Protein 2B7K (pdb70)

CATH classification: 3.40.30.10

GO terms:
  GO:0005507 copper ion binding (F, IDA)
  GO:0005743 mitochondrial inner membrane (C, IDA)
  GO:0034599 cellular response to oxidative stress (P, IGI)
  GO:0045454 cell redox homeostasis (P, IGI)
  GO:0005739 mitochondrion (C, HDA)
  GO:0033617 mitochondrial respiratory chain complex IV assembly (P, IMP)

Radius of gyration: 26.39 Å; Cα contacts (8 Å, |Δi|>4): 1232; chains: 4; bounding box: 51×68×74 Å

Solvent-accessible surface area: 27851 Å² total; per-residue (Å²): 105,63,12,94,14,16,27,86,6,91,4,54,10,15,142,46,88,113,9,15,47,126,62,4,82,65,94,18,0,1,0,1,3,0,21,20,82,6,84,94,39,0,39,89,7,1,66,27,0,11,76,0,13,20,27,0,48,18,112,99,64,16,118,12,27,5,0,0,0,0,26,24,30,71,129,0,48,37,59,57,0,77,135,35,6,84,118,30,20,94,63,3,37,0,0,3,15,83,123,104,51,4,133,46,0,21,138,53,2,54,52,139,36,108,50,4,6,21,0,8,0,1,14,25,68,18,101,25,30,7,15,0,3,79,25,17,48,30,67,28,0,5,65,13,0,12,85,36,35,148,79,65,115,92,133,62,32,19,10,8,82,7,91,3,54,9,16,130,46,83,109,9,22,40,138,60,3,83,66,94,24,0,1,0,0,0,0,13,15,56,8,70,47,14,0,20,82,20,1,74,20,1,9,97,0,11,80,46,0,64,79,138,109,66,21,111,10,27,5,1,0,0,0,1,2,17,58,58,0,45,41,70,59,0,97,124,31,8,78,114,31,37,128,54,3,33,0,0,4,14,84,75,109,55,0,88,47,0,0,132,40,2,124,7,92,32,11,51,39,20,159,38,150,136,90,58,44,14,29,11,4,23,3,12,55,0,14,0,1,11,28,118,14,75,24,26,3,28,1,3,89,134,39,59,81,162,62,0,4,84,52,0,29,98,26,33,167,95,126,106,60,12,94,13,17,28,87,6,89,3,54,10,15,146,45,89,111,10,13,47,128,62,3,82,66,95,16,0,0,0,0,3,0,20,20,83,6,84,93,38,0,37,89,7,1,64,28,1,10,76,0,11,21,26,0,46,16,110,100,65,16,118,12,28,5,0,0,0,0,25,24,29,71,130,0,47,39,60,57,0,77,134,35,7,85,119,30,19,94,62,3,37,0,0,2,15,83,122,106,50,3,132,45,0,21,138,53,2,56,51,141,36,108,49,4,7,21,0,8,0,0,12,25,70,17,102,25,30,8,16,0,2,79,24,17,50,30,68,29,0,4,67,12,0,11,84,36,35,149,79,64,117,91,136,62,32,18,10,8,82,7,91,3,54,8,16,130,45,83,109,8,23,40,138,60,4,84,66,94,24,0,0,0,1,0,0,13,15,57,8,70,50,14,0,20,81,20,1,75,20,2,8,96,0,10,79,47,0,65,80,140,109,67,22,111,9,26,4,0,0,0,0,1,2,17,58,59,0,47,42,73,59,0,96,124,30,7,77,116,29,37,126,65,3,32,0,0,3,16,84,73,107,54,0,88,48,0,0,133,40,3,122,7,91,31,12,52,36,20,158,39,149,136,91,57,42,15,30,11,5,25,3,13,54,0,13,0,1,11,27,118,13,76,24,26,3,28,0,4,89,132,40,61,81,163,62,0,5,83,51,0,30,97,25,33,167,94,128

Nearest PDB structures (foldseek):
  2b7k-assembly3_C  TM=1.006E+00  e=7.282E-37  Saccharomyces cerevisiae
  2b7j-assembly3_C  TM=9.986E-01  e=3.009E-33  Saccharomyces cerevisiae
  2b7j-assembly4_D  TM=9.785E-01  e=1.397E-31  Saccharomyces cerevisiae
  2b7k-assembly4_D  TM=9.781E-01  e=3.957E-31  Saccharomyces cerevisiae
  6n5u-assembly3_C  TM=9.569E-01  e=1.095E-19  Arabidopsis thaliana

Sequence (638 aa):
GKPSLGGPFHLEDMYGNEFTEKNLLGKFSIIYFGFSNCPDICCPDELDKLGLWLNTLSSKYGITLQPLFITCCDPARDSPAVLKEYLSDFHPSILGLTGTFDEVKNACKKYRVLVDHSIFFYLMDPEGQFVDALGRNYDEKTGVDKIVEHVKSYVPAPSLGGPFHLEDMYGNEFTEKNLLGKFSIIYFGFSNCPDICPDELDKLGLWLNTLSSKYGITLQPLFITCDPARDSPAVLKEYLSDFHPSSILGLTGTFDEVKNACKKYRVYFSTPPNVKPGQDYLVDHSIFFYLMDPEGQFVDALGRNYDEKTGVDKIVEHVKSYGKPSLGGPFHLEDMYGNEFTEKNLLGKFSIIYFGFSNCPDICCPDELDKLGLWLNTLSSKYGITLQPLFITCCDPARDSPAVLKEYLSDFHPSILGLTGTFDEVKNACKKYRVLVDHSIFFYLMDPEGQFVDALGRNYDEKTGVDKIVEHVKSYVPAPSLGGPFHLEDMYGNEFTEKNLLGKFSIIYFGFSNCPDICPDELDKLGLWLNTLSSKYGITLQPLFITCDPARDSPAVLKEYLSDFHPSSILGLTGTFDEVKNACKKYRVYFSTPPNVKPGQDYLVDHSIFFYLMDPEGQFVDALGRNYDEKTGVDKIVEHVKSY

B-factor: mean 27.86, std 12.93, range [10.48, 88.97]

Foldseek 3Di:
DPPQFFDWFWWAWLVGHIDILVNLAPFKAKEFEAALPAPDQVVVVLQLVQLLQVCCCPVPVHHYQYEYEYLCQPPDHSVNVVVSCVPGRPSYIYIHHDNVRSVVNCVRRVAYRVTRFWMFIAGNVSGTDDIDGPVQGSPNVNVVVCVPVVVDDDD/DVFFDWFWWAWLVRHIDILLNLAPAKEKEFEEALVDPPLVVVLQQLVQLLQCCCCVPVVHHYQAEYEYLALVPDHSVSVCVSCVVGRPRYIYIHHDNVRSCVRCVRRVFDHDYFDPDDPPDDDDTGTDQWMWIAGNVSHTDDTHHPVAGSPRVNVVVVVSVVVD/DPPQFFDWFWWAWLVGHIDILVNLAPFKAKEFEAALPAPDQVVVVLQLVQLLQVCCCPVPVHHYQYEYEYLCQPPDHSVNVVVSCVPGRPSYIYIHHDNVRSVVNCVRRVAYRVTRFWMFIAGNVSGTDDIDGPVQGSPNVNVVVCVPVVVDDDD/DVFFDWFWWAWLVRHIDILLNLAPAKEKEFEEALVDPPLVVVLQQLVQLLQCCCCVPVVHHYQAEYEYLALVPDHSVSVCVSCVVGRPRYIYIHHDNVRSCVRCVRRVFDHDYFDPDDPPDDDDTGTDQWMWIAGNVSHTDDTHHPVAGSPRVNVVVVVSVVVD

Organism: Saccharomyces cerevisiae (strain ATCC 204508 / S288c) (NCBI:txid559292)

InterPro domains:
  IPR003782 Copper chaperone SCO1/SenC [PF02630] (116-252)
  IPR003782 Copper chaperone SCO1/SenC [PTHR12151] (68-276)
  IPR003782 Copper chaperone SCO1/SenC [cd02968] (115-257)
  IPR017276 Synthesis of cytochrome c oxidase, Sco1/Sco2 [PIRSF037736] (38-285)
  IPR036249 Thioredoxin-like superfamily [SSF52833] (112-275)

Structure (mmCIF, N/CA/C/O backbone):
data_2B7K
#
_entry.id   2B7K
#
_cell.length_a   54.7
_cell.length_b   81.3
_cell.length_c   79.5
_cell.angle_alpha   90
_cell.angle_beta   90
_cell.angle_gamma   90
#
_symmetry.space_group_name_H-M   'P 1 21 1'
#
loop_
_entity.id
_entity.type
_entity.pdbx_description
1 polymer 'SCO1 protein'
2 non-polymer 'PLATINUM (II) ION'
3 water water
#
loop_
_atom_site.group_PDB
_atom_site.id
_atom_site.type_symbol
_atom_site.label_atom_id
_atom_site.label_alt_id
_atom_site.label_comp_id
_atom_site.label_asym_id
_atom_site.label_entity_id
_atom_site.label_seq_id
_atom_site.pdbx_PDB_ins_code
_atom_site.Cartn_x
_atom_site.Cartn_y
_atom_site.Cartn_z
_atom_site.occupancy
_atom_site.B_iso_or_equiv
_atom_site.auth_seq_id
_atom_site.auth_comp_id
_atom_site.auth_asym_id
_atom_site.auth_atom_id
_atom_site.pdbx_PDB_model_num
ATOM 1 N N . GLY A 1 16 ? 19.576 -5.648 31.855 1.00 48.71 111 GLY A N 1
ATOM 2 C CA . GLY A 1 16 ? 19.627 -4.427 32.705 1.00 47.49 111 GLY A CA 1
ATOM 3 C C . GLY A 1 16 ? 18.413 -3.547 32.495 1.00 47.13 111 GLY A C 1
ATOM 4 O O . GLY A 1 16 ? 17.608 -3.359 33.405 1.00 46.29 111 GLY A O 1
ATOM 5 N N . LYS A 1 17 ? 18.286 -2.999 31.291 1.00 38.06 112 LYS A N 1
ATOM 6 C CA . LYS A 1 17 ? 17.158 -2.141 30.957 1.00 38.13 112 LYS A CA 1
ATOM 7 C C . LYS A 1 17 ? 15.916 -3.016 30.829 1.00 38.41 112 LYS A C 1
ATOM 8 O O . LYS A 1 17 ? 16.025 -4.230 30.662 1.00 38.03 112 LYS A O 1
ATOM 14 N N . PRO A 1 18 ? 14.718 -2.416 30.913 1.00 34.75 113 PRO A N 1
ATOM 15 C CA . PRO A 1 18 ? 13.511 -3.237 30.793 1.00 34.62 113 PRO A CA 1
ATOM 16 C C . PRO A 1 18 ? 13.520 -4.050 29.500 1.00 34.74 113 PRO A C 1
ATOM 17 O O . PRO A 1 18 ? 13.923 -3.554 28.449 1.00 33.62 113 PRO A O 1
ATOM 21 N N . SER A 1 19 ? 13.088 -5.305 29.596 1.00 43.16 114 SER A N 1
ATOM 22 C CA . SER A 1 19 ? 13.057 -6.212 28.455 1.00 42.04 114 SER A CA 1
ATOM 23 C C . SER A 1 19 ? 11.965 -5.851 27.450 1.00 41.29 114 SER A C 1
ATOM 24 O O . SER A 1 19 ? 10.997 -6.591 27.275 1.00 40.44 114 SER A O 1
ATOM 27 N N . LEU A 1 20 ? 12.136 -4.713 26.787 1.00 36.16 115 LEU A N 1
ATOM 28 C CA . LEU A 1 20 ? 11.174 -4.242 25.796 1.00 35.29 115 LEU A CA 1
ATOM 29 C C . LEU A 1 20 ? 11.407 -4.879 24.438 1.00 34.25 115 LEU A C 1
ATOM 30 O O . LEU A 1 20 ? 12.510 -5.326 24.132 1.00 34.76 115 LEU A O 1
ATOM 35 N N . GLY A 1 21 ? 10.359 -4.909 23.621 1.00 27.73 116 GLY A N 1
ATOM 36 C CA . GLY A 1 21 ? 10.475 -5.498 22.305 1.00 27.68 116 GLY A CA 1
ATOM 37 C C . GLY A 1 21 ? 10.109 -6.968 22.310 1.00 27.41 116 GLY A C 1
ATOM 38 O O . GLY A 1 21 ? 9.866 -7.566 23.361 1.00 28.41 116 GLY A O 1
ATOM 39 N N . GLY A 1 22 ? 10.087 -7.557 21.124 1.00 27.13 117 GLY A N 1
ATOM 40 C CA . GLY A 1 22 ? 9.740 -8.957 21.002 1.00 25.96 117 GLY A CA 1
ATOM 41 C C . GLY A 1 22 ? 9.011 -9.164 19.695 1.00 24.84 117 GLY A C 1
ATOM 42 O O . GLY A 1 22 ? 8.807 -8.208 18.946 1.00 24.79 117 GLY A O 1
ATOM 43 N N . PRO A 1 23 ? 8.593 -10.397 19.391 1.00 27.50 118 PRO A N 1
ATOM 44 C CA . PRO A 1 23 ? 7.885 -10.654 18.138 1.00 27.25 118 PRO A CA 1
ATOM 45 C C . PRO A 1 23 ? 6.579 -9.889 17.964 1.00 25.60 118 PRO A C 1
ATOM 46 O O . PRO A 1 23 ? 5.793 -9.749 18.900 1.00 26.25 118 PRO A O 1
ATOM 50 N N . PHE A 1 24 ? 6.378 -9.371 16.758 1.00 19.50 119 PHE A N 1
ATOM 51 C CA . PHE A 1 24 ? 5.157 -8.657 16.413 1.00 16.84 119 PHE A CA 1
ATOM 52 C C . PHE A 1 24 ? 4.957 -8.823 14.918 1.00 16.35 119 PHE A C 1
ATOM 53 O O . PHE A 1 24 ? 5.908 -9.109 14.188 1.00 16.54 119 PHE A O 1
ATOM 61 N N . HIS A 1 25 ? 3.719 -8.651 14.472 1.00 14.02 120 HIS A N 1
ATOM 62 C CA . HIS A 1 25 ? 3.367 -8.833 13.065 1.00 15.52 120 HIS A CA 1
ATOM 63 C C . HIS A 1 25 ? 2.409 -7.719 12.662 1.00 14.66 120 HIS A C 1
ATOM 64 O O . HIS A 1 25 ? 1.269 -7.690 13.114 1.00 14.17 120 HIS A O 1
ATOM 71 N N . LEU A 1 26 ? 2.871 -6.802 11.814 1.00 16.14 121 LEU A N 1
ATOM 72 C CA . LEU A 1 26 ? 2.037 -5.682 11.374 1.00 15.91 121 LEU A CA 1
ATOM 73 C C . LEU A 1 26 ? 2.148 -5.531 9.865 1.00 16.69 121 LEU A C 1
ATOM 74 O O . LEU A 1 26 ? 2.637 -6.425 9.181 1.00 17.44 121 LEU A O 1
ATOM 79 N N . GLU A 1 27 ? 1.671 -4.402 9.349 1.00 14.03 122 GLU A N 1
ATOM 80 C CA . GLU A 1 27 ? 1.773 -4.104 7.924 1.00 14.23 122 GLU A CA 1
ATOM 81 C C . GLU A 1 27 ? 2.224 -2.650 7.835 1.00 13.99 122 GLU A C 1
ATOM 82 O O . GLU A 1 27 ? 1.894 -1.853 8.711 1.00 13.08 122 GLU A O 1
ATOM 88 N N . ASP A 1 28 ? 2.991 -2.286 6.812 1.00 16.21 123 ASP A N 1
ATOM 89 C CA . ASP A 1 28 ? 3.379 -0.886 6.716 1.00 16.68 123 ASP A CA 1
ATOM 90 C C . ASP A 1 28 ? 2.267 -0.169 5.968 1.00 17.71 123 ASP A C 1
ATOM 91 O O . ASP A 1 28 ? 1.308 -0.809 5.525 1.00 19.05 123 ASP A O 1
ATOM 96 N N . MET A 1 29 ? 2.376 1.147 5.835 1.00 12.41 124 MET A N 1
ATOM 97 C CA . MET A 1 29 ? 1.329 1.926 5.189 1.00 14.21 124 MET A CA 1
ATOM 98 C C . MET A 1 29 ? 1.136 1.654 3.705 1.00 15.96 124 MET A C 1
ATOM 99 O O . MET A 1 29 ? 0.231 2.213 3.086 1.00 15.49 124 MET A O 1
ATOM 104 N N . TYR A 1 30 ? 1.977 0.795 3.139 1.00 18.98 125 TYR A N 1
ATOM 105 C CA . TYR A 1 30 ? 1.849 0.448 1.733 1.00 21.07 125 TYR A CA 1
ATOM 106 C C . TYR A 1 30 ? 1.274 -0.956 1.602 1.00 21.34 125 TYR A C 1
ATOM 107 O O . TYR A 1 30 ? 1.019 -1.434 0.499 1.00 22.44 125 TYR A O 1
ATOM 116 N N . GLY A 1 31 ? 1.063 -1.609 2.739 1.00 20.62 126 GLY A N 1
ATOM 117 C CA . GLY A 1 31 ? 0.493 -2.942 2.730 1.00 21.88 126 GLY A CA 1
ATOM 118 C C . GLY A 1 31 ? 1.480 -4.081 2.887 1.00 21.34 126 GLY A C 1
ATOM 119 O O . GLY A 1 31 ? 1.071 -5.238 2.961 1.00 21.73 126 GLY A O 1
ATOM 120 N N . ASN A 1 32 ? 2.774 -3.773 2.945 1.00 19.34 127 ASN A N 1
ATOM 121 C CA . ASN A 1 32 ? 3.781 -4.819 3.087 1.00 19.68 127 ASN A CA 1
ATOM 122 C C . ASN A 1 32 ? 3.870 -5.341 4.513 1.00 19.29 127 ASN A C 1
ATOM 123 O O . ASN A 1 32 ? 3.721 -4.588 5.475 1.00 17.44 127 ASN A O 1
ATOM 128 N N . GLU A 1 33 ? 4.125 -6.635 4.647 1.00 20.15 128 GLU A N 1
ATOM 129 C CA . GLU A 1 33 ? 4.259 -7.237 5.964 1.00 21.43 128 GLU A CA 1
ATOM 130 C C . GLU A 1 33 ? 5.486 -6.641 6.652 1.00 20.12 128 GLU A C 1
ATOM 131 O O . GLU A 1 33 ? 6.502 -6.377 6.007 1.00 18.82 128 GLU A O 1
ATOM 137 N N . PHE A 1 34 ? 5.384 -6.415 7.957 1.00 16.73 129 PHE A N 1
ATOM 138 C CA . PHE A 1 34 ? 6.499 -5.878 8.726 1.00 16.90 129 PHE A CA 1
ATOM 139 C C . PHE A 1 34 ? 6.458 -6.552 10.095 1.00 16.94 129 PHE A C 1
ATOM 140 O O . PHE A 1 34 ? 5.496 -6.383 10.843 1.00 16.12 129 PHE A O 1
ATOM 148 N N . THR A 1 35 ? 7.489 -7.325 10.411 1.00 16.29 130 THR A N 1
ATOM 149 C CA . THR A 1 35 ? 7.547 -8.022 11.692 1.00 17.80 130 THR A CA 1
ATOM 150 C C . THR A 1 35 ? 8.831 -7.633 12.402 1.00 16.98 130 THR A C 1
ATOM 151 O O . THR A 1 35 ? 9.596 -6.814 11.891 1.00 18.25 130 THR A O 1
ATOM 155 N N . GLU A 1 36 ? 9.080 -8.217 13.569 1.00 16.83 131 GLU A N 1
ATOM 156 C CA . GLU A 1 36 ? 10.290 -7.880 14.304 1.00 18.14 131 GLU A CA 1
ATOM 157 C C . GLU A 1 36 ? 11.528 -8.269 13.509 1.00 18.81 131 GLU A C 1
ATOM 158 O O . GLU A 1 36 ? 12.619 -7.763 13.765 1.00 18.48 131 GLU A O 1
ATOM 164 N N . LYS A 1 37 ? 11.353 -9.159 12.536 1.00 18.52 132 LYS A N 1
ATOM 165 C CA . LYS A 1 37 ? 12.466 -9.594 11.694 1.00 19.94 132 LYS A CA 1
ATOM 166 C C . LYS A 1 37 ? 12.968 -8.451 10.809 1.00 18.61 132 LYS A C 1
ATOM 167 O O . LYS A 1 37 ? 14.114 -8.459 10.360 1.00 19.20 132 LYS A O 1
ATOM 173 N N . ASN A 1 38 ? 12.112 -7.465 10.562 1.00 17.05 133 ASN A N 1
ATOM 174 C CA . ASN A 1 38 ? 12.495 -6.324 9.733 1.00 17.48 133 ASN A CA 1
ATOM 175 C C . ASN A 1 38 ? 13.352 -5.315 10.496 1.00 17.05 133 ASN A C 1
ATOM 176 O O . ASN A 1 38 ? 13.790 -4.310 9.931 1.00 18.30 133 ASN A O 1
ATOM 181 N N . LEU A 1 39 ? 13.591 -5.579 11.778 1.00 17.83 134 LEU A N 1
ATOM 182 C CA . LEU A 1 39 ? 14.421 -4.693 12.593 1.00 18.63 134 LEU A CA 1
ATOM 183 C C . LEU A 1 39 ? 15.882 -5.115 12.483 1.00 20.03 134 LEU A C 1
ATOM 184 O O . LEU A 1 39 ? 16.791 -4.360 12.821 1.00 21.56 134 LEU A O 1
ATOM 189 N N . LEU A 1 40 ? 16.097 -6.337 12.016 1.00 18.63 135 LEU A N 1
ATOM 190 C CA . LEU A 1 40 ? 17.446 -6.882 11.890 1.00 20.13 135 LEU A CA 1
ATOM 191 C C . LEU A 1 40 ? 18.313 -6.184 10.846 1.00 19.94 135 LEU A C 1
ATOM 192 O O . LEU A 1 40 ? 17.835 -5.796 9.781 1.00 22.11 135 LEU A O 1
ATOM 197 N N . GLY A 1 41 ? 19.591 -6.017 11.173 1.00 22.89 136 GLY A N 1
ATOM 198 C CA . GLY A 1 41 ? 20.524 -5.395 10.249 1.00 23.04 136 GLY A CA 1
ATOM 199 C C . GLY A 1 41 ? 20.580 -3.880 10.226 1.00 22.60 136 GLY A C 1
ATOM 200 O O . GLY A 1 41 ? 21.244 -3.302 9.371 1.00 22.01 136 GLY A O 1
ATOM 201 N N . LYS A 1 42 ? 19.888 -3.221 11.146 1.00 21.79 137 LYS A N 1
ATOM 202 C CA . LYS A 1 42 ? 19.918 -1.765 11.164 1.00 21.57 137 LYS A CA 1
ATOM 203 C C . LYS A 1 42 ? 19.455 -1.179 12.481 1.00 18.58 137 LYS A C 1
ATOM 204 O O . LYS A 1 42 ? 18.891 -1.876 13.310 1.00 18.46 137 LYS A O 1
ATOM 210 N N . PHE A 1 43 ? 19.737 0.103 12.684 1.00 15.80 138 PHE A N 1
ATOM 211 C CA . PHE A 1 43 ? 19.310 0.779 13.898 1.00 14.93 138 PHE A CA 1
ATOM 212 C C . PHE A 1 43 ? 17.945 1.355 13.581 1.00 15.02 138 PHE A C 1
ATOM 213 O O . PHE A 1 43 ? 17.788 2.092 12.612 1.00 16.83 138 PHE A O 1
ATOM 221 N N . SER A 1 44 ? 16.957 0.997 14.389 1.00 15.40 139 SER A N 1
ATOM 222 C CA . SER A 1 44 ? 15.605 1.470 14.171 1.00 14.66 139 SER A CA 1
ATOM 223 C C . SER A 1 44 ? 15.182 2.342 15.335 1.00 13.30 139 SER A C 1
ATOM 224 O O . SER A 1 44 ? 15.645 2.160 16.454 1.00 13.42 139 SER A O 1
ATOM 227 N N . ILE A 1 45 ? 14.312 3.304 15.061 1.00 12.95 140 ILE A N 1
ATOM 228 C CA . ILE A 1 45 ? 13.804 4.160 16.115 1.00 13.65 140 ILE A CA 1
ATOM 229 C C . ILE A 1 45 ? 12.284 4.109 15.970 1.00 13.22 140 ILE A C 1
ATOM 230 O O . ILE A 1 45 ? 11.726 4.443 14.925 1.00 13.13 140 ILE A O 1
ATOM 235 N N . ILE A 1 46 ? 11.630 3.646 17.025 1.00 14.13 141 ILE A N 1
ATOM 236 C CA . ILE A 1 46 ? 10.187 3.468 17.029 1.00 14.22 141 ILE A CA 1
ATOM 237 C C . ILE A 1 46 ? 9.431 4.455 17.899 1.00 14.18 141 ILE A C 1
ATOM 238 O O . ILE A 1 46 ? 9.835 4.752 19.022 1.00 13.38 141 ILE A O 1
ATOM 243 N N . TYR A 1 47 ? 8.326 4.960 17.367 1.00 11.91 142 TYR A N 1
ATOM 244 C CA . TYR A 1 47 ? 7.492 5.891 18.115 1.00 12.67 142 TYR A CA 1
ATOM 245 C C . TYR A 1 47 ? 6.054 5.415 18.023 1.00 13.28 142 TYR A C 1
ATOM 246 O O . TYR A 1 47 ? 5.554 5.158 16.930 1.00 12.76 142 TYR A O 1
ATOM 255 N N . PHE A 1 48 ? 5.403 5.292 19.176 1.00 13.56 143 PHE A N 1
ATOM 256 C CA . PHE A 1 48 ? 4.008 4.869 19.246 1.00 13.60 143 PHE A CA 1
ATOM 257 C C . PHE A 1 48 ? 3.137 6.117 19.424 1.00 16.37 143 PHE A C 1
ATOM 258 O O . PHE A 1 48 ? 3.429 6.964 20.263 1.00 16.87 143 PHE A O 1
ATOM 266 N N . GLY A 1 49 ? 2.085 6.236 18.623 1.00 14.28 144 GLY A N 1
ATOM 267 C CA . GLY A 1 49 ? 1.181 7.373 18.733 1.00 15.15 144 GLY A CA 1
ATOM 268 C C . GLY A 1 49 ? -0.036 7.115 17.863 1.00 15.81 144 GLY A C 1
ATOM 269 O O . GLY A 1 49 ? -0.314 5.965 17.531 1.00 16.31 144 GLY A O 1
ATOM 270 N N . PHE A 1 50 ? -0.776 8.159 17.506 1.00 17.01 145 PHE A N 1
ATOM 271 C CA . PHE A 1 50 ? -1.936 7.990 16.628 1.00 18.63 145 PHE A CA 1
ATOM 272 C C . PHE A 1 50 ? -2.211 9.288 15.881 1.00 16.87 145 PHE A C 1
ATOM 273 O O . PHE A 1 50 ? -1.917 10.370 16.383 1.00 17.95 145 PHE A O 1
ATOM 281 N N . SER A 1 51 ? -2.752 9.174 14.668 1.00 15.36 146 SER A N 1
ATOM 282 C CA . SER A 1 51 ? -2.995 10.344 13.832 1.00 18.11 146 SER A CA 1
ATOM 283 C C . SER A 1 51 ? -3.906 11.407 14.423 1.00 19.70 146 SER A C 1
ATOM 284 O O . SER A 1 51 ? -3.754 12.583 14.108 1.00 20.53 146 SER A O 1
ATOM 287 N N . ASN A 1 52 ? -4.846 11.009 15.272 1.00 20.51 147 ASN A N 1
ATOM 288 C CA . ASN A 1 52 ? -5.756 11.982 15.870 1.00 23.79 147 ASN A CA 1
ATOM 289 C C . ASN A 1 52 ? -5.266 12.549 17.202 1.00 25.51 147 ASN A C 1
ATOM 290 O O . ASN A 1 52 ? -6.040 13.138 17.956 1.00 26.69 147 ASN A O 1
ATOM 295 N N . CYS A 1 53 ? -3.979 12.371 17.484 1.00 23.11 148 CYS A N 1
ATOM 296 C CA . CYS A 1 53 ? -3.384 12.874 18.719 1.00 24.52 148 CYS A CA 1
ATOM 297 C C . CYS A 1 53 ? -3.128 14.375 18.608 1.00 25.27 148 CYS A C 1
ATOM 298 O O . CYS A 1 53 ? -2.516 14.846 17.650 1.00 26.50 148 CYS A O 1
ATOM 301 N N . PRO A 1 54 ? -3.610 15.153 19.584 1.00 28.40 149 PRO A N 1
ATOM 302 C CA . PRO A 1 54 ? -3.388 16.596 19.523 1.00 29.85 149 PRO A CA 1
ATOM 303 C C . PRO A 1 54 ? -2.091 17.031 20.210 1.00 30.28 149 PRO A C 1
ATOM 304 O O . PRO A 1 54 ? -1.811 16.631 21.340 1.00 30.95 149 PRO A O 1
ATOM 308 N N . ASP A 1 55 ? -1.299 17.835 19.506 1.00 36.68 150 ASP A N 1
ATOM 309 C CA . ASP A 1 55 ? -0.051 18.376 20.038 1.00 37.32 150 ASP A CA 1
ATOM 310 C C . ASP A 1 55 ? 1.131 17.421 20.233 1.00 37.11 150 ASP A C 1
ATOM 311 O O . ASP A 1 55 ? 2.137 17.524 19.530 1.00 35.53 150 ASP A O 1
ATOM 316 N N . ILE A 1 56 ? 1.018 16.505 21.192 1.00 27.94 151 ILE A N 1
ATOM 317 C CA . ILE A 1 56 ? 2.100 15.569 21.493 1.00 27.80 151 ILE A CA 1
ATOM 318 C C . ILE A 1 56 ? 2.686 14.821 20.292 1.00 26.57 151 ILE A C 1
ATOM 319 O O . ILE A 1 56 ? 3.877 14.964 19.990 1.00 25.16 151 ILE A O 1
ATOM 324 N N A CYS A 1 57 ? 1.946 14.075 19.665 0.40 25.52 152 CYS A N 1
ATOM 325 N N B CYS A 1 57 ? 1.960 14.099 19.652 0.60 25.33 152 CYS A N 1
ATOM 326 C CA A CYS A 1 57 ? 2.465 13.282 18.560 0.40 24.22 152 CYS A CA 1
ATOM 327 C CA B CYS A 1 57 ? 2.476 13.260 18.577 0.60 24.03 152 CYS A CA 1
ATOM 328 C C A CYS A 1 57 ? 3.046 14.113 17.412 0.40 22.53 152 CYS A C 1
ATOM 329 C C B CYS A 1 57 ? 3.018 14.110 17.433 0.60 22.34 152 CYS A C 1
ATOM 330 O O A CYS A 1 57 ? 4.128 13.810 16.909 0.40 18.98 152 CYS A O 1
ATOM 331 O O B CYS A 1 57 ? 4.128 13.810 16.909 0.60 18.79 152 CYS A O 1
ATOM 336 N N . PRO A 1 58 ? 2.323 15.168 16.923 1.00 22.08 153 PRO A N 1
ATOM 337 C CA . PRO A 1 58 ? 2.911 16.031 15.891 1.00 21.82 153 PRO A CA 1
ATOM 338 C C . PRO A 1 58 ? 4.243 16.638 16.332 1.00 21.52 153 PRO A C 1
ATOM 339 O O . PRO A 1 58 ? 5.196 16.693 15.553 1.00 20.57 153 PRO A O 1
ATOM 343 N N . ASP A 1 59 ? 4.305 17.095 17.582 1.00 21.15 154 ASP A N 1
ATOM 344 C CA . ASP A 1 59 ? 5.533 17.689 18.106 1.00 21.13 154 ASP A CA 1
ATOM 345 C C . ASP A 1 59 ? 6.676 16.670 18.150 1.00 21.03 154 ASP A C 1
ATOM 346 O O . ASP A 1 59 ? 7.826 17.005 17.854 1.00 19.80 154 ASP A O 1
ATOM 351 N N . GLU A 1 60 ? 6.360 15.433 18.525 1.00 18.92 155 GLU A N 1
ATOM 352 C CA . GLU A 1 60 ? 7.376 14.383 18.599 1.00 18.63 155 GLU A CA 1
ATOM 353 C C . GLU A 1 60 ? 7.880 14.008 17.210 1.00 16.39 155 GLU A C 1
ATOM 354 O O . GLU A 1 60 ? 9.079 13.828 17.002 1.00 16.92 155 GLU A O 1
ATOM 360 N N . LEU A 1 61 ? 6.962 13.862 16.263 1.00 16.14 156 LEU A N 1
ATOM 361 C CA . LEU A 1 61 ? 7.339 13.510 14.902 1.00 16.09 156 LEU A CA 1
ATOM 362 C C . LEU A 1 61 ? 8.163 14.635 14.279 1.00 16.15 156 LEU A C 1
ATOM 363 O O . LEU A 1 61 ? 9.061 14.382 13.480 1.00 13.82 156 LEU A O 1
ATOM 368 N N . ASP A 1 62 ? 7.864 15.877 14.648 1.00 16.58 157 ASP A N 1
ATOM 369 C CA . ASP A 1 62 ? 8.628 17.007 14.123 1.00 17.11 157 ASP A CA 1
ATOM 370 C C . ASP A 1 62 ? 10.054 16.902 14.651 1.00 16.09 157 ASP A C 1
ATOM 371 O O . ASP A 1 62 ? 11.013 17.048 13.895 1.00 17.20 157 ASP A O 1
ATOM 376 N N . LYS A 1 63 ? 10.186 16.633 15.948 1.00 16.09 158 LYS A N 1
ATOM 377 C CA . LYS A 1 63 ? 11.500 16.505 16.564 1.00 16.51 158 LYS A CA 1
ATOM 378 C C . LYS A 1 63 ? 12.279 15.375 15.899 1.00 15.34 158 LYS A C 1
ATOM 379 O O . LYS A 1 63 ? 13.477 15.512 15.632 1.00 13.68 158 LYS A O 1
ATOM 385 N N . LEU A 1 64 ? 11.599 14.260 15.633 1.00 15.14 159 LEU A N 1
ATOM 386 C CA . LEU A 1 64 ? 12.239 13.111 14.995 1.00 14.28 159 LEU A CA 1
ATOM 387 C C . LEU A 1 64 ? 12.795 13.494 13.617 1.00 14.72 159 LEU A C 1
ATOM 388 O O . LEU A 1 64 ? 13.883 13.065 13.236 1.00 15.44 159 LEU A O 1
ATOM 393 N N . GLY A 1 65 ? 12.047 14.303 12.874 1.00 10.98 160 GLY A N 1
ATOM 394 C CA . GLY A 1 65 ? 12.506 14.723 11.562 1.00 11.61 160 GLY A CA 1
ATOM 395 C C . GLY A 1 65 ? 13.790 15.529 11.667 1.00 13.41 160 GLY A C 1
ATOM 396 O O . GLY A 1 65 ? 14.692 15.401 10.831 1.00 13.11 160 GLY A O 1
ATOM 397 N N . LEU A 1 66 ? 13.879 16.362 12.696 1.00 14.33 161 LEU A N 1
ATOM 398 C CA . LEU A 1 66 ? 15.080 17.169 12.899 1.00 15.98 161 LEU A CA 1
ATOM 399 C C . LEU A 1 66 ? 16.251 16.241 13.193 1.00 15.22 161 LEU A C 1
ATOM 400 O O . LEU A 1 66 ? 17.348 16.424 12.663 1.00 14.33 161 LEU A O 1
ATOM 405 N N . TRP A 1 67 ? 16.009 15.247 14.044 1.00 14.03 162 TRP A N 1
ATOM 406 C CA . TRP A 1 67 ? 17.044 14.277 14.396 1.00 13.84 162 TRP A CA 1
ATOM 407 C C . TRP A 1 67 ? 17.543 13.522 13.167 1.00 12.49 162 TRP A C 1
ATOM 408 O O . TRP A 1 67 ? 18.750 13.420 12.934 1.00 12.84 162 TRP A O 1
ATOM 419 N N . LEU A 1 68 ? 16.615 12.968 12.395 1.00 12.43 163 LEU A N 1
ATOM 420 C CA . LEU A 1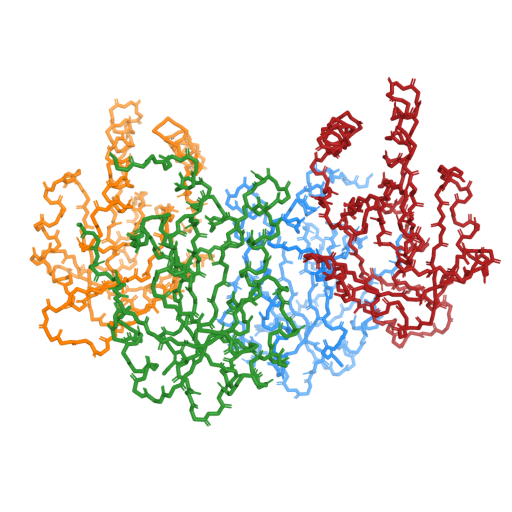 68 ? 16.978 12.214 11.199 1.00 13.69 163 LEU A CA 1
ATOM 421 C C . LEU A 1 68 ? 17.847 13.007 10.231 1.00 14.26 163 LEU A C 1
ATOM 422 O O . LEU A 1 68 ? 18.862 12.503 9.742 1.00 12.54 163 LEU A O 1
ATOM 427 N N . ASN A 1 69 ? 17.458 14.247 9.957 1.00 14.07 164 ASN A N 1
ATOM 428 C CA . ASN A 1 69 ? 18.231 15.078 9.039 1.00 15.30 164 ASN A CA 1
ATOM 429 C C . ASN A 1 69 ? 19.610 15.441 9.582 1.00 14.07 164 ASN A C 1
ATOM 430 O O . ASN A 1 69 ? 20.578 15.495 8.829 1.00 15.54 164 ASN A O 1
ATOM 435 N N . THR A 1 70 ? 19.704 15.690 10.882 1.00 14.06 165 THR A N 1
ATOM 436 C CA . THR A 1 70 ? 20.988 16.022 11.485 1.00 14.02 165 THR A CA 1
ATOM 437 C C . THR A 1 70 ? 21.871 14.778 11.457 1.00 14.88 165 THR A C 1
ATOM 438 O O . THR A 1 70 ? 23.065 14.855 11.162 1.00 13.35 165 THR A O 1
ATOM 442 N N . LEU A 1 71 ? 21.275 13.628 11.764 1.00 13.28 166 LEU A N 1
ATOM 443 C CA . LEU A 1 71 ? 22.024 12.376 11.782 1.00 15.61 166 LEU A CA 1
ATOM 444 C C . LEU A 1 71 ? 22.642 12.045 10.429 1.00 15.51 166 LEU A C 1
ATOM 445 O O . LEU A 1 71 ? 23.823 11.708 10.338 1.00 17.58 166 LEU A O 1
ATOM 450 N N . SER A 1 72 ? 21.849 12.147 9.372 1.00 15.83 167 SER A N 1
ATOM 451 C CA . SER A 1 72 ? 22.357 11.838 8.047 1.00 17.61 167 SER A CA 1
ATOM 452 C C . SER A 1 72 ? 23.335 12.887 7.515 1.00 19.08 167 SER A C 1
ATOM 453 O O . SER A 1 72 ? 24.402 12.542 7.003 1.00 19.51 167 SER A O 1
ATOM 456 N N . SER A 1 73 ? 22.996 14.163 7.651 1.00 22.75 168 SER A N 1
ATOM 457 C CA . SER A 1 73 ? 23.867 15.219 7.136 1.00 23.21 168 SER A CA 1
ATOM 458 C C . SER A 1 73 ? 25.172 15.424 7.910 1.00 23.75 168 SER A C 1
ATOM 459 O O . SER A 1 73 ? 26.235 15.583 7.309 1.00 24.67 168 SER A O 1
ATOM 462 N N . LYS A 1 74 ? 25.107 15.403 9.237 1.00 20.99 169 LYS A N 1
ATOM 463 C CA . LYS A 1 74 ? 26.308 15.621 10.045 1.00 22.22 169 LYS A CA 1
ATOM 464 C C . LYS A 1 74 ? 27.121 14.382 10.416 1.00 22.74 169 LYS A C 1
ATOM 465 O O . LYS A 1 74 ? 28.334 14.475 10.619 1.00 22.19 169 LYS A O 1
ATOM 471 N N . TYR A 1 75 ? 26.471 13.226 10.506 1.00 23.08 170 TYR A N 1
ATOM 472 C CA . TYR A 1 75 ? 27.178 12.010 10.895 1.00 23.62 170 TYR A CA 1
ATOM 473 C C . TYR A 1 75 ? 27.077 10.860 9.902 1.00 24.74 170 TYR A C 1
ATOM 474 O O . TYR A 1 75 ? 27.676 9.804 10.109 1.00 26.04 170 TYR A O 1
ATOM 483 N N . GLY A 1 76 ? 26.326 11.062 8.825 1.00 24.68 171 GLY A N 1
ATOM 484 C CA . GLY A 1 76 ? 26.170 10.017 7.830 1.00 24.16 171 GLY A CA 1
ATOM 485 C C . GLY A 1 76 ? 25.509 8.780 8.406 1.00 25.17 171 GLY A C 1
ATOM 486 O O . GLY A 1 76 ? 25.788 7.653 7.985 1.00 24.78 171 GLY A O 1
ATOM 487 N N . ILE A 1 77 ? 24.634 8.990 9.384 1.00 17.19 172 ILE A N 1
ATOM 488 C CA . ILE A 1 77 ? 23.918 7.896 10.025 1.00 17.21 172 ILE A CA 1
ATOM 489 C C . ILE A 1 77 ? 22.503 7.846 9.475 1.00 17.73 172 ILE A C 1
ATOM 490 O O . ILE A 1 77 ? 21.829 8.873 9.397 1.00 18.25 172 ILE A O 1
ATOM 495 N N . THR A 1 78 ? 22.061 6.652 9.095 1.00 21.39 173 THR A N 1
ATOM 496 C CA . THR A 1 78 ? 20.713 6.464 8.568 1.00 24.01 173 THR A CA 1
ATOM 497 C C . THR A 1 78 ? 19.952 5.467 9.444 1.00 23.92 173 THR A C 1
ATOM 498 O O . THR A 1 78 ? 20.356 4.313 9.578 1.00 25.55 173 THR A O 1
ATOM 502 N N . LEU A 1 79 ? 18.858 5.916 10.046 1.00 22.14 174 LEU A N 1
ATOM 503 C CA . LEU A 1 79 ? 18.056 5.041 10.892 1.00 21.08 174 LEU A CA 1
ATOM 504 C C . LEU A 1 79 ? 16.817 4.566 10.141 1.00 20.44 174 LEU A C 1
ATOM 505 O O . LEU A 1 79 ? 16.498 5.069 9.060 1.00 22.24 174 LEU A O 1
ATOM 510 N N . GLN A 1 80 ? 16.135 3.582 10.722 1.00 14.15 175 GLN A N 1
ATOM 511 C CA . GLN A 1 80 ? 14.886 3.058 10.175 1.00 13.36 175 GLN A CA 1
ATOM 512 C C . GLN A 1 80 ? 13.817 3.592 11.125 1.00 11.68 175 GLN A C 1
ATOM 513 O O . GLN A 1 80 ? 13.539 2.983 12.157 1.00 12.54 175 GLN A O 1
ATOM 519 N N . PRO A 1 81 ? 13.222 4.749 10.800 1.00 13.06 176 PRO A N 1
ATOM 520 C CA . PRO A 1 81 ? 12.188 5.341 11.654 1.00 14.68 176 PRO A CA 1
ATOM 521 C C . PRO A 1 81 ? 10.831 4.708 11.415 1.00 14.23 176 PRO A C 1
ATOM 522 O O . PRO A 1 81 ? 10.379 4.589 10.272 1.00 13.73 176 PRO A O 1
ATOM 526 N N . LEU A 1 82 ? 10.182 4.308 12.505 1.00 12.26 177 LEU A N 1
ATOM 527 C CA . LEU A 1 82 ? 8.885 3.649 12.421 1.00 11.35 177 LEU A CA 1
ATOM 528 C C . LEU A 1 82 ? 7.857 4.318 13.316 1.00 11.29 177 LEU A C 1
ATOM 529 O O . LEU A 1 82 ? 8.132 4.592 14.484 1.00 13.45 177 LEU A O 1
ATOM 534 N N . PHE A 1 83 ? 6.683 4.593 12.753 1.00 10.90 178 PHE A N 1
ATOM 535 C CA . PHE A 1 83 ? 5.580 5.184 13.502 1.00 12.18 178 PHE A CA 1
ATOM 536 C C . PHE A 1 83 ? 4.526 4.092 13.635 1.00 11.94 178 PHE A C 1
ATOM 537 O O . PHE A 1 83 ? 3.920 3.686 12.648 1.00 12.66 178 PHE A O 1
ATOM 545 N N . ILE A 1 84 ? 4.320 3.602 14.849 1.00 11.65 179 ILE A N 1
ATOM 546 C CA . ILE A 1 84 ? 3.334 2.550 15.061 1.00 11.47 179 ILE A CA 1
ATOM 547 C C . ILE A 1 84 ? 2.096 3.141 15.713 1.00 12.54 179 ILE A C 1
ATOM 548 O O . ILE A 1 84 ? 2.177 3.754 16.779 1.00 12.22 179 ILE A O 1
ATOM 553 N N . THR A 1 85 ? 0.945 2.953 15.079 1.00 12.21 180 THR A N 1
ATOM 554 C CA . THR A 1 85 ? -0.286 3.493 15.633 1.00 14.01 180 THR A CA 1
ATOM 555 C C . THR A 1 85 ? -0.818 2.630 16.768 1.00 16.56 180 THR A C 1
ATOM 556 O O . THR A 1 85 ? -0.611 1.413 16.792 1.00 16.30 180 THR A O 1
ATOM 560 N N A CYS A 1 86 ? -1.472 3.339 17.721 0.40 16.50 181 CYS A N 1
ATOM 561 N N B CYS A 1 86 ? -1.441 3.340 17.725 0.60 15.50 181 CYS A N 1
ATOM 562 C CA A CYS A 1 86 ? -2.095 2.674 18.855 0.40 19.25 181 CYS A CA 1
ATOM 563 C CA B CYS A 1 86 ? -2.111 2.690 18.844 0.60 18.25 181 CYS A CA 1
ATOM 564 C C A CYS A 1 86 ? -3.604 2.775 18.676 0.40 17.95 181 CYS A C 1
ATOM 565 C C B CYS A 1 86 ? -3.626 2.760 18.690 0.60 16.95 181 CYS A C 1
ATOM 566 O O A CYS A 1 86 ? -4.361 2.436 19.583 0.40 19.88 181 CYS A O 1
ATOM 567 O O B CYS A 1 86 ? -4.361 2.436 19.583 0.60 18.88 181 CYS A O 1
ATOM 572 N N . ASP A 1 87 ? -4.037 3.211 17.524 1.00 14.67 182 ASP A N 1
ATOM 573 C CA . ASP A 1 87 ? -5.463 3.380 17.233 1.00 17.05 182 ASP A CA 1
ATOM 574 C C . ASP A 1 87 ? -5.794 2.691 15.902 1.00 17.59 182 ASP A C 1
ATOM 575 O O . ASP A 1 87 ? -6.068 3.342 14.896 1.00 17.11 182 ASP A O 1
ATOM 580 N N . PRO A 1 88 ? -5.770 1.353 15.893 1.00 24.12 183 PRO A N 1
ATOM 581 C CA . PRO A 1 88 ? -6.057 0.544 14.705 1.00 27.08 183 PRO A CA 1
ATOM 582 C C . PRO A 1 88 ? -7.452 0.747 14.119 1.00 27.41 183 PRO A C 1
ATOM 583 O O . PRO A 1 88 ? -7.694 0.413 12.960 1.00 28.32 183 PRO A O 1
ATOM 587 N N . ALA A 1 89 ? -8.363 1.299 14.915 1.00 24.01 184 ALA A N 1
ATOM 588 C CA . ALA A 1 89 ? -9.730 1.529 14.455 1.00 22.79 184 ALA A CA 1
ATOM 589 C C . ALA A 1 89 ? -9.810 2.585 13.361 1.00 21.34 184 ALA A C 1
ATOM 590 O O . ALA A 1 89 ? -10.569 2.435 12.399 1.00 21.50 184 ALA A O 1
ATOM 592 N N . ARG A 1 90 ? -9.009 3.639 13.495 1.00 15.37 185 ARG A N 1
ATOM 593 C CA . ARG A 1 90 ? -9.014 4.737 12.536 1.00 16.56 185 ARG A CA 1
ATOM 594 C C . ARG A 1 90 ? -7.761 4.871 11.674 1.00 17.18 185 ARG A C 1
ATOM 595 O O . ARG A 1 90 ? -7.838 5.346 10.544 1.00 17.31 185 ARG A O 1
ATOM 603 N N . ASP A 1 91 ? -6.615 4.466 12.205 1.00 18.91 186 ASP A N 1
ATOM 604 C CA . ASP A 1 91 ? -5.356 4.602 11.475 1.00 19.10 186 ASP A CA 1
ATOM 605 C C . ASP A 1 91 ? -5.041 3.486 10.492 1.00 19.12 186 ASP A C 1
ATOM 606 O O . ASP A 1 91 ? -4.168 2.646 10.726 1.00 18.93 186 ASP A O 1
ATOM 611 N N . SER A 1 92 ? -5.772 3.500 9.382 1.00 17.42 187 SER A N 1
ATOM 612 C CA . SER A 1 92 ? -5.603 2.532 8.313 1.00 18.89 187 SER A CA 1
ATOM 613 C C . SER A 1 92 ? -4.363 2.945 7.522 1.00 18.12 187 SER A C 1
ATOM 614 O O . SER A 1 92 ? -3.811 4.033 7.733 1.00 17.41 187 SER A O 1
ATOM 617 N N . PRO A 1 93 ? -3.906 2.085 6.604 1.00 17.12 188 PRO A N 1
ATOM 618 C CA . PRO A 1 93 ? -2.723 2.461 5.828 1.00 18.02 188 PRO A CA 1
ATOM 619 C C . PRO A 1 93 ? -2.887 3.804 5.117 1.00 18.08 188 PRO A C 1
ATOM 620 O O . PRO A 1 93 ? -1.965 4.607 5.109 1.00 17.92 188 PRO A O 1
ATOM 624 N N . ALA A 1 94 ? -4.062 4.060 4.540 1.00 16.60 189 ALA A N 1
ATOM 625 C CA . ALA A 1 94 ? -4.293 5.326 3.836 1.00 16.93 189 ALA A CA 1
ATOM 626 C C . ALA A 1 94 ? -4.238 6.532 4.778 1.00 17.39 189 ALA A C 1
ATOM 627 O O . ALA A 1 94 ? -3.682 7.573 4.430 1.00 16.59 189 ALA A O 1
ATOM 629 N N . VAL A 1 95 ? -4.823 6.393 5.964 1.00 17.22 190 VAL A N 1
ATOM 630 C CA . VAL A 1 95 ? -4.811 7.472 6.944 1.00 18.18 190 VAL A CA 1
ATOM 631 C C . VAL A 1 95 ? -3.384 7.784 7.393 1.00 17.28 190 VAL A C 1
ATOM 632 O O . VAL A 1 95 ? -3.022 8.952 7.558 1.00 16.07 190 VAL A O 1
ATOM 636 N N . LEU A 1 96 ? -2.574 6.750 7.593 1.00 14.89 191 LEU A N 1
ATOM 637 C CA . LEU A 1 96 ? -1.191 6.968 8.004 1.00 16.29 191 LEU A CA 1
ATOM 638 C C . LEU A 1 96 ? -0.381 7.633 6.898 1.00 17.23 191 LEU A C 1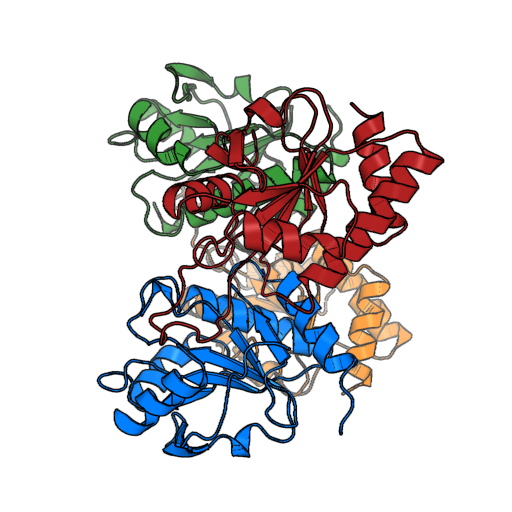
ATOM 639 O O . LEU A 1 96 ? 0.456 8.493 7.172 1.00 16.34 191 LEU A O 1
ATOM 644 N N . LYS A 1 97 ? -0.621 7.242 5.650 1.00 19.84 192 LYS A N 1
ATOM 645 C CA . LYS A 1 97 ? 0.104 7.852 4.540 1.00 19.82 192 LYS A CA 1
ATOM 646 C C . LYS A 1 97 ? -0.178 9.350 4.491 1.00 19.97 192 LYS A C 1
ATOM 647 O O . LYS A 1 97 ? 0.737 10.157 4.314 1.00 18.80 192 LYS A O 1
ATOM 653 N N . GLU A 1 98 ? -1.443 9.724 4.662 1.00 19.35 193 GLU A N 1
ATOM 654 C CA . GLU A 1 98 ? -1.809 11.134 4.622 1.00 21.21 193 GLU A CA 1
ATOM 655 C C . GLU A 1 98 ? -1.255 11.895 5.820 1.00 20.09 193 GLU A C 1
ATOM 656 O O . GLU A 1 98 ? -0.735 13.001 5.674 1.00 20.89 193 GLU A O 1
ATOM 662 N N . TYR A 1 99 ? -1.362 11.300 7.002 1.00 17.60 194 TYR A N 1
ATOM 663 C CA . TYR A 1 99 ? -0.853 11.929 8.216 1.00 17.86 194 TYR A CA 1
ATOM 664 C C . TYR A 1 99 ? 0.659 12.153 8.133 1.00 18.16 194 TYR A C 1
ATOM 665 O O . TYR A 1 99 ? 1.156 13.241 8.450 1.00 17.31 194 TYR A O 1
ATOM 674 N N . LEU A 1 100 ? 1.388 11.126 7.706 1.00 15.77 195 LEU A N 1
ATOM 675 C CA . LEU A 1 100 ? 2.843 11.226 7.623 1.00 16.88 195 LEU A CA 1
ATOM 676 C C . LEU A 1 100 ? 3.372 12.074 6.475 1.00 18.33 195 LEU A C 1
ATOM 677 O O . LEU A 1 100 ? 4.553 12.424 6.462 1.00 17.62 195 LEU A O 1
ATOM 682 N N . SER A 1 101 ? 2.505 12.429 5.526 1.00 17.21 196 SER A N 1
ATOM 683 C CA . SER A 1 101 ? 2.935 13.243 4.396 1.00 20.49 196 SER A CA 1
ATOM 684 C C . SER A 1 101 ? 3.412 14.614 4.878 1.00 21.05 196 SER A C 1
ATOM 685 O O . SER A 1 101 ? 4.116 15.326 4.156 1.00 22.55 196 SER A O 1
ATOM 688 N N . ASP A 1 102 ? 3.035 14.976 6.101 1.00 22.38 197 ASP A N 1
ATOM 689 C CA . ASP A 1 102 ? 3.434 16.256 6.675 1.00 23.66 197 ASP A CA 1
ATOM 690 C C . ASP A 1 102 ? 4.713 16.154 7.503 1.00 22.62 197 ASP A C 1
ATOM 691 O O . ASP A 1 102 ? 5.132 17.128 8.128 1.00 23.02 197 ASP A O 1
ATOM 696 N N . PHE A 1 103 ? 5.342 14.981 7.492 1.00 18.52 198 PHE A N 1
ATOM 697 C CA . PHE A 1 103 ? 6.569 14.781 8.255 1.00 18.07 198 PHE A CA 1
ATOM 698 C C . PHE A 1 103 ? 7.708 14.203 7.415 1.00 15.99 198 PHE A C 1
ATOM 699 O O . PHE A 1 103 ? 7.575 14.024 6.202 1.00 15.82 198 PHE A O 1
ATOM 707 N N . HIS A 1 104 ? 8.835 13.920 8.059 1.00 14.98 199 HIS A N 1
ATOM 708 C CA . HIS A 1 104 ? 9.999 13.383 7.363 1.00 15.51 199 HIS A CA 1
ATOM 709 C C . HIS A 1 104 ? 9.584 12.165 6.537 1.00 15.72 199 HIS A C 1
ATOM 710 O O . HIS A 1 104 ? 8.960 11.229 7.051 1.00 15.42 199 HIS A O 1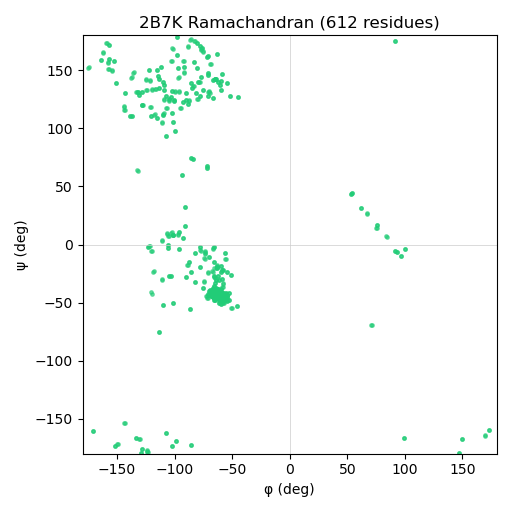
ATOM 717 N N . PRO A 1 105 ? 9.928 12.166 5.240 1.00 19.50 200 PRO A N 1
ATOM 718 C CA . PRO A 1 105 ? 9.611 11.096 4.285 1.00 20.23 200 PRO A CA 1
ATOM 719 C C . PRO A 1 105 ? 10.123 9.698 4.630 1.00 18.65 200 PRO A C 1
ATOM 720 O O . PRO A 1 105 ? 9.599 8.714 4.122 1.00 20.01 200 PRO A O 1
ATOM 724 N N . SER A 1 106 ? 11.150 9.611 5.471 1.00 17.05 201 SER A N 1
ATOM 725 C CA . SER A 1 106 ? 11.714 8.315 5.842 1.00 17.34 201 SER A CA 1
ATOM 726 C C . SER A 1 106 ? 10.881 7.564 6.874 1.00 16.59 201 SER A C 1
ATOM 727 O O . SER A 1 106 ? 11.018 6.347 7.029 1.00 16.92 201 SER A O 1
ATOM 730 N N . ILE A 1 107 ? 10.024 8.289 7.579 1.00 14.23 202 ILE A N 1
ATOM 731 C CA . ILE A 1 107 ? 9.186 7.671 8.597 1.00 12.63 202 ILE A CA 1
ATOM 732 C C . ILE A 1 107 ? 8.181 6.720 7.953 1.00 13.12 202 ILE A C 1
ATOM 733 O O . ILE A 1 107 ? 7.443 7.091 7.041 1.00 14.75 202 ILE A O 1
ATOM 738 N N . LEU A 1 108 ? 8.172 5.479 8.418 1.00 11.99 203 LEU A N 1
ATOM 739 C CA . LEU A 1 108 ? 7.253 4.488 7.868 1.00 12.76 203 LEU A CA 1
ATOM 740 C C . LEU A 1 108 ? 6.178 4.171 8.884 1.00 11.73 203 LEU A C 1
ATOM 741 O O . LEU A 1 108 ? 6.482 3.773 10.014 1.00 12.16 203 LEU A O 1
ATOM 746 N N . GLY A 1 109 ? 4.924 4.327 8.476 1.00 14.47 204 GLY A N 1
ATOM 747 C CA . GLY A 1 109 ? 3.819 4.042 9.372 1.00 14.61 204 GLY A CA 1
ATOM 748 C C . GLY A 1 109 ? 3.467 2.565 9.378 1.00 14.02 204 GLY A C 1
ATOM 749 O O . GLY A 1 109 ? 3.430 1.927 8.318 1.00 14.14 204 GLY A O 1
ATOM 750 N N . LEU A 1 110 ? 3.231 2.017 10.570 1.00 11.85 205 LEU A N 1
ATOM 751 C CA . LEU A 1 110 ? 2.859 0.606 10.708 1.00 12.20 205 LEU A CA 1
ATOM 752 C C . LEU A 1 110 ? 1.512 0.510 11.401 1.00 11.84 205 LEU A C 1
ATOM 753 O O . LEU A 1 110 ? 1.231 1.262 12.333 1.00 11.87 205 LEU A O 1
ATOM 758 N N . THR A 1 111 ? 0.688 -0.424 10.950 1.00 10.48 206 THR A N 1
ATOM 759 C CA . THR A 1 111 ? -0.618 -0.619 11.556 1.00 12.04 206 THR A CA 1
ATOM 760 C C . THR A 1 111 ? -1.015 -2.077 11.373 1.00 12.72 206 THR A C 1
ATOM 761 O O . THR A 1 111 ? -0.219 -2.887 10.905 1.00 13.98 206 THR A O 1
ATOM 765 N N . GLY A 1 112 ? -2.241 -2.411 11.747 1.00 15.75 207 GLY A N 1
ATOM 766 C CA . GLY A 1 112 ? -2.687 -3.785 11.606 1.00 15.38 207 GLY A CA 1
ATOM 767 C C . GLY A 1 112 ? -4.039 -3.972 12.253 1.00 15.65 207 GLY A C 1
ATOM 768 O O . GLY A 1 112 ? -4.770 -3.007 12.456 1.00 14.32 207 GLY A O 1
ATOM 769 N N . THR A 1 113 ? -4.375 -5.214 12.571 1.00 16.37 208 THR A N 1
ATOM 770 C CA . THR A 1 113 ? -5.650 -5.499 13.214 1.00 16.43 208 THR A CA 1
ATOM 771 C C . THR A 1 113 ? -5.524 -5.118 14.683 1.00 17.28 208 THR A C 1
ATOM 772 O O . THR A 1 113 ? -4.425 -4.867 15.170 1.00 16.51 208 THR A O 1
ATOM 776 N N . PHE A 1 114 ? -6.648 -5.066 15.387 1.00 17.35 209 PHE A N 1
ATOM 777 C CA . PHE A 1 114 ? -6.620 -4.733 16.807 1.00 18.54 209 PHE A CA 1
ATOM 778 C C . PHE A 1 114 ? -5.674 -5.677 17.539 1.00 17.67 209 PHE A C 1
ATOM 779 O O . PHE A 1 114 ? -4.858 -5.249 18.354 1.00 18.55 209 PHE A O 1
ATOM 787 N N . ASP A 1 115 ? -5.797 -6.968 17.252 1.00 16.19 210 ASP A N 1
ATOM 788 C CA . ASP A 1 115 ? -4.957 -7.972 17.894 1.00 18.12 210 ASP A CA 1
ATOM 789 C C . ASP A 1 115 ? -3.466 -7.780 17.636 1.00 17.40 210 ASP A C 1
ATOM 790 O O . ASP A 1 115 ? -2.649 -7.892 18.554 1.00 16.89 210 ASP A O 1
ATOM 795 N N . GLU A 1 116 ? -3.106 -7.498 16.390 1.00 13.84 211 GLU A N 1
ATOM 796 C CA . GLU A 1 116 ? -1.704 -7.293 16.048 1.00 16.31 211 GLU A CA 1
ATOM 797 C C . GLU A 1 116 ? -1.146 -6.041 16.729 1.00 14.01 211 GLU A C 1
ATOM 798 O O . GLU A 1 116 ? -0.030 -6.057 17.254 1.00 14.68 211 GLU A O 1
ATOM 804 N N . VAL A 1 117 ? -1.920 -4.962 16.710 1.00 14.96 212 VAL A N 1
ATOM 805 C CA . VAL A 1 117 ? -1.481 -3.711 17.320 1.00 16.11 212 VAL A CA 1
ATOM 806 C C . VAL A 1 117 ? -1.390 -3.849 18.838 1.00 17.01 212 VAL A C 1
ATOM 807 O O . VAL A 1 117 ? -0.426 -3.392 19.460 1.00 17.45 212 VAL A O 1
ATOM 811 N N . LYS A 1 118 ? -2.397 -4.486 19.428 1.00 18.26 213 LYS A N 1
ATOM 812 C CA . LYS A 1 118 ? -2.435 -4.700 20.870 1.00 20.46 213 LYS A CA 1
ATOM 813 C C . LYS A 1 118 ? -1.182 -5.452 21.314 1.00 19.36 213 LYS A C 1
ATOM 814 O O . LYS A 1 118 ? -0.583 -5.134 22.342 1.00 19.61 213 LYS A O 1
ATOM 820 N N . ASN A 1 119 ? -0.786 -6.453 20.536 1.00 17.60 214 ASN A N 1
ATOM 821 C CA . ASN A 1 119 ? 0.404 -7.226 20.868 1.00 17.48 214 ASN A CA 1
ATOM 822 C C . ASN A 1 119 ? 1.664 -6.364 20.787 1.00 17.20 214 ASN A C 1
ATOM 823 O O . ASN A 1 119 ? 2.515 -6.407 21.676 1.00 17.25 214 ASN A O 1
ATOM 828 N N . ALA A 1 120 ? 1.788 -5.587 19.718 1.00 17.40 215 ALA A N 1
ATOM 829 C CA . ALA A 1 120 ? 2.964 -4.738 19.560 1.00 18.02 215 ALA A CA 1
ATOM 830 C C . ALA A 1 120 ? 3.077 -3.770 20.736 1.00 18.77 215 ALA A C 1
ATOM 831 O O . ALA A 1 120 ? 4.157 -3.575 21.298 1.00 19.20 215 ALA A O 1
ATOM 833 N N . CYS A 1 121 ? 1.957 -3.169 21.115 1.00 19.36 216 CYS A N 1
ATOM 834 C CA . CYS A 1 121 ? 1.954 -2.234 22.227 1.00 20.91 216 CYS A CA 1
ATOM 835 C C . CYS A 1 121 ? 2.347 -2.937 23.525 1.00 22.06 216 CYS A C 1
ATOM 836 O O . CYS A 1 121 ? 3.058 -2.370 24.356 1.00 22.03 216 CYS A O 1
ATOM 839 N N . LYS A 1 122 ? 1.893 -4.174 23.695 1.00 26.00 217 LYS A N 1
ATOM 840 C CA . LYS A 1 122 ? 2.215 -4.942 24.895 1.00 27.39 217 LYS A CA 1
ATOM 841 C C . LYS A 1 122 ? 3.705 -5.249 24.979 1.00 25.96 217 LYS A C 1
ATOM 842 O O . LYS A 1 122 ? 4.309 -5.143 26.048 1.00 25.20 217 LYS A O 1
ATOM 848 N N . LYS A 1 123 ? 4.294 -5.631 23.849 1.00 20.07 218 LYS A N 1
ATOM 849 C CA . LYS A 1 123 ? 5.712 -5.952 23.795 1.00 21.00 218 LYS A CA 1
ATOM 850 C C . LYS A 1 123 ? 6.607 -4.775 24.169 1.00 18.87 218 LYS A C 1
ATOM 851 O O . LYS A 1 123 ? 7.691 -4.969 24.709 1.00 18.79 218 LYS A O 1
ATOM 857 N N . TYR A 1 124 ? 6.151 -3.559 23.887 1.00 18.29 219 TYR A N 1
ATOM 858 C CA . TYR A 1 124 ? 6.934 -2.371 24.207 1.00 17.94 219 TYR A CA 1
ATOM 859 C C . TYR A 1 124 ? 6.415 -1.692 25.469 1.00 20.43 219 TYR A C 1
ATOM 860 O O . TYR A 1 124 ? 6.851 -0.591 25.831 1.00 18.48 219 TYR A O 1
ATOM 869 N N . ARG A 1 125 ? 5.487 -2.370 26.135 1.00 20.81 220 ARG A N 1
ATOM 870 C CA . ARG A 1 125 ? 4.890 -1.886 27.376 1.00 23.91 220 ARG A CA 1
ATOM 871 C C . ARG A 1 125 ? 4.302 -0.487 27.256 1.00 24.52 220 ARG A C 1
ATOM 872 O O . ARG A 1 125 ? 4.494 0.357 28.134 1.00 24.84 220 ARG A O 1
ATOM 880 N N . VAL A 1 126 ? 3.579 -0.246 26.170 1.00 25.23 221 VAL A N 1
ATOM 881 C CA . VAL A 1 126 ? 2.955 1.052 25.949 1.00 28.67 221 VAL A CA 1
ATOM 882 C C . VAL A 1 126 ? 1.492 0.997 26.374 1.00 28.78 221 VAL A C 1
ATOM 883 O O . VAL A 1 126 ? 1.088 1.659 27.330 1.00 31.47 221 VAL A O 1
ATOM 887 N N . LEU A 1 141 ? -3.820 7.460 26.052 1.00 30.88 236 LEU A N 1
ATOM 888 C CA . LEU A 1 141 ? -2.911 7.328 24.931 1.00 30.88 236 LEU A CA 1
ATOM 889 C C . LEU A 1 141 ? -1.962 8.502 24.686 1.00 30.88 236 LEU A C 1
ATOM 890 O O . LEU A 1 141 ? -0.771 8.290 24.415 1.00 30.88 236 LEU A O 1
ATOM 895 N N . VAL A 1 142 ? -2.461 9.730 24.786 1.00 31.05 237 VAL A N 1
ATOM 896 C CA . VAL A 1 142 ? -1.618 10.903 24.551 1.00 32.23 237 VAL A CA 1
ATOM 897 C C . VAL A 1 142 ? -0.501 11.055 25.586 1.00 32.84 237 VAL A C 1
ATOM 898 O O . VAL A 1 142 ? 0.642 11.349 25.237 1.00 31.77 237 VAL A O 1
ATOM 902 N N . ASP A 1 143 ? -0.841 10.850 26.855 1.00 30.55 238 ASP A N 1
ATOM 903 C CA . ASP A 1 143 ? 0.118 10.973 27.948 1.00 31.18 238 ASP A CA 1
ATOM 904 C C . ASP A 1 143 ? 1.237 9.931 27.919 1.00 31.00 238 ASP A C 1
ATOM 905 O O . ASP A 1 143 ? 2.282 10.131 28.534 1.00 30.24 238 ASP A O 1
ATOM 910 N N . HIS A 1 144 ? 1.021 8.821 27.217 1.00 32.40 239 HIS A N 1
ATOM 911 C CA . HIS A 1 144 ? 2.032 7.771 27.151 1.00 32.00 239 HIS A CA 1
ATOM 912 C C . HIS A 1 144 ? 2.709 7.595 25.792 1.00 29.36 239 HIS A C 1
ATOM 913 O O . HIS A 1 144 ? 3.525 6.691 25.614 1.00 29.37 239 HIS A O 1
ATOM 920 N N . SER A 1 145 ? 2.368 8.454 24.834 1.00 25.94 240 SER A N 1
ATOM 921 C CA . SER A 1 145 ? 2.993 8.408 23.508 1.00 23.90 240 SER A CA 1
ATOM 922 C C . SER A 1 145 ? 4.138 9.407 23.614 1.00 23.22 240 SER A C 1
ATOM 923 O O . SER A 1 145 ? 4.196 10.385 22.863 1.00 21.12 240 SER A O 1
ATOM 926 N N . ILE A 1 146 ? 5.050 9.149 24.549 1.00 22.91 241 ILE A N 1
ATOM 927 C CA . ILE A 1 146 ? 6.149 10.065 24.796 1.00 22.23 241 ILE A CA 1
ATOM 928 C C . ILE A 1 146 ? 7.583 9.561 24.626 1.00 20.95 241 ILE A C 1
ATOM 929 O O . ILE A 1 146 ? 8.514 10.353 24.743 1.00 22.60 241 ILE A O 1
ATOM 934 N N . PHE A 1 147 ? 7.787 8.272 24.371 1.00 17.23 242 PHE A N 1
ATOM 935 C CA . PHE A 1 147 ? 9.163 7.781 24.193 1.00 16.12 242 PHE A CA 1
ATOM 936 C C . PHE A 1 147 ? 9.469 7.331 22.776 1.00 15.67 242 PHE A C 1
ATOM 937 O O . PHE A 1 147 ? 8.574 6.921 22.042 1.00 15.78 242 PHE A O 1
ATOM 945 N N . PHE A 1 148 ? 10.748 7.418 22.412 1.00 13.46 243 PHE A N 1
ATOM 946 C CA . PHE A 1 148 ? 11.226 6.910 21.132 1.00 14.75 243 PHE A CA 1
ATOM 947 C C . PHE A 1 148 ? 12.036 5.694 21.590 1.00 14.55 243 PHE A C 1
ATOM 948 O O . PHE A 1 148 ? 12.795 5.786 22.559 1.00 15.69 243 PHE A O 1
ATOM 956 N N . TYR A 1 149 ? 11.845 4.553 20.937 1.00 12.84 244 TYR A N 1
ATOM 957 C CA . TYR A 1 149 ? 12.568 3.341 21.305 1.00 12.40 244 TYR A CA 1
ATOM 958 C C . TYR A 1 149 ? 13.630 3.034 20.262 1.00 11.69 244 TYR A C 1
ATOM 959 O O . TYR A 1 149 ? 13.315 2.805 19.091 1.00 12.29 244 TYR A O 1
ATOM 968 N N . LEU A 1 150 ? 14.889 3.045 20.688 1.00 13.12 245 LEU A N 1
ATOM 969 C CA . LEU A 1 150 ? 16.005 2.770 19.791 1.00 14.21 245 LEU A CA 1
ATOM 970 C C . LEU A 1 150 ? 16.341 1.286 19.852 1.00 14.94 245 LEU A C 1
ATOM 971 O O . LEU A 1 150 ? 16.638 0.764 20.925 1.00 14.78 245 LEU A O 1
ATOM 976 N N . MET A 1 151 ? 16.294 0.613 18.702 1.00 14.17 246 MET A N 1
ATOM 977 C CA . MET A 1 151 ? 16.576 -0.822 18.640 1.00 15.09 246 MET A CA 1
ATOM 978 C C . MET A 1 151 ? 17.819 -1.050 17.786 1.00 16.05 246 MET A C 1
ATOM 979 O O . MET A 1 151 ? 17.938 -0.475 16.704 1.00 14.20 246 MET A O 1
ATOM 984 N N . ASP A 1 152 ? 18.741 -1.889 18.262 1.00 19.64 247 ASP A N 1
ATOM 985 C CA . ASP A 1 152 ? 19.968 -2.142 17.511 1.00 20.40 247 ASP A CA 1
ATOM 986 C C . ASP A 1 152 ? 19.804 -3.151 16.371 1.00 21.22 247 ASP A C 1
ATOM 987 O O . ASP A 1 152 ? 18.741 -3.754 16.206 1.00 19.88 247 ASP A O 1
ATOM 992 N N . PRO A 1 153 ? 20.858 -3.335 15.554 1.00 19.49 248 PRO A N 1
ATOM 993 C CA . PRO A 1 153 ? 20.828 -4.269 14.421 1.00 20.87 248 PRO A CA 1
ATOM 994 C C . PRO A 1 153 ? 20.466 -5.713 14.752 1.00 22.28 248 PRO A C 1
ATOM 995 O O . PRO A 1 153 ? 20.205 -6.508 13.852 1.00 22.60 248 PRO A O 1
ATOM 999 N N . GLU A 1 154 ? 20.459 -6.056 16.035 1.00 25.23 249 GLU A N 1
ATOM 1000 C CA . GLU A 1 154 ? 20.093 -7.409 16.442 1.00 27.86 249 GLU A CA 1
ATOM 1001 C C . GLU A 1 154 ? 18.659 -7.411 16.962 1.00 27.57 249 GLU A C 1
ATOM 1002 O O . GLU A 1 154 ? 18.182 -8.407 17.502 1.00 27.38 249 GLU A O 1
ATOM 1008 N N . GLY A 1 155 ? 17.979 -6.281 16.788 1.00 25.29 250 GLY A N 1
ATOM 1009 C CA . GLY A 1 155 ? 16.600 -6.158 17.225 1.00 25.30 250 GLY A CA 1
ATOM 1010 C C . GLY A 1 155 ? 16.419 -5.994 18.720 1.00 25.07 250 GLY A C 1
ATOM 1011 O O . GLY A 1 155 ? 15.317 -6.178 19.240 1.00 25.48 250 GLY A O 1
ATOM 1012 N N . GLN A 1 156 ? 17.494 -5.633 19.413 1.00 23.51 251 GLN A N 1
ATOM 1013 C CA . GLN A 1 156 ? 17.445 -5.458 20.859 1.00 23.31 251 GLN A CA 1
ATOM 1014 C C . GLN A 1 156 ? 17.256 -4.005 21.270 1.00 21.68 251 GLN A C 1
ATOM 1015 O O . GLN A 1 156 ? 17.786 -3.097 20.636 1.00 21.06 251 GLN A O 1
ATOM 1021 N N . PHE A 1 157 ? 16.496 -3.803 22.340 1.00 21.70 252 PHE A N 1
ATOM 1022 C CA . PHE A 1 157 ? 16.247 -2.472 22.872 1.00 20.96 252 PHE A CA 1
ATOM 1023 C C . PHE A 1 157 ? 17.530 -1.971 23.514 1.00 21.87 252 PHE A C 1
ATOM 1024 O O . PHE A 1 157 ? 18.122 -2.654 24.353 1.00 21.37 252 PHE A O 1
ATOM 1032 N N . VAL A 1 158 ? 17.970 -0.783 23.125 1.00 19.37 253 VAL A N 1
ATOM 1033 C CA . VAL A 1 158 ? 19.188 -0.243 23.706 1.00 21.53 253 VAL A CA 1
ATOM 1034 C C . VAL A 1 158 ? 18.960 1.056 24.461 1.00 21.22 253 VAL A C 1
ATOM 1035 O O . VAL A 1 158 ? 19.747 1.406 25.339 1.00 21.34 253 VAL A O 1
ATOM 1039 N N . ASP A 1 159 ? 17.885 1.770 24.135 1.00 19.22 254 ASP A N 1
ATOM 1040 C CA . ASP A 1 159 ? 17.615 3.026 24.823 1.00 20.35 254 ASP A CA 1
ATOM 1041 C C . ASP A 1 159 ? 16.290 3.668 24.427 1.00 19.30 254 ASP A C 1
ATOM 1042 O O . ASP A 1 159 ? 15.793 3.467 23.323 1.00 18.76 254 ASP A O 1
ATOM 1047 N N . ALA A 1 160 ? 15.718 4.434 25.349 1.00 20.56 255 ALA A N 1
ATOM 1048 C CA . ALA A 1 160 ? 14.468 5.135 25.100 1.00 20.24 255 ALA A CA 1
ATOM 1049 C C . ALA A 1 160 ? 14.749 6.618 25.258 1.00 20.72 255 ALA A C 1
ATOM 1050 O O . ALA A 1 160 ? 15.407 7.036 26.211 1.00 21.98 255 ALA A O 1
ATOM 1052 N N . LEU A 1 161 ? 14.271 7.417 24.318 1.00 16.57 256 LEU A N 1
ATOM 1053 C CA . LEU A 1 161 ? 14.497 8.850 24.404 1.00 16.81 256 LEU A CA 1
ATOM 1054 C C . LEU A 1 161 ? 13.178 9.534 24.712 1.00 16.74 256 LEU A C 1
ATOM 1055 O O . LEU A 1 161 ? 12.246 9.516 23.902 1.00 16.14 256 LEU A O 1
ATOM 1060 N N . GLY A 1 162 ? 13.103 10.101 25.910 1.00 14.92 257 GLY A N 1
ATOM 1061 C CA . GLY A 1 162 ? 11.907 10.795 26.343 1.00 17.00 257 GLY A CA 1
ATOM 1062 C C . GLY A 1 162 ? 11.877 12.241 25.889 1.00 18.36 257 GLY A C 1
ATOM 1063 O O . GLY A 1 162 ? 12.731 12.687 25.124 1.00 16.62 257 GLY A O 1
ATOM 1064 N N . ARG A 1 163 ? 10.894 12.986 26.377 1.00 16.21 258 ARG A N 1
ATOM 1065 C CA . ARG A 1 163 ? 10.752 14.374 25.986 1.00 16.70 258 ARG A CA 1
ATOM 1066 C C . ARG A 1 163 ? 11.833 15.286 26.536 1.00 15.89 258 ARG A C 1
ATOM 1067 O O . ARG A 1 163 ? 11.954 16.430 26.113 1.00 16.04 258 ARG A O 1
ATOM 1075 N N . ASN A 1 164 ? 12.628 14.780 27.469 1.00 17.50 259 ASN A N 1
ATOM 1076 C CA . ASN A 1 164 ? 13.692 15.595 28.034 1.00 17.35 259 ASN A CA 1
ATOM 1077 C C . ASN A 1 164 ? 14.891 15.713 27.107 1.00 18.85 259 ASN A C 1
ATOM 1078 O O . ASN A 1 164 ? 15.847 16.439 27.397 1.00 18.62 259 ASN A O 1
ATOM 1083 N N . TYR A 1 165 ? 14.850 14.988 25.991 1.00 15.96 260 TYR A N 1
ATOM 1084 C CA . TYR A 1 165 ? 15.913 15.090 25.004 1.00 17.71 260 TYR A CA 1
ATOM 1085 C C . TYR A 1 165 ? 15.408 16.090 23.971 1.00 19.42 260 TYR A C 1
ATOM 1086 O O . TYR A 1 165 ? 14.272 15.988 23.507 1.00 19.16 260 TYR A O 1
ATOM 1095 N N . ASP A 1 166 ? 16.241 17.062 23.622 1.00 19.04 261 ASP A N 1
ATOM 1096 C CA . ASP A 1 166 ? 15.845 18.067 22.645 1.00 22.19 261 ASP A CA 1
ATOM 1097 C C . ASP A 1 166 ? 16.473 17.769 21.288 1.00 23.21 261 ASP A C 1
ATOM 1098 O O . ASP A 1 166 ? 17.098 16.727 21.107 1.00 20.16 261 ASP A O 1
ATOM 1103 N N . GLU A 1 167 ? 16.305 18.688 20.342 1.00 28.48 262 GLU A N 1
ATOM 1104 C CA . GLU A 1 167 ? 16.830 18.506 18.993 1.00 31.33 262 GLU A CA 1
ATOM 1105 C C . GLU A 1 167 ? 18.327 18.209 18.918 1.00 30.86 262 GLU A C 1
ATOM 1106 O O . GLU A 1 167 ? 18.793 17.617 17.943 1.00 29.28 262 GLU A O 1
ATOM 1112 N N . LYS A 1 168 ? 19.077 18.607 19.942 1.00 29.11 263 LYS A N 1
ATOM 1113 C CA . LYS A 1 168 ? 20.520 18.379 19.962 1.00 28.79 263 LYS A CA 1
ATOM 1114 C C . LYS A 1 168 ? 20.982 17.202 20.817 1.00 26.95 263 LYS A C 1
ATOM 1115 O O . LYS A 1 168 ? 21.757 16.365 20.358 1.00 26.26 263 LYS A O 1
ATOM 1121 N N . THR A 1 169 ? 20.521 17.138 22.063 1.00 21.52 264 THR A N 1
ATOM 1122 C CA . THR A 1 169 ? 20.939 16.052 22.944 1.00 19.27 264 THR A CA 1
ATOM 1123 C C . THR A 1 169 ? 20.449 14.686 22.476 1.00 17.65 264 THR A C 1
ATOM 1124 O O . THR A 1 169 ? 21.083 13.668 22.756 1.00 16.69 264 THR A O 1
ATOM 1128 N N . GLY A 1 170 ? 19.322 14.661 21.771 1.00 19.12 265 GLY A N 1
ATOM 1129 C CA . GLY A 1 170 ? 18.803 13.399 21.271 1.00 17.41 265 GLY A CA 1
ATOM 1130 C C . GLY A 1 170 ? 19.747 12.850 20.217 1.00 17.67 265 GLY A C 1
ATOM 1131 O O . GLY A 1 170 ? 20.039 11.656 20.171 1.00 17.25 265 GLY A O 1
ATOM 1132 N N . VAL A 1 171 ? 20.231 13.732 19.354 1.00 15.69 266 VAL A N 1
ATOM 1133 C CA . VAL A 1 171 ? 21.159 13.304 18.319 1.00 15.34 266 VAL A CA 1
ATOM 1134 C C . VAL A 1 171 ? 22.440 12.760 18.956 1.00 16.70 266 VAL A C 1
ATOM 1135 O O . VAL A 1 171 ? 22.938 11.712 18.551 1.00 16.36 266 VAL A O 1
ATOM 1139 N N . ASP A 1 172 ? 22.960 13.463 19.959 1.00 16.37 267 ASP A N 1
ATOM 1140 C CA . ASP A 1 172 ? 24.192 13.037 20.629 1.00 16.37 267 ASP A CA 1
ATOM 1141 C C . ASP A 1 172 ? 24.087 11.614 21.177 1.00 16.37 267 ASP A C 1
ATOM 1142 O O . ASP A 1 172 ? 25.014 10.810 21.036 1.00 16.76 267 ASP A O 1
ATOM 1147 N N . LYS A 1 173 ? 22.948 11.308 21.796 1.00 19.34 268 LYS A N 1
ATOM 1148 C CA . LYS A 1 173 ? 22.714 9.994 22.383 1.00 20.29 268 LYS A CA 1
ATOM 1149 C C . LYS A 1 173 ? 22.641 8.893 21.332 1.00 19.46 268 LYS A C 1
ATOM 1150 O O . LYS A 1 173 ? 23.174 7.801 21.523 1.00 18.63 268 LYS A O 1
ATOM 1156 N N . ILE A 1 174 ? 21.971 9.171 20.219 1.00 17.30 269 ILE A N 1
ATOM 1157 C CA . ILE A 1 174 ? 21.858 8.182 19.159 1.00 15.78 269 ILE A CA 1
ATOM 1158 C C . ILE A 1 174 ? 23.230 7.915 18.535 1.00 17.22 269 ILE A C 1
ATOM 1159 O O . ILE A 1 174 ? 23.611 6.764 18.331 1.00 16.25 269 ILE A O 1
ATOM 1164 N N . VAL A 1 175 ? 23.978 8.977 18.253 1.00 15.15 270 VAL A N 1
ATOM 1165 C CA . VAL A 1 175 ? 25.308 8.828 17.669 1.00 17.36 270 VAL A CA 1
ATOM 1166 C C . VAL A 1 175 ? 26.171 7.915 18.540 1.00 19.56 270 VAL A C 1
ATOM 1167 O O . VAL A 1 175 ? 26.829 7.005 18.040 1.00 18.37 270 VAL A O 1
ATOM 1171 N N . GLU A 1 176 ? 26.151 8.161 19.844 1.00 22.32 271 GLU A N 1
ATOM 1172 C CA . GLU A 1 176 ? 26.919 7.370 20.806 1.00 25.17 271 GLU A CA 1
ATOM 1173 C C . GLU A 1 176 ? 26.640 5.872 20.647 1.00 23.43 271 GLU A C 1
ATOM 1174 O O . GLU A 1 176 ? 27.564 5.055 20.595 1.00 23.24 271 GLU A O 1
ATOM 1180 N N . HIS A 1 177 ? 25.363 5.517 20.562 1.00 22.55 272 HIS A N 1
ATOM 1181 C CA . HIS A 1 177 ? 24.953 4.123 20.406 1.00 23.32 272 HIS A CA 1
ATOM 1182 C C . HIS A 1 177 ? 25.364 3.511 19.073 1.00 23.52 272 HIS A C 1
ATOM 1183 O O . HIS A 1 177 ? 25.842 2.380 19.019 1.00 23.60 272 HIS A O 1
ATOM 1190 N N . VAL A 1 178 ? 25.157 4.255 17.992 1.00 20.05 273 VAL A N 1
ATOM 1191 C CA . VAL A 1 178 ? 25.486 3.760 16.665 1.00 20.56 273 VAL A CA 1
ATOM 1192 C C . VAL A 1 178 ? 26.981 3.558 16.457 1.00 23.65 273 VAL A C 1
ATOM 1193 O O . VAL A 1 178 ? 27.409 2.508 15.966 1.00 22.29 273 VAL A O 1
ATOM 1197 N N . LYS A 1 179 ? 27.769 4.558 16.835 1.00 26.13 274 LYS A N 1
ATOM 1198 C CA . LYS A 1 179 ? 29.214 4.480 16.652 1.00 29.68 274 LYS A CA 1
ATOM 1199 C C . LYS A 1 179 ? 29.929 3.498 17.570 1.00 30.50 274 LYS A C 1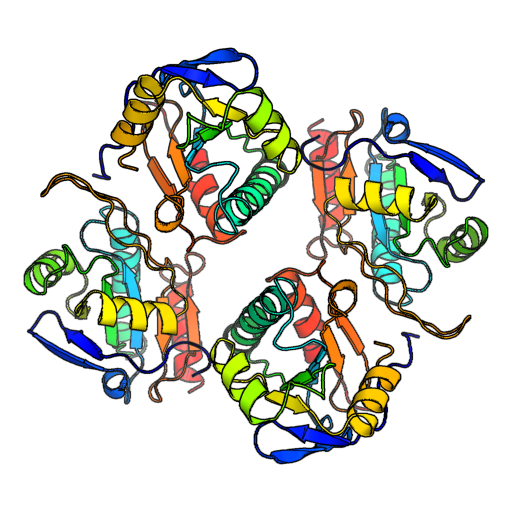
ATOM 1200 O O . LYS A 1 179 ? 31.012 3.018 17.233 1.00 30.75 274 LYS A O 1
ATOM 1206 N N . SER A 1 180 ? 29.339 3.187 18.718 1.00 31.49 275 SER A N 1
ATOM 1207 C CA . SER A 1 180 ? 29.979 2.255 19.641 1.00 33.05 275 SER A CA 1
ATOM 1208 C C . SER A 1 180 ? 29.457 0.831 19.472 1.00 33.06 275 SER A C 1
ATOM 1209 O O . SER A 1 180 ? 29.947 -0.099 20.113 1.00 32.13 275 SER A O 1
ATOM 1212 N N . TYR A 1 181 ? 28.469 0.656 18.601 1.00 28.79 276 TYR A N 1
ATOM 1213 C CA . TYR A 1 181 ? 27.889 -0.665 18.377 1.00 28.26 276 TYR A CA 1
ATOM 1214 C C . TYR A 1 181 ? 28.874 -1.689 17.822 1.00 28.52 276 TYR A C 1
ATOM 1215 O O . TYR A 1 181 ? 29.688 -1.382 16.953 1.00 27.81 276 TYR A O 1
ATOM 1224 N N . VAL A 1 182 ? 28.773 -2.910 18.336 1.00 32.91 277 VAL A N 1
ATOM 1225 C CA . VAL A 1 182 ? 29.598 -4.034 17.907 1.00 33.94 277 VAL A CA 1
ATOM 1226 C C . VAL A 1 182 ? 28.697 -5.269 17.947 1.00 34.35 277 VAL A C 1
ATOM 1227 O O . VAL A 1 182 ? 28.014 -5.517 18.939 1.00 34.35 277 VAL A O 1
ATOM 1231 N N . PRO A 1 183 ? 28.673 -6.053 16.862 1.00 32.84 278 PRO A N 1
ATOM 1232 C CA . PRO A 1 183 ? 27.835 -7.256 16.816 1.00 34.32 278 PRO A CA 1
ATOM 1233 C C . PRO A 1 183 ? 28.219 -8.317 17.853 1.00 35.70 278 PRO A C 1
ATOM 1234 O O . PRO A 1 183 ? 29.307 -8.275 18.426 1.00 35.32 278 PRO A O 1
ATOM 1238 N N . ALA A 1 184 ? 27.310 -9.259 18.086 1.00 49.99 279 ALA A N 1
ATOM 1239 C CA . ALA A 1 184 ? 27.525 -10.339 19.046 1.00 50.67 279 ALA A CA 1
ATOM 1240 C C . ALA A 1 184 ? 28.920 -10.945 18.919 1.00 51.22 279 ALA A C 1
ATOM 1241 O O . ALA A 1 184 ? 29.658 -10.925 19.927 1.00 50.56 279 ALA A O 1
ATOM 1243 N N . PRO B 1 18 ? 13.027 14.094 -1.331 1.00 31.95 113 PRO B N 1
ATOM 1244 C CA . PRO B 1 18 ? 14.279 14.202 -0.537 1.00 30.51 113 PRO B CA 1
ATOM 1245 C C . PRO B 1 18 ? 13.969 14.410 0.946 1.00 30.51 113 PRO B C 1
ATOM 1246 O O . PRO B 1 18 ? 12.868 14.832 1.294 1.00 29.57 113 PRO B O 1
ATOM 1250 N N . SER B 1 19 ? 14.941 14.116 1.811 1.00 29.34 114 SER B N 1
ATOM 1251 C CA . SER B 1 19 ? 14.756 14.264 3.257 1.00 29.08 114 SER B CA 1
ATOM 1252 C C . SER B 1 19 ? 14.430 15.709 3.628 1.00 28.47 114 SER B C 1
ATOM 1253 O O . SER B 1 19 ? 13.858 15.979 4.683 1.00 28.07 114 SER B O 1
ATOM 1256 N N . LEU B 1 20 ? 14.826 16.633 2.759 1.00 23.56 115 LEU B N 1
ATOM 1257 C CA . LEU B 1 20 ? 14.543 18.051 2.930 1.00 22.26 115 LEU B CA 1
ATOM 1258 C C . LEU B 1 20 ? 14.475 18.601 1.514 1.00 22.31 115 LEU B C 1
ATOM 1259 O O . LEU B 1 20 ? 15.265 18.212 0.654 1.00 21.15 115 LEU B O 1
ATOM 1264 N N . GLY B 1 21 ? 13.518 19.485 1.265 1.00 24.73 116 GLY B N 1
ATOM 1265 C CA . GLY B 1 21 ? 13.367 20.033 -0.068 1.00 24.33 116 GLY B CA 1
ATOM 1266 C C . GLY B 1 21 ? 12.260 19.288 -0.785 1.00 24.61 116 GLY B C 1
ATOM 1267 O O . GLY B 1 21 ? 11.492 18.556 -0.161 1.00 26.37 116 GLY B O 1
ATOM 1268 N N . GLY B 1 22 ? 12.175 19.466 -2.096 1.00 25.93 117 GLY B N 1
ATOM 1269 C CA . GLY B 1 22 ? 11.141 18.797 -2.859 1.00 26.89 117 GLY B CA 1
ATOM 1270 C C . GLY B 1 22 ? 10.730 19.618 -4.063 1.00 26.70 117 GLY B C 1
ATOM 1271 O O . GLY B 1 22 ? 11.403 20.586 -4.410 1.00 27.78 117 GLY B O 1
ATOM 1272 N N . PRO B 1 23 ? 9.620 19.264 -4.722 1.00 27.30 118 PRO B N 1
ATOM 1273 C CA . PRO B 1 23 ? 9.194 20.031 -5.892 1.00 26.30 118 PRO B CA 1
ATOM 1274 C C . PRO B 1 23 ? 8.803 21.472 -5.579 1.00 25.42 118 PRO B C 1
ATOM 1275 O O . PRO B 1 23 ? 8.227 21.768 -4.529 1.00 25.53 118 PRO B O 1
ATOM 1279 N N . PHE B 1 24 ? 9.149 22.364 -6.499 1.00 20.37 119 PHE B N 1
ATOM 1280 C CA . PHE B 1 24 ? 8.821 23.776 -6.379 1.00 19.74 119 PHE B CA 1
ATOM 1281 C C . PHE B 1 24 ? 8.853 24.356 -7.784 1.00 19.92 119 PHE B C 1
ATOM 1282 O O . PHE B 1 24 ? 9.492 23.803 -8.679 1.00 18.27 119 PHE B O 1
ATOM 1290 N N . HIS B 1 25 ? 8.143 25.459 -7.979 1.00 18.00 120 HIS B N 1
ATOM 1291 C CA . HIS B 1 25 ? 8.072 26.094 -9.287 1.00 18.47 120 HIS B CA 1
ATOM 1292 C C . HIS B 1 25 ? 8.208 27.600 -9.100 1.00 17.50 120 HIS B C 1
ATOM 1293 O O . HIS B 1 25 ? 7.319 28.252 -8.553 1.00 17.34 120 HIS B O 1
ATOM 1300 N N . LEU B 1 26 ? 9.336 28.137 -9.551 1.00 19.02 121 LEU B N 1
ATOM 1301 C CA . LEU B 1 26 ? 9.624 29.560 -9.437 1.00 17.43 121 LEU B CA 1
ATOM 1302 C C . LEU B 1 26 ? 10.083 30.104 -10.793 1.00 17.80 121 LEU B C 1
ATOM 1303 O O . LEU B 1 26 ? 9.944 29.440 -11.823 1.00 18.90 121 LEU B O 1
ATOM 1308 N N . GLU B 1 27 ? 10.624 31.315 -10.783 1.00 18.68 122 GLU B N 1
ATOM 1309 C CA . GLU B 1 27 ? 11.144 31.952 -11.991 1.00 19.89 122 GLU B CA 1
ATOM 1310 C C . GLU B 1 27 ? 12.454 32.612 -11.589 1.00 19.99 122 GLU B C 1
ATOM 1311 O O . GLU B 1 27 ? 12.572 33.116 -10.472 1.00 18.64 122 GLU B O 1
ATOM 1317 N N . ASP B 1 28 ? 13.446 32.603 -12.475 1.00 18.39 123 ASP B N 1
ATOM 1318 C CA . ASP B 1 28 ? 14.703 33.251 -12.139 1.00 20.06 123 ASP B CA 1
ATOM 1319 C C . ASP B 1 28 ? 14.577 34.740 -12.415 1.00 18.91 123 ASP B C 1
ATOM 1320 O O . ASP B 1 28 ? 13.552 35.194 -12.933 1.00 21.90 123 ASP B O 1
ATOM 1325 N N . MET B 1 29 ? 15.605 35.502 -12.064 1.00 17.35 124 MET B N 1
ATOM 1326 C CA . MET B 1 29 ? 15.571 36.944 -12.244 1.00 19.12 124 MET B CA 1
ATOM 1327 C C . MET B 1 29 ? 15.536 37.390 -13.701 1.00 20.07 124 MET B C 1
ATOM 1328 O O . MET B 1 29 ? 15.460 38.583 -13.979 1.00 20.09 124 MET B O 1
ATOM 1333 N N . TYR B 1 30 ? 15.583 36.430 -14.620 1.00 26.35 125 TYR B N 1
ATOM 1334 C CA . TYR B 1 30 ? 15.529 36.727 -16.050 1.00 29.30 125 TYR B CA 1
ATOM 1335 C C . TYR B 1 30 ? 14.151 36.347 -16.581 1.00 30.20 125 TYR B C 1
ATOM 1336 O O . TYR B 1 30 ? 13.866 36.502 -17.767 1.00 31.41 125 TYR B O 1
ATOM 1345 N N . GLY B 1 31 ? 13.299 35.836 -15.696 1.00 28.94 126 GLY B N 1
ATOM 1346 C CA . GLY B 1 31 ? 11.958 35.458 -16.100 1.00 27.98 126 GLY B CA 1
ATOM 1347 C C . GLY B 1 31 ? 11.812 34.007 -16.511 1.00 28.89 126 GLY B C 1
ATOM 1348 O O . GLY B 1 31 ? 10.701 33.537 -16.754 1.00 27.16 126 GLY B O 1
ATOM 1349 N N . ASN B 1 32 ? 12.931 33.292 -16.591 1.00 27.07 127 ASN B N 1
ATOM 1350 C CA . ASN B 1 32 ? 12.901 31.887 -16.974 1.00 27.21 127 ASN B CA 1
ATOM 1351 C C . ASN B 1 32 ? 12.296 31.056 -15.853 1.00 27.41 127 ASN B C 1
ATOM 1352 O O . ASN B 1 32 ? 12.456 31.373 -14.678 1.00 25.37 127 ASN B O 1
ATOM 1357 N N . GLU B 1 33 ? 11.604 29.989 -16.229 1.00 26.88 128 GLU B N 1
ATOM 1358 C CA . GLU B 1 33 ? 11.005 29.088 -15.259 1.00 28.46 128 GLU B CA 1
ATOM 1359 C C . GLU B 1 33 ? 12.149 28.331 -14.599 1.00 27.37 128 GLU B C 1
ATOM 1360 O O . GLU B 1 33 ? 13.162 28.042 -15.239 1.00 25.03 128 GLU B O 1
ATOM 1366 N N . PHE B 1 34 ? 11.993 28.021 -13.318 1.00 25.57 129 PHE B N 1
ATOM 1367 C CA . PHE B 1 34 ? 13.015 27.290 -12.587 1.00 23.32 129 PHE B CA 1
ATOM 1368 C C . PHE B 1 34 ? 12.314 26.358 -11.602 1.00 23.97 129 PHE B C 1
ATOM 1369 O O . PHE B 1 34 ? 11.579 26.815 -10.727 1.00 21.42 129 PHE B O 1
ATOM 1377 N N . THR B 1 35 ? 12.527 25.053 -11.760 1.00 21.48 130 THR B N 1
ATOM 1378 C CA . THR B 1 35 ? 11.897 24.065 -10.885 1.00 21.69 130 THR B CA 1
ATOM 1379 C C . THR B 1 35 ? 12.954 23.187 -10.221 1.00 20.83 130 THR B C 1
ATOM 1380 O O . THR B 1 35 ? 14.150 23.383 -10.429 1.00 20.57 130 THR B O 1
ATOM 1384 N N . GLU B 1 36 ? 12.515 22.218 -9.424 1.00 21.49 131 GLU B N 1
ATOM 1385 C CA . GLU B 1 36 ? 13.467 21.346 -8.748 1.00 22.43 131 GLU B CA 1
ATOM 1386 C C . GLU B 1 36 ? 14.262 20.551 -9.780 1.00 23.29 131 GLU B C 1
ATOM 1387 O O . GLU B 1 36 ? 15.351 20.057 -9.491 1.00 23.01 131 GLU B O 1
ATOM 1393 N N . LYS B 1 37 ? 13.718 20.443 -10.990 1.00 26.22 132 LYS B N 1
ATOM 1394 C CA . LYS B 1 37 ? 14.396 19.721 -12.059 1.00 27.44 132 LYS B CA 1
ATOM 1395 C C . LYS B 1 37 ? 15.675 20.457 -12.434 1.00 27.77 132 LYS B C 1
ATOM 1396 O O . LYS B 1 37 ? 16.635 19.849 -12.919 1.00 25.48 132 LYS B O 1
ATOM 1402 N N . ASN B 1 38 ? 15.689 21.769 -12.206 1.00 22.12 133 ASN B N 1
ATOM 1403 C CA . ASN B 1 38 ? 16.862 22.568 -12.520 1.00 21.62 133 ASN B CA 1
ATOM 1404 C C . ASN B 1 38 ? 18.010 22.340 -11.536 1.00 21.01 133 ASN B C 1
ATOM 1405 O O . ASN B 1 38 ? 19.102 22.871 -11.721 1.00 20.82 133 ASN B O 1
ATOM 1410 N N . LEU B 1 39 ? 17.766 21.564 -10.483 1.00 22.39 134 LEU B N 1
ATOM 1411 C CA . LEU B 1 39 ? 18.814 21.279 -9.503 1.00 22.71 134 LEU B CA 1
ATOM 1412 C C . LEU B 1 39 ? 19.660 20.088 -9.953 1.00 24.33 134 LEU B C 1
ATOM 1413 O O . LEU B 1 39 ? 20.813 19.946 -9.552 1.00 25.75 134 LEU B O 1
ATOM 1418 N N . LEU B 1 40 ? 19.076 19.241 -10.793 1.00 28.15 135 LEU B N 1
ATOM 1419 C CA . LEU B 1 40 ? 19.743 18.038 -11.290 1.00 29.89 135 LEU B CA 1
ATOM 1420 C C . LEU B 1 40 ? 20.975 18.281 -12.158 1.00 30.62 135 LEU B C 1
ATOM 1421 O O . LEU B 1 40 ? 21.016 19.212 -12.958 1.00 29.94 135 LEU B O 1
ATOM 1426 N N . GLY B 1 41 ? 21.983 17.429 -11.995 1.00 39.07 136 GLY B N 1
ATOM 1427 C CA . GLY B 1 41 ? 23.186 17.557 -12.796 1.00 39.55 136 GLY B CA 1
ATOM 1428 C C . GLY B 1 41 ? 24.347 18.298 -12.168 1.00 41.24 136 GLY B C 1
ATOM 1429 O O . GLY B 1 41 ? 25.448 18.288 -12.716 1.00 42.41 136 GLY B O 1
ATOM 1430 N N . LYS B 1 42 ? 24.123 18.947 -11.031 1.00 27.75 137 LYS B N 1
ATOM 1431 C CA . LYS B 1 42 ? 25.203 19.673 -10.375 1.00 27.27 137 LYS B CA 1
ATOM 1432 C C . LYS B 1 42 ? 24.959 19.927 -8.898 1.00 24.42 137 LYS B C 1
ATOM 1433 O O . LYS B 1 42 ? 23.891 19.619 -8.376 1.00 23.35 137 LYS B O 1
ATOM 1439 N N . PHE B 1 43 ? 25.968 20.466 -8.225 1.00 24.82 138 PHE B N 1
ATOM 1440 C CA . PHE B 1 43 ? 25.853 20.779 -6.806 1.00 23.67 138 PHE B CA 1
ATOM 1441 C C . PHE B 1 43 ? 25.277 22.177 -6.671 1.00 21.55 138 PHE B C 1
ATOM 1442 O O . PHE B 1 43 ? 25.822 23.136 -7.218 1.00 20.73 138 PHE B O 1
ATOM 1450 N N . SER B 1 44 ? 24.169 22.286 -5.946 1.00 20.91 139 SER B N 1
ATOM 1451 C CA . SER B 1 44 ? 23.520 23.577 -5.750 1.00 22.09 139 SER B CA 1
ATOM 1452 C C . SER B 1 44 ? 23.586 23.986 -4.289 1.00 21.08 139 SER B C 1
ATOM 1453 O O . SER B 1 44 ? 23.535 23.140 -3.398 1.00 20.93 139 SER B O 1
ATOM 1456 N N . ILE B 1 45 ? 23.725 25.283 -4.053 1.00 19.85 140 ILE B N 1
ATOM 1457 C CA . ILE B 1 45 ? 23.745 25.814 -2.700 1.00 19.51 140 ILE B CA 1
ATOM 1458 C C . ILE B 1 45 ? 22.689 26.919 -2.716 1.00 18.85 140 ILE B C 1
ATOM 1459 O O . ILE B 1 45 ? 22.771 27.870 -3.499 1.00 18.65 140 ILE B O 1
ATOM 1464 N N . ILE B 1 46 ? 21.686 26.754 -1.862 1.00 15.67 141 ILE B N 1
ATOM 1465 C CA . ILE B 1 46 ? 20.541 27.660 -1.793 1.00 16.00 141 ILE B CA 1
ATOM 1466 C C . ILE B 1 46 ? 20.494 28.514 -0.532 1.00 16.67 141 ILE B C 1
ATOM 1467 O O . ILE B 1 46 ? 20.795 28.045 0.570 1.00 16.54 141 ILE B O 1
ATOM 1472 N N . TYR B 1 47 ? 20.109 29.775 -0.698 1.00 12.98 142 TYR B N 1
ATOM 1473 C CA . TYR B 1 47 ? 19.989 30.669 0.437 1.00 14.51 142 TYR B CA 1
ATOM 1474 C C . TYR B 1 47 ? 18.648 31.368 0.321 1.00 15.50 142 TYR B C 1
ATOM 1475 O O . TYR B 1 47 ? 18.297 31.860 -0.748 1.00 13.59 142 TYR B O 1
ATOM 1484 N N . PHE B 1 48 ? 17.905 31.378 1.424 1.00 15.14 143 PHE B N 1
ATOM 1485 C CA . PHE B 1 48 ? 16.598 32.017 1.502 1.00 16.68 143 PHE B CA 1
ATOM 1486 C C . PHE B 1 48 ? 16.736 33.366 2.210 1.00 17.53 143 PHE B C 1
ATOM 1487 O O . PHE B 1 48 ? 16.912 33.413 3.428 1.00 19.56 143 PHE B O 1
ATOM 1495 N N . GLY B 1 49 ? 16.667 34.458 1.453 1.00 16.85 144 GLY B N 1
ATOM 1496 C CA . GLY B 1 49 ? 16.775 35.783 2.050 1.00 16.06 144 GLY B CA 1
ATOM 1497 C C . GLY B 1 49 ? 15.860 36.764 1.341 1.00 16.98 144 GLY B C 1
ATOM 1498 O O . GLY B 1 49 ? 14.840 36.353 0.790 1.00 15.15 144 GLY B O 1
ATOM 1499 N N . PHE B 1 50 ? 16.196 38.054 1.371 1.00 18.66 145 PHE B N 1
ATOM 1500 C CA . PHE B 1 50 ? 15.396 39.073 0.675 1.00 20.25 145 PHE B CA 1
ATOM 1501 C C . PHE B 1 50 ? 16.243 40.315 0.391 1.00 21.57 145 PHE B C 1
ATOM 1502 O O . PHE B 1 50 ? 17.180 40.612 1.124 1.00 22.39 145 PHE B O 1
ATOM 1510 N N . SER B 1 51 ? 15.908 41.027 -0.682 1.00 27.66 146 SER B N 1
ATOM 1511 C CA . SER B 1 51 ? 16.660 42.208 -1.114 1.00 28.41 146 SER B CA 1
ATOM 1512 C C . SER B 1 51 ? 16.705 43.385 -0.150 1.00 30.73 146 SER B C 1
ATOM 1513 O O . SER B 1 51 ? 17.650 44.176 -0.179 1.00 31.62 146 SER B O 1
ATOM 1516 N N . ASN B 1 52 ? 15.691 43.527 0.692 1.00 24.54 147 ASN B N 1
ATOM 1517 C CA . ASN B 1 52 ? 15.685 44.637 1.626 1.00 26.97 147 ASN B CA 1
ATOM 1518 C C . ASN B 1 52 ? 16.332 44.283 2.955 1.00 28.61 147 ASN B C 1
ATOM 1519 O O . ASN B 1 52 ? 15.950 44.784 4.010 1.00 28.83 147 ASN B O 1
ATOM 1524 N N . CYS B 1 53 ? 17.328 43.406 2.868 1.00 36.05 148 CYS B N 1
ATOM 1525 C CA . CYS B 1 53 ? 18.114 42.965 4.012 1.00 38.80 148 CYS B CA 1
ATOM 1526 C C . CYS B 1 53 ? 19.492 43.583 3.766 1.00 39.12 148 CYS B C 1
ATOM 1527 O O . CYS B 1 53 ? 20.242 43.128 2.901 1.00 38.28 148 CYS B O 1
ATOM 1530 N N . PRO B 1 54 ? 19.833 44.647 4.508 1.00 40.07 149 PRO B N 1
ATOM 1531 C CA . PRO B 1 54 ? 21.129 45.314 4.338 1.00 40.68 149 PRO B CA 1
ATOM 1532 C C . PRO B 1 54 ? 22.319 44.771 5.138 1.00 41.44 149 PRO B C 1
ATOM 1533 O O . PRO B 1 54 ? 23.466 45.102 4.834 1.00 41.84 149 PRO B O 1
ATOM 1537 N N . ASP B 1 55 ? 22.062 43.942 6.146 1.00 44.77 150 ASP B N 1
ATOM 1538 C CA . ASP B 1 55 ? 23.148 43.409 6.972 1.00 46.32 150 ASP B CA 1
ATOM 1539 C C . ASP B 1 55 ? 23.406 41.905 6.879 1.00 45.80 150 ASP B C 1
ATOM 1540 O O . ASP B 1 55 ? 24.380 41.472 6.261 1.00 44.82 150 ASP B O 1
ATOM 1545 N N . ILE B 1 56 ? 22.540 41.119 7.511 1.00 33.65 151 ILE B N 1
ATOM 1546 C CA . ILE B 1 56 ? 22.671 39.663 7.532 1.00 32.45 151 ILE B CA 1
ATOM 1547 C C . ILE B 1 56 ? 22.871 39.009 6.166 1.00 31.25 151 ILE B C 1
ATOM 1548 O O . ILE B 1 56 ? 23.825 38.253 5.971 1.00 29.41 151 ILE B O 1
ATOM 1553 N N . CYS B 1 57 ? 21.967 39.278 5.228 1.00 30.80 152 CYS B N 1
ATOM 1554 C CA . CYS B 1 57 ? 22.070 38.680 3.902 1.00 29.53 152 CYS B CA 1
ATOM 1555 C C . CYS B 1 57 ? 23.330 39.099 3.145 1.00 28.76 152 CYS B C 1
ATOM 1556 O O . CYS B 1 57 ? 23.981 38.268 2.511 1.00 28.65 152 CYS B O 1
ATOM 1559 N N . PRO B 1 58 ? 23.685 40.394 3.187 1.00 32.34 153 PRO B N 1
ATOM 1560 C CA . PRO B 1 58 ? 24.895 40.810 2.473 1.00 32.54 153 PRO B CA 1
ATOM 1561 C C . PRO B 1 58 ? 26.128 40.086 3.016 1.00 32.01 153 PRO B C 1
ATOM 1562 O O . PRO B 1 58 ? 26.976 39.632 2.253 1.00 31.30 153 PRO B O 1
ATOM 1566 N N . ASP B 1 59 ? 26.218 39.980 4.338 1.00 28.53 154 ASP B N 1
ATOM 1567 C CA . ASP B 1 59 ? 27.342 39.298 4.968 1.00 28.01 154 ASP B CA 1
ATOM 1568 C C . ASP B 1 59 ? 27.399 37.837 4.544 1.00 27.85 154 ASP B C 1
ATOM 1569 O O . ASP B 1 59 ? 28.475 37.307 4.261 1.00 24.88 154 ASP B O 1
ATOM 1574 N N . GLU B 1 60 ? 26.240 37.186 4.503 1.00 30.16 155 GLU B N 1
ATOM 1575 C CA . GLU B 1 60 ? 26.175 35.784 4.102 1.00 30.32 155 GLU B CA 1
ATOM 1576 C C . GLU B 1 60 ? 26.521 35.632 2.625 1.00 27.96 155 GLU B C 1
ATOM 1577 O O . GLU B 1 60 ? 27.248 34.716 2.242 1.00 27.49 155 GLU B O 1
ATOM 1583 N N . LEU B 1 61 ? 25.998 36.532 1.798 1.00 27.58 156 LEU B N 1
ATOM 1584 C CA . LEU B 1 61 ? 26.270 36.486 0.366 1.00 26.98 156 LEU B CA 1
ATOM 1585 C C . LEU B 1 61 ? 27.745 36.768 0.087 1.00 26.65 156 LEU B C 1
ATOM 1586 O O . LEU B 1 61 ? 28.322 36.198 -0.835 1.00 27.53 156 LEU B O 1
ATOM 1591 N N . ASP B 1 62 ? 28.352 37.649 0.878 1.00 28.90 157 ASP B N 1
ATOM 1592 C CA . ASP B 1 62 ? 29.769 37.947 0.692 1.00 29.58 157 ASP B CA 1
ATOM 1593 C C . ASP B 1 62 ? 30.555 36.679 1.005 1.00 30.06 157 ASP B C 1
ATOM 1594 O O . ASP B 1 62 ? 31.429 36.275 0.239 1.00 29.56 157 ASP B O 1
ATOM 1599 N N . LYS B 1 63 ? 30.233 36.046 2.131 1.00 27.00 158 LYS B N 1
ATOM 1600 C CA . LYS B 1 63 ? 30.910 34.815 2.511 1.00 26.55 158 LYS B CA 1
ATOM 1601 C C . LYS B 1 63 ? 30.709 33.793 1.400 1.00 25.72 158 LYS B C 1
ATOM 1602 O O . LYS B 1 63 ? 31.637 33.078 1.028 1.00 24.94 158 LYS B O 1
ATOM 1608 N N . LEU B 1 64 ? 29.492 33.735 0.867 1.00 25.49 159 LEU B N 1
ATOM 1609 C CA . LEU B 1 64 ? 29.172 32.804 -0.209 1.00 24.11 159 LEU B CA 1
ATOM 1610 C C . LEU B 1 64 ? 30.057 33.079 -1.412 1.00 23.41 159 LEU B C 1
ATOM 1611 O O . LEU B 1 64 ? 30.489 32.157 -2.097 1.00 23.13 159 LEU B O 1
ATOM 1616 N N . GLY B 1 65 ? 30.316 34.357 -1.664 1.00 28.57 160 GLY B N 1
ATOM 1617 C CA . GLY B 1 65 ? 31.158 34.732 -2.785 1.00 29.07 160 GLY B CA 1
ATOM 1618 C C . GLY B 1 65 ? 32.567 34.209 -2.595 1.00 28.68 160 GLY B C 1
ATOM 1619 O O . GLY B 1 65 ? 33.165 33.672 -3.526 1.00 29.40 160 GLY B O 1
ATOM 1620 N N . LEU B 1 66 ? 33.100 34.370 -1.388 1.00 29.78 161 LEU B N 1
ATOM 1621 C CA . LEU B 1 66 ? 34.445 33.891 -1.086 1.00 31.05 161 LEU B CA 1
ATOM 1622 C C . LEU B 1 66 ? 34.509 32.381 -1.286 1.00 31.13 161 LEU B C 1
ATOM 1623 O O . LEU B 1 66 ? 35.459 31.873 -1.879 1.00 32.16 161 LEU B O 1
ATOM 1628 N N . TRP B 1 67 ? 33.499 31.662 -0.800 1.00 31.01 162 TRP B N 1
ATOM 1629 C CA . TRP B 1 67 ? 33.474 30.208 -0.965 1.00 30.90 162 TRP B CA 1
ATOM 1630 C C . TRP B 1 67 ? 33.521 29.838 -2.439 1.00 30.16 162 TRP B C 1
ATOM 1631 O O . TRP B 1 67 ? 34.316 28.997 -2.853 1.00 30.60 162 TRP B O 1
ATOM 1642 N N . LEU B 1 68 ? 32.656 30.472 -3.225 1.00 21.43 163 LEU B N 1
ATOM 1643 C CA . LEU B 1 68 ? 32.574 30.200 -4.655 1.00 19.47 163 LEU B CA 1
ATOM 1644 C C . LEU B 1 68 ? 33.906 30.355 -5.381 1.00 20.31 163 LEU B C 1
ATOM 1645 O O . LEU B 1 68 ? 34.259 29.519 -6.213 1.00 20.35 163 LEU B O 1
ATOM 1650 N N . ASN B 1 69 ? 34.641 31.418 -5.070 1.00 28.34 164 ASN B N 1
ATOM 1651 C CA . ASN B 1 69 ? 35.926 31.658 -5.719 1.00 31.25 164 ASN B CA 1
ATOM 1652 C C . ASN B 1 69 ? 37.035 30.738 -5.217 1.00 31.73 164 ASN B C 1
ATOM 1653 O O . ASN B 1 69 ? 37.940 30.383 -5.972 1.00 32.36 164 ASN B O 1
ATOM 1658 N N . THR B 1 70 ? 36.967 30.351 -3.948 1.00 32.08 165 THR B N 1
ATOM 1659 C CA . THR B 1 70 ? 37.971 29.445 -3.396 1.00 32.89 165 THR B CA 1
ATOM 1660 C C . THR B 1 70 ? 37.719 28.062 -3.983 1.00 32.77 165 THR B C 1
ATOM 1661 O O . THR B 1 70 ? 38.647 27.376 -4.408 1.00 33.48 165 THR B O 1
ATOM 1665 N N . LEU B 1 71 ? 36.449 27.668 -4.018 1.00 29.58 166 LEU B N 1
ATOM 1666 C CA . LEU B 1 71 ? 36.046 26.374 -4.556 1.00 29.95 166 LEU B CA 1
ATOM 1667 C C . LEU B 1 71 ? 36.393 26.227 -6.032 1.00 31.90 166 LEU B C 1
ATOM 1668 O O . LEU B 1 71 ? 36.873 25.179 -6.468 1.00 32.20 166 LEU B O 1
ATOM 1673 N N . SER B 1 72 ? 36.148 27.281 -6.800 1.00 36.72 167 SER B N 1
ATOM 1674 C CA . SER B 1 72 ? 36.414 27.256 -8.231 1.00 39.91 167 SER B CA 1
ATOM 1675 C C . SER B 1 72 ? 37.897 27.364 -8.578 1.00 40.77 167 SER B C 1
ATOM 1676 O O . SER B 1 72 ? 38.371 26.719 -9.514 1.00 40.92 167 SER B O 1
ATOM 1679 N N . SER B 1 73 ? 38.629 28.168 -7.815 1.00 39.79 168 SER B N 1
ATOM 1680 C CA . SER B 1 73 ? 40.048 28.373 -8.069 1.00 40.28 168 SER B CA 1
ATOM 1681 C C . SER B 1 73 ? 40.979 27.295 -7.510 1.00 41.11 168 SER B C 1
ATOM 1682 O O . SER B 1 73 ? 42.017 27.000 -8.105 1.00 40.06 168 SER B O 1
ATOM 1685 N N . LYS B 1 74 ? 40.609 26.702 -6.380 1.00 47.58 169 LYS B N 1
ATOM 1686 C CA . LYS B 1 74 ? 41.459 25.699 -5.751 1.00 47.03 169 LYS B CA 1
ATOM 1687 C C . LYS B 1 74 ? 41.059 24.235 -5.908 1.00 46.67 169 LYS B C 1
ATOM 1688 O O . LYS B 1 74 ? 41.920 23.358 -5.873 1.00 46.54 169 LYS B O 1
ATOM 1694 N N . TYR B 1 75 ? 39.773 23.957 -6.086 1.00 36.32 170 TYR B N 1
ATOM 1695 C CA . TYR B 1 75 ? 39.337 22.571 -6.221 1.00 35.09 170 TYR B CA 1
ATOM 1696 C C . TYR B 1 75 ? 38.606 22.279 -7.523 1.00 34.74 170 TYR B C 1
ATOM 1697 O O . TYR B 1 75 ? 38.212 21.140 -7.777 1.00 34.80 170 TYR B O 1
ATOM 1706 N N . GLY B 1 76 ? 38.426 23.304 -8.347 1.00 49.36 171 GLY B N 1
ATOM 1707 C CA . GLY B 1 76 ? 37.737 23.114 -9.609 1.00 48.81 171 GLY B CA 1
ATOM 1708 C C . GLY B 1 76 ? 36.271 22.783 -9.408 1.00 48.87 171 GLY B C 1
ATOM 1709 O O . GLY B 1 76 ? 35.652 22.129 -10.246 1.00 49.24 171 GLY B O 1
ATOM 1710 N N . ILE B 1 77 ? 35.716 23.232 -8.288 1.00 32.24 172 ILE B N 1
ATOM 1711 C CA . ILE B 1 77 ? 34.312 22.985 -7.988 1.00 31.58 172 ILE B CA 1
ATOM 1712 C C . ILE B 1 77 ? 33.475 24.220 -8.302 1.00 29.73 172 ILE B C 1
ATOM 1713 O O . ILE B 1 77 ? 33.759 25.315 -7.815 1.00 29.90 172 ILE B O 1
ATOM 1718 N N . THR B 1 78 ? 32.461 24.041 -9.138 1.00 31.60 173 THR B N 1
ATOM 1719 C CA . THR B 1 78 ? 31.572 25.134 -9.501 1.00 31.42 173 THR B CA 1
ATOM 1720 C C . THR B 1 78 ? 30.167 24.777 -9.028 1.00 30.01 173 THR B C 1
ATOM 1721 O O . THR B 1 78 ? 29.540 23.846 -9.538 1.00 29.71 173 THR B O 1
ATOM 1725 N N . LEU B 1 79 ? 29.690 25.514 -8.032 1.00 32.72 174 LEU B N 1
ATOM 1726 C CA . LEU B 1 79 ? 28.365 25.281 -7.475 1.00 31.13 174 LEU B CA 1
ATOM 1727 C C . LEU B 1 79 ? 27.335 26.148 -8.179 1.00 31.27 174 LEU B C 1
ATOM 1728 O O . LEU B 1 79 ? 27.677 27.163 -8.785 1.00 32.53 174 LEU B O 1
ATOM 1733 N N . GLN B 1 80 ? 26.075 25.736 -8.102 1.00 24.09 175 GLN B N 1
ATOM 1734 C CA . GLN B 1 80 ? 24.987 26.516 -8.672 1.00 22.42 175 GLN B CA 1
ATOM 1735 C C . GLN B 1 80 ? 24.381 27.251 -7.477 1.00 20.18 175 GLN B C 1
ATOM 1736 O O . GLN B 1 80 ? 23.592 26.683 -6.725 1.00 20.70 175 GLN B O 1
ATOM 1742 N N . PRO B 1 81 ? 24.769 28.518 -7.274 1.00 18.45 176 PRO B N 1
ATOM 1743 C CA . PRO B 1 81 ? 24.282 29.352 -6.175 1.00 18.09 176 PRO B CA 1
ATOM 1744 C C . PRO B 1 81 ? 22.911 29.941 -6.478 1.00 18.78 176 PRO B C 1
ATOM 1745 O O . PRO B 1 81 ? 22.720 30.598 -7.504 1.00 18.32 176 PRO B O 1
ATOM 1749 N N . LEU B 1 82 ? 21.961 29.697 -5.580 1.00 14.85 177 LEU B N 1
ATOM 1750 C CA . LEU B 1 82 ? 20.603 30.180 -5.755 1.00 16.77 177 LEU B CA 1
ATOM 1751 C C . LEU B 1 82 ? 20.177 31.023 -4.564 1.00 16.63 177 LEU B C 1
ATOM 1752 O O . LEU B 1 82 ? 20.391 30.650 -3.409 1.00 15.87 177 LEU B O 1
ATOM 1757 N N . PHE B 1 83 ? 19.590 32.174 -4.859 1.00 17.52 178 PHE B N 1
ATOM 1758 C CA . PHE B 1 83 ? 19.103 33.078 -3.835 1.00 16.84 178 PHE B CA 1
ATOM 1759 C C . PHE B 1 83 ? 17.592 33.124 -4.025 1.00 17.11 178 PHE B C 1
ATOM 1760 O O . PHE B 1 83 ? 17.109 33.673 -5.015 1.00 16.54 178 PHE B O 1
ATOM 1768 N N . ILE B 1 84 ? 16.849 32.530 -3.095 1.00 11.89 179 ILE B N 1
ATOM 1769 C CA . ILE B 1 84 ? 15.394 32.511 -3.194 1.00 13.96 179 ILE B CA 1
ATOM 1770 C C . ILE B 1 84 ? 14.827 33.574 -2.272 1.00 14.10 179 ILE B C 1
ATOM 1771 O O . ILE B 1 84 ? 15.106 33.577 -1.074 1.00 13.79 179 ILE B O 1
ATOM 1776 N N . THR B 1 85 ? 14.033 34.488 -2.824 1.00 14.34 180 THR B N 1
ATOM 1777 C CA . THR B 1 85 ? 13.477 35.533 -1.979 1.00 15.37 180 THR B CA 1
ATOM 1778 C C . THR B 1 85 ? 12.294 35.076 -1.147 1.00 15.03 180 THR B C 1
ATOM 1779 O O . THR B 1 85 ? 11.448 34.311 -1.604 1.00 15.64 180 THR B O 1
ATOM 1783 N N . CYS B 1 86 ? 12.256 35.546 0.097 1.00 13.84 181 CYS B N 1
ATOM 1784 C CA . CYS B 1 86 ? 11.171 35.231 1.009 1.00 14.23 181 CYS B CA 1
ATOM 1785 C C . CYS B 1 86 ? 10.248 36.448 1.089 1.00 11.59 181 CYS B C 1
ATOM 1786 O O . CYS B 1 86 ? 9.367 36.504 1.937 1.00 14.15 181 CYS B O 1
ATOM 1789 N N . ASP B 1 87 ? 10.469 37.414 0.200 1.00 13.32 182 ASP B N 1
ATOM 1790 C CA . ASP B 1 87 ? 9.657 38.634 0.135 1.00 13.59 182 ASP B CA 1
ATOM 1791 C C . ASP B 1 87 ? 9.264 38.861 -1.327 1.00 14.28 182 ASP B C 1
ATOM 1792 O O . ASP B 1 87 ? 9.656 39.847 -1.941 1.00 14.33 182 ASP B O 1
ATOM 1797 N N . PRO B 1 88 ? 8.486 37.934 -1.902 1.00 16.43 183 PRO B N 1
ATOM 1798 C CA . PRO B 1 88 ? 8.070 38.084 -3.298 1.00 16.53 183 PRO B CA 1
ATOM 1799 C C . PRO B 1 88 ? 7.288 39.366 -3.576 1.00 17.39 183 PRO B C 1
ATOM 1800 O O . PRO B 1 88 ? 7.246 39.823 -4.712 1.00 17.90 183 PRO B O 1
ATOM 1804 N N . ALA B 1 89 ? 6.683 39.950 -2.546 1.00 16.33 184 ALA B N 1
ATOM 1805 C CA . ALA B 1 89 ? 5.913 41.178 -2.739 1.00 15.31 184 ALA B CA 1
ATOM 1806 C C . ALA B 1 89 ? 6.778 42.303 -3.300 1.00 16.75 184 ALA B C 1
ATOM 1807 O O . ALA B 1 89 ? 6.344 43.049 -4.177 1.00 18.06 184 ALA B O 1
ATOM 1809 N N . ARG B 1 90 ? 8.005 42.422 -2.801 1.00 13.49 185 ARG B N 1
ATOM 1810 C CA . ARG B 1 90 ? 8.904 43.475 -3.264 1.00 13.18 185 ARG B CA 1
ATOM 1811 C C . ARG B 1 90 ? 10.008 43.002 -4.193 1.00 16.53 185 ARG B C 1
ATOM 1812 O O . ARG B 1 90 ? 10.498 43.775 -5.022 1.00 16.04 185 ARG B O 1
ATOM 1820 N N . ASP B 1 91 ? 10.403 41.738 -4.059 1.00 16.94 186 ASP B N 1
ATOM 1821 C CA . ASP B 1 91 ? 11.500 41.214 -4.861 1.00 18.58 186 ASP B CA 1
ATOM 1822 C C . ASP B 1 91 ? 11.132 40.676 -6.238 1.00 18.73 186 ASP B C 1
ATOM 1823 O O . ASP B 1 91 ? 11.104 39.471 -6.477 1.00 17.81 186 ASP B O 1
ATOM 1828 N N . SER B 1 92 ? 10.861 41.611 -7.143 1.00 20.48 187 SER B N 1
ATOM 1829 C CA . SER B 1 92 ? 10.522 41.316 -8.527 1.00 19.43 187 SER B CA 1
ATOM 1830 C C . SER B 1 92 ? 11.824 40.918 -9.211 1.00 19.18 187 SER B C 1
ATOM 1831 O O . SER B 1 92 ? 12.905 41.144 -8.671 1.00 19.77 187 SER B O 1
ATOM 1834 N N . PRO B 1 93 ? 11.737 40.329 -10.409 1.00 17.38 188 PRO B N 1
ATOM 1835 C CA . PRO B 1 93 ? 12.968 39.938 -11.098 1.00 18.07 188 PRO B CA 1
ATOM 1836 C C . PRO B 1 93 ? 13.941 41.109 -11.216 1.00 18.63 188 PRO B C 1
ATOM 1837 O O . PRO B 1 93 ? 15.143 40.949 -11.004 1.00 15.94 188 PRO B O 1
ATOM 1841 N N . ALA B 1 94 ? 13.414 42.291 -11.529 1.00 20.32 189 ALA B N 1
ATOM 1842 C CA . ALA B 1 94 ? 14.243 43.487 -11.680 1.00 21.85 189 ALA B CA 1
ATOM 1843 C C . ALA B 1 94 ? 14.937 43.884 -10.381 1.00 21.84 189 ALA B C 1
ATOM 1844 O O . ALA B 1 94 ? 16.123 44.215 -10.380 1.00 22.39 189 ALA B O 1
ATOM 1846 N N . VAL B 1 95 ? 14.195 43.865 -9.278 1.00 19.74 190 VAL B N 1
ATOM 1847 C CA . VAL B 1 95 ? 14.761 44.215 -7.982 1.00 19.60 190 VAL B CA 1
ATOM 1848 C C . VAL B 1 95 ? 15.846 43.200 -7.606 1.00 19.31 190 VAL B C 1
ATOM 1849 O O . VAL B 1 95 ? 16.872 43.564 -7.033 1.00 18.03 190 VAL B O 1
ATOM 1853 N N . LEU B 1 96 ? 15.624 41.930 -7.933 1.00 17.84 191 LEU B N 1
ATOM 1854 C CA . LEU B 1 96 ? 16.619 40.905 -7.618 1.00 20.86 191 LEU B CA 1
ATOM 1855 C C . LEU B 1 96 ? 17.901 41.110 -8.418 1.00 21.54 191 LEU B C 1
ATOM 1856 O O . LEU B 1 96 ? 18.996 40.984 -7.875 1.00 20.54 191 LEU B O 1
ATOM 1861 N N . LYS B 1 97 ? 17.766 41.410 -9.708 1.00 23.19 192 LYS B N 1
ATOM 1862 C CA . LYS B 1 97 ? 18.940 41.648 -10.542 1.00 25.16 192 LYS B CA 1
ATOM 1863 C C . LYS B 1 97 ? 19.765 42.774 -9.939 1.00 25.04 192 LYS B C 1
ATOM 1864 O O . LYS B 1 97 ? 20.971 42.639 -9.748 1.00 24.28 192 LYS B O 1
ATOM 1870 N N . GLU B 1 98 ? 19.099 43.884 -9.638 1.00 23.58 193 GLU B N 1
ATOM 1871 C CA . GLU B 1 98 ? 19.753 45.048 -9.051 1.00 24.90 193 GLU B CA 1
ATOM 1872 C C . GLU B 1 98 ? 20.419 44.710 -7.717 1.00 23.55 193 GLU B C 1
ATOM 1873 O O . GLU B 1 98 ? 21.564 45.077 -7.476 1.00 22.76 193 GLU B O 1
ATOM 1879 N N . TYR B 1 99 ? 19.697 44.013 -6.847 1.00 21.22 194 TYR B N 1
ATOM 1880 C CA . TYR B 1 99 ? 20.237 43.653 -5.546 1.00 20.38 194 TYR B CA 1
ATOM 1881 C C . TYR B 1 99 ? 21.482 42.776 -5.638 1.00 20.90 194 TYR B C 1
ATOM 1882 O O . TYR B 1 99 ? 22.490 43.038 -4.981 1.00 21.84 194 TYR B O 1
ATOM 1891 N N . LEU B 1 100 ? 21.403 41.733 -6.453 1.00 19.60 195 LEU B N 1
ATOM 1892 C CA . LEU B 1 100 ? 22.513 40.802 -6.595 1.00 21.38 195 LEU B CA 1
ATOM 1893 C C . LEU B 1 100 ? 23.692 41.343 -7.398 1.00 23.04 195 LEU B C 1
ATOM 1894 O O . LEU B 1 100 ? 24.746 40.709 -7.455 1.00 23.17 195 LEU B O 1
ATOM 1899 N N . SER B 1 101 ? 23.527 42.515 -8.006 1.00 27.53 196 SER B N 1
ATOM 1900 C CA . SER B 1 101 ? 24.610 43.100 -8.795 1.00 29.61 196 SER B CA 1
ATOM 1901 C C . SER B 1 101 ? 25.809 43.479 -7.924 1.00 30.15 196 SER B C 1
ATOM 1902 O O . SER B 1 101 ? 26.905 43.718 -8.432 1.00 31.25 196 SER B O 1
ATOM 1905 N N . ASP B 1 102 ? 25.610 43.532 -6.612 1.00 26.40 197 ASP B N 1
ATOM 1906 C CA . ASP B 1 102 ? 26.706 43.878 -5.713 1.00 27.46 197 ASP B CA 1
ATOM 1907 C C . ASP B 1 102 ? 27.361 42.638 -5.111 1.00 26.16 197 ASP B C 1
ATOM 1908 O O . ASP B 1 102 ? 28.195 42.743 -4.210 1.00 26.19 197 ASP B O 1
ATOM 1913 N N . PHE B 1 103 ? 26.982 41.466 -5.611 1.00 23.65 198 PHE B N 1
ATOM 1914 C CA . PHE B 1 103 ? 27.531 40.213 -5.098 1.00 23.68 198 PHE B CA 1
ATOM 1915 C C . PHE B 1 103 ? 28.043 39.319 -6.215 1.00 22.71 198 PHE B C 1
ATOM 1916 O O . PHE B 1 103 ? 27.980 39.686 -7.389 1.00 23.11 198 PHE B O 1
ATOM 1924 N N . HIS B 1 104 ? 28.549 38.142 -5.854 1.00 25.32 199 HIS B N 1
ATOM 1925 C CA . HIS B 1 104 ? 29.095 37.2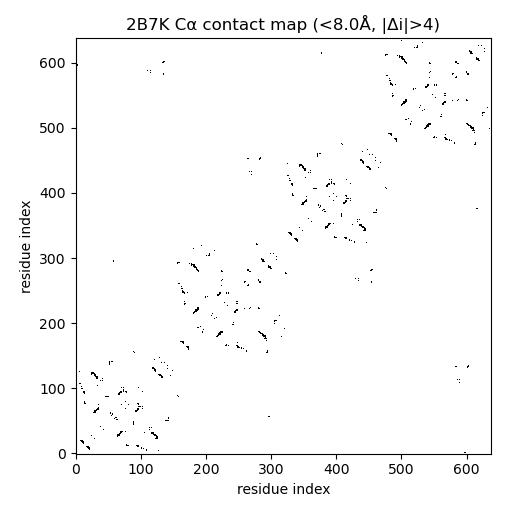18 -6.845 1.00 24.93 199 HIS B CA 1
ATOM 1926 C C . HIS B 1 104 ? 28.166 37.106 -8.054 1.00 25.11 199 HIS B C 1
ATOM 1927 O O . HIS B 1 104 ? 26.975 36.826 -7.914 1.00 23.96 199 HIS B O 1
ATOM 1934 N N . PRO B 1 105 ? 28.710 37.325 -9.265 1.00 24.92 200 PRO B N 1
ATOM 1935 C CA . PRO B 1 105 ? 27.954 37.265 -10.518 1.00 25.27 200 PRO B CA 1
ATOM 1936 C C . PRO B 1 105 ? 27.316 35.929 -10.883 1.00 24.89 200 PRO B C 1
ATOM 1937 O O . PRO B 1 105 ? 26.458 35.875 -11.764 1.00 25.95 200 PRO B O 1
ATOM 1941 N N A SER B 1 106 ? 27.700 34.892 -10.218 0.40 15.98 201 SER B N 1
ATOM 1942 N N B SER B 1 106 ? 27.711 34.898 -10.226 0.60 20.99 201 SER B N 1
ATOM 1943 C CA A SER B 1 106 ? 27.111 33.601 -10.550 0.40 15.98 201 SER B CA 1
ATOM 1944 C CA B SER B 1 106 ? 27.113 33.606 -10.539 0.60 19.77 201 SER B CA 1
ATOM 1945 C C A SER B 1 106 ? 25.847 33.350 -9.734 0.40 15.98 201 SER B C 1
ATOM 1946 C C B SER B 1 106 ? 25.835 33.339 -9.735 0.60 18.30 201 SER B C 1
ATOM 1947 O O A SER B 1 106 ? 25.067 32.440 -10.070 0.40 17.77 201 SER B O 1
ATOM 1948 O O B SER B 1 106 ? 25.067 32.440 -10.070 0.60 18.48 201 SER B O 1
ATOM 1953 N N . ILE B 1 107 ? 25.612 34.093 -8.702 1.00 18.22 202 ILE B N 1
ATOM 1954 C CA . ILE B 1 107 ? 24.399 33.910 -7.898 1.00 18.61 202 ILE B CA 1
ATOM 1955 C C . ILE B 1 107 ? 23.150 34.206 -8.724 1.00 18.98 202 ILE B C 1
ATOM 1956 O O . ILE B 1 107 ? 23.033 35.275 -9.324 1.00 18.45 202 ILE B O 1
ATOM 1961 N N . LEU B 1 108 ? 22.227 33.249 -8.766 1.00 18.03 203 LEU B N 1
ATOM 1962 C CA . LEU B 1 108 ? 20.985 33.417 -9.517 1.00 18.31 203 LEU B CA 1
ATOM 1963 C C . LEU B 1 108 ? 19.812 33.678 -8.570 1.00 17.28 203 LEU B C 1
ATOM 1964 O O . LEU B 1 108 ? 19.552 32.893 -7.657 1.00 16.04 203 LEU B O 1
ATOM 1969 N N . GLY B 1 109 ? 19.103 34.779 -8.795 1.00 14.84 204 GLY B N 1
ATOM 1970 C CA . GLY B 1 109 ? 17.960 35.095 -7.954 1.00 14.15 204 GLY B CA 1
ATOM 1971 C C . GLY B 1 109 ? 16.696 34.408 -8.442 1.00 13.46 204 GLY B C 1
ATOM 1972 O O . GLY B 1 109 ? 16.438 34.346 -9.649 1.00 14.36 204 GLY B O 1
ATOM 1973 N N . LEU B 1 110 ? 15.902 33.891 -7.505 1.00 12.35 205 LEU B N 1
ATOM 1974 C CA . LEU B 1 110 ? 14.652 33.204 -7.832 1.00 13.64 205 LEU B CA 1
ATOM 1975 C C . LEU B 1 110 ? 13.498 33.851 -7.076 1.00 13.67 205 LEU B C 1
ATOM 1976 O O . LEU B 1 110 ? 13.647 34.251 -5.921 1.00 13.99 205 LEU B O 1
ATOM 1981 N N . THR B 1 111 ? 12.349 33.950 -7.730 1.00 16.33 206 THR B N 1
ATOM 1982 C CA . THR B 1 111 ? 11.172 34.543 -7.099 1.00 15.29 206 THR B CA 1
ATOM 1983 C C . THR B 1 111 ? 9.929 33.893 -7.684 1.00 16.54 206 THR B C 1
ATOM 1984 O O . THR B 1 111 ? 10.025 32.916 -8.422 1.00 17.61 206 THR B O 1
ATOM 1988 N N . GLY B 1 112 ? 8.755 34.420 -7.348 1.00 15.66 207 GLY B N 1
ATOM 1989 C CA . GLY B 1 112 ? 7.533 33.841 -7.868 1.00 15.33 207 GLY B CA 1
ATOM 1990 C C . GLY B 1 112 ? 6.336 34.435 -7.162 1.00 13.16 207 GLY B C 1
ATOM 1991 O O . GLY B 1 112 ? 6.464 35.471 -6.524 1.00 12.83 207 GLY B O 1
ATOM 1992 N N . THR B 1 113 ? 5.179 33.797 -7.285 1.00 15.14 208 THR B N 1
ATOM 1993 C CA . THR B 1 113 ? 3.980 34.292 -6.615 1.00 14.99 208 THR B CA 1
ATOM 1994 C C . THR B 1 113 ? 4.108 33.921 -5.145 1.00 15.07 208 THR B C 1
ATOM 1995 O O . THR B 1 113 ? 4.987 33.149 -4.772 1.00 12.36 208 THR B O 1
ATOM 1999 N N . PHE B 1 114 ? 3.240 34.471 -4.305 1.00 13.91 209 PHE B N 1
ATOM 2000 C CA . PHE B 1 114 ? 3.279 34.138 -2.887 1.00 15.27 209 PHE B CA 1
ATOM 2001 C C . PHE B 1 114 ? 3.136 32.631 -2.699 1.00 15.25 209 PHE B C 1
ATOM 2002 O O . PHE B 1 114 ? 3.874 32.016 -1.928 1.00 15.03 209 PHE B O 1
ATOM 2010 N N . ASP B 1 115 ? 2.175 32.039 -3.400 1.00 16.08 210 ASP B N 1
ATOM 2011 C CA . ASP B 1 115 ? 1.941 30.610 -3.277 1.00 17.67 210 ASP B CA 1
ATOM 2012 C C . ASP B 1 115 ? 3.148 29.770 -3.689 1.00 18.01 210 ASP B C 1
ATOM 2013 O O . ASP B 1 115 ? 3.460 28.773 -3.036 1.00 17.34 210 ASP B O 1
ATOM 2018 N N . GLU B 1 116 ? 3.830 30.168 -4.762 1.00 16.94 211 GLU B N 1
ATOM 2019 C CA . GLU B 1 116 ? 5.003 29.427 -5.224 1.00 16.20 211 GLU B CA 1
ATOM 2020 C C . GLU B 1 116 ? 6.157 29.521 -4.225 1.00 14.04 211 GLU B C 1
ATOM 2021 O O . GLU B 1 116 ? 6.825 28.526 -3.946 1.00 13.27 211 GLU B O 1
ATOM 2027 N N . VAL B 1 117 ? 6.384 30.715 -3.686 1.00 11.80 212 VAL B N 1
ATOM 2028 C CA . VAL B 1 117 ? 7.463 30.922 -2.720 1.00 12.48 212 VAL B CA 1
ATOM 2029 C C . VAL B 1 117 ? 7.130 30.224 -1.401 1.00 13.25 212 VAL B C 1
ATOM 2030 O O . VAL B 1 117 ? 7.999 29.614 -0.766 1.00 14.27 212 VAL B O 1
ATOM 2034 N N . LYS B 1 118 ? 5.867 30.300 -1.000 1.00 13.97 213 LYS B N 1
ATOM 2035 C CA . LYS B 1 118 ? 5.419 29.664 0.230 1.00 16.44 213 LYS B CA 1
ATOM 2036 C C . LYS B 1 118 ? 5.663 28.156 0.147 1.00 15.90 213 LYS B C 1
ATOM 2037 O O . LYS B 1 118 ? 6.116 27.537 1.114 1.00 15.77 213 LYS B O 1
ATOM 2043 N N . ASN B 1 119 ? 5.357 27.562 -1.007 1.00 16.66 214 ASN B N 1
ATOM 2044 C CA . ASN B 1 119 ? 5.580 26.130 -1.189 1.00 17.53 214 ASN B CA 1
ATOM 2045 C C . ASN B 1 119 ? 7.065 25.783 -1.106 1.00 17.66 214 ASN B C 1
ATOM 2046 O O . ASN B 1 119 ? 7.445 24.815 -0.452 1.00 16.61 214 ASN B O 1
ATOM 2051 N N . ALA B 1 120 ? 7.902 26.570 -1.775 1.00 16.17 215 ALA B N 1
ATOM 2052 C CA . ALA B 1 120 ? 9.345 26.332 -1.755 1.00 16.46 215 ALA B CA 1
ATOM 2053 C C . ALA B 1 120 ? 9.868 26.412 -0.324 1.00 17.25 215 ALA B C 1
ATOM 2054 O O . ALA B 1 120 ? 10.700 25.602 0.097 1.00 14.45 215 ALA B O 1
ATOM 2056 N N . CYS B 1 121 ? 9.382 27.391 0.428 1.00 13.38 216 CYS B N 1
ATOM 2057 C CA . CYS B 1 121 ? 9.815 27.536 1.812 1.00 14.71 216 CYS B CA 1
ATOM 2058 C C . CYS B 1 121 ? 9.377 26.328 2.634 1.00 14.47 216 CYS B C 1
ATOM 2059 O O . CYS B 1 121 ? 10.148 25.811 3.439 1.00 15.85 216 CYS B O 1
ATOM 2062 N N . LYS B 1 122 ? 8.150 25.865 2.416 1.00 20.10 217 LYS B N 1
ATOM 2063 C CA . LYS B 1 122 ? 7.633 24.713 3.146 1.00 21.36 217 LYS B CA 1
ATOM 2064 C C . LYS B 1 122 ? 8.494 23.476 2.897 1.00 21.28 217 LYS B C 1
ATOM 2065 O O . LYS B 1 122 ? 8.832 22.744 3.826 1.00 20.43 217 LYS B O 1
ATOM 2071 N N . LYS B 1 123 ? 8.846 23.242 1.638 1.00 18.78 218 LYS B N 1
ATOM 2072 C CA . LYS B 1 123 ? 9.664 22.084 1.295 1.00 19.52 218 LYS B CA 1
ATOM 2073 C C . LYS B 1 123 ? 10.999 22.092 2.029 1.00 19.98 218 LYS B C 1
ATOM 2074 O O . LYS B 1 123 ? 11.493 21.037 2.428 1.00 19.96 218 LYS B O 1
ATOM 2080 N N . TYR B 1 124 ? 11.580 23.275 2.221 1.00 16.83 219 TYR B N 1
ATOM 2081 C CA . TYR B 1 124 ? 12.856 23.375 2.922 1.00 15.81 219 TYR B CA 1
ATOM 2082 C C . TYR B 1 124 ? 12.691 23.700 4.398 1.00 15.28 219 TYR B C 1
ATOM 2083 O O . TYR B 1 124 ? 13.665 24.006 5.094 1.00 14.64 219 TYR B O 1
ATOM 2092 N N . ARG B 1 125 ? 11.448 23.621 4.857 1.00 16.23 220 ARG B N 1
ATOM 2093 C CA . ARG B 1 125 ? 11.093 23.892 6.240 1.00 19.32 220 ARG B CA 1
ATOM 2094 C C . ARG B 1 125 ? 11.595 25.245 6.719 1.00 17.56 220 ARG B C 1
ATOM 2095 O O . ARG B 1 125 ? 12.121 25.393 7.819 1.00 18.11 220 ARG B O 1
ATOM 2103 N N . VAL B 1 126 ? 11.414 26.238 5.860 1.00 15.96 221 VAL B N 1
ATOM 2104 C CA . VAL B 1 126 ? 11.789 27.606 6.162 1.00 15.39 221 VAL B CA 1
ATOM 2105 C C . VAL B 1 126 ? 10.475 28.314 6.481 1.00 15.17 221 VAL B C 1
ATOM 2106 O O . VAL B 1 126 ? 9.533 28.246 5.704 1.00 16.00 221 VAL B O 1
ATOM 2110 N N . TYR B 1 127 ? 10.402 28.973 7.630 1.00 14.59 222 TYR B N 1
ATOM 2111 C CA . TYR B 1 127 ? 9.185 29.682 7.996 1.00 17.08 222 TYR B CA 1
ATOM 2112 C C . TYR B 1 127 ? 9.022 30.893 7.093 1.00 16.63 222 TYR B C 1
ATOM 2113 O O . TYR B 1 127 ? 9.960 31.669 6.914 1.00 15.92 222 TYR B O 1
ATOM 2122 N N . PHE B 1 128 ? 7.823 31.039 6.533 1.00 18.14 223 PHE B N 1
ATOM 2123 C CA . PHE B 1 128 ? 7.487 32.128 5.619 1.00 19.69 223 PHE B CA 1
ATOM 2124 C C . PHE B 1 128 ? 6.455 33.054 6.254 1.00 20.28 223 PHE B C 1
ATOM 2125 O O . PHE B 1 128 ? 5.481 32.585 6.835 1.00 20.57 223 PHE B O 1
ATOM 2133 N N . SER B 1 129 ? 6.676 34.360 6.141 1.00 20.71 224 SER B N 1
ATOM 2134 C CA . SER B 1 129 ? 5.752 35.345 6.695 1.00 23.84 224 SER B CA 1
ATOM 2135 C C . SER B 1 129 ? 5.267 36.257 5.578 1.00 23.72 224 SER B C 1
ATOM 2136 O O . SER B 1 129 ? 5.975 36.477 4.601 1.00 22.42 224 SER B O 1
ATOM 2139 N N . THR B 1 130 ? 4.051 36.771 5.714 1.00 25.79 225 THR B N 1
ATOM 2140 C CA . THR B 1 130 ? 3.503 37.677 4.713 1.00 26.07 225 THR B CA 1
ATOM 2141 C C . THR B 1 130 ? 3.723 39.100 5.206 1.00 25.60 225 THR B C 1
ATOM 2142 O O . THR B 1 130 ? 3.796 39.344 6.410 1.00 25.45 225 THR B O 1
ATOM 2146 N N . PRO B 1 131 ? 3.841 40.062 4.285 1.00 23.23 226 PRO B N 1
ATOM 2147 C CA . PRO B 1 131 ? 4.054 41.450 4.701 1.00 23.44 226 PRO B CA 1
ATOM 2148 C C . PRO B 1 131 ? 2.905 41.954 5.573 1.00 24.75 226 PRO B C 1
ATOM 2149 O O . PRO B 1 131 ? 1.743 41.630 5.327 1.00 24.35 226 PRO B O 1
ATOM 2153 N N . PRO B 1 132 ? 3.216 42.742 6.612 1.00 27.68 227 PRO B N 1
ATOM 2154 C CA . PRO B 1 132 ? 2.146 43.259 7.471 1.00 30.15 227 PRO B CA 1
ATOM 2155 C C . PRO B 1 132 ? 1.350 44.311 6.699 1.00 32.75 227 PRO B C 1
ATOM 2156 O O . PRO B 1 132 ? 1.826 44.831 5.687 1.00 31.06 227 PRO B O 1
ATOM 2160 N N . ASN B 1 133 ? 0.144 44.618 7.169 1.00 44.15 228 ASN B N 1
ATOM 2161 C CA . ASN B 1 133 ? -0.710 45.600 6.504 1.00 47.43 228 ASN B CA 1
ATOM 2162 C C . ASN B 1 133 ? -0.194 47.021 6.692 1.00 48.36 228 ASN B C 1
ATOM 2163 O O . ASN B 1 133 ? -0.843 47.844 7.337 1.00 49.39 228 ASN B O 1
ATOM 2168 N N . VAL B 1 134 ? 0.972 47.310 6.127 1.00 36.52 229 VAL B N 1
ATOM 2169 C CA . VAL B 1 134 ? 1.559 48.638 6.241 1.00 35.70 229 VAL B CA 1
ATOM 2170 C C . VAL B 1 134 ? 1.262 49.464 4.995 1.00 36.07 229 VAL B C 1
ATOM 2171 O O . VAL B 1 134 ? 0.882 48.923 3.953 1.00 34.60 229 VAL B O 1
ATOM 2175 N N . LYS B 1 135 ? 1.429 50.778 5.112 1.00 38.47 230 LYS B N 1
ATOM 2176 C CA . LYS B 1 135 ? 1.183 51.681 3.994 1.00 39.12 230 LYS B CA 1
ATOM 2177 C C . LYS B 1 135 ? 2.088 51.282 2.835 1.00 37.86 230 LYS B C 1
ATOM 2178 O O . LYS B 1 135 ? 3.204 50.812 3.044 1.00 36.50 230 LYS B O 1
ATOM 2184 N N . PRO B 1 136 ? 1.616 51.458 1.593 1.00 43.26 231 PRO B N 1
ATOM 2185 C CA . PRO B 1 136 ? 2.447 51.091 0.442 1.00 42.57 231 PRO B CA 1
ATOM 2186 C C . PRO B 1 136 ? 3.756 51.874 0.417 1.00 41.26 231 PRO B C 1
ATOM 2187 O O . PRO B 1 136 ? 3.765 53.091 0.595 1.00 40.86 231 PRO B O 1
ATOM 2191 N N . GLY B 1 137 ? 4.860 51.166 0.206 1.00 42.01 232 GLY B N 1
ATOM 2192 C CA . GLY B 1 137 ? 6.156 51.814 0.163 1.00 41.42 232 GLY B CA 1
ATOM 2193 C C . GLY B 1 137 ? 6.850 51.858 1.510 1.00 40.99 232 GLY B C 1
ATOM 2194 O O . GLY B 1 137 ? 7.996 52.289 1.607 1.00 41.05 232 GLY B O 1
ATOM 2195 N N . GLN B 1 138 ? 6.156 51.416 2.554 1.00 32.42 233 GLN B N 1
ATOM 2196 C CA . GLN B 1 138 ? 6.726 51.409 3.895 1.00 30.63 233 GLN B CA 1
ATOM 2197 C C . GLN B 1 138 ? 7.541 50.127 4.083 1.00 28.16 233 GLN B C 1
ATOM 2198 O O . GLN B 1 138 ? 7.087 49.047 3.722 1.00 25.01 233 GLN B O 1
ATOM 2204 N N . ASP B 1 139 ? 8.741 50.255 4.641 1.00 29.54 234 ASP B N 1
ATOM 2205 C CA . ASP B 1 139 ? 9.624 49.105 4.851 1.00 28.19 234 ASP B CA 1
ATOM 2206 C C . ASP B 1 139 ? 9.082 48.153 5.920 1.00 27.09 234 ASP B C 1
ATOM 2207 O O . ASP B 1 139 ? 8.317 48.558 6.799 1.00 27.12 234 ASP B O 1
ATOM 2212 N N . TYR B 1 140 ? 9.478 46.885 5.843 1.00 20.69 235 TYR B N 1
ATOM 2213 C CA . TYR B 1 140 ? 9.016 45.892 6.806 1.00 17.51 235 TYR B CA 1
ATOM 2214 C C . TYR B 1 140 ? 9.964 44.702 6.893 1.00 17.58 235 TYR B C 1
ATOM 2215 O O . TYR B 1 140 ? 10.756 44.460 5.985 1.00 17.00 235 TYR B O 1
ATOM 2224 N N . LEU B 1 141 ? 9.872 43.968 7.998 1.00 22.39 236 LEU B N 1
ATOM 2225 C CA . LEU B 1 141 ? 10.721 42.806 8.243 1.00 23.20 236 LEU B CA 1
ATOM 2226 C C . LEU B 1 141 ? 10.209 41.578 7.511 1.00 22.93 236 LEU B C 1
ATOM 2227 O O . LEU B 1 141 ? 9.013 41.430 7.285 1.00 23.03 236 LEU B O 1
ATOM 2232 N N . VAL B 1 142 ? 11.132 40.686 7.174 1.00 22.03 237 VAL B N 1
ATOM 2233 C CA . VAL B 1 142 ? 10.807 39.460 6.461 1.00 22.53 237 VAL B CA 1
ATOM 2234 C C . VAL B 1 142 ? 11.506 38.288 7.140 1.00 20.08 237 VAL B C 1
ATOM 2235 O O . VAL B 1 142 ? 12.700 38.366 7.413 1.00 22.25 237 VAL B O 1
ATOM 2239 N N . ASP B 1 143 ? 10.773 37.214 7.421 1.00 20.04 238 ASP B N 1
ATOM 2240 C CA . ASP B 1 143 ? 11.394 36.036 8.041 1.00 21.00 238 ASP B CA 1
ATOM 2241 C C . ASP B 1 143 ? 12.099 35.268 6.920 1.00 20.21 238 ASP B C 1
ATOM 2242 O O . ASP B 1 143 ? 11.584 35.162 5.805 1.00 20.42 238 ASP B O 1
ATOM 2247 N N . HIS B 1 144 ? 13.286 34.751 7.208 1.00 17.90 239 HIS B N 1
ATOM 2248 C CA . HIS B 1 144 ? 14.039 33.995 6.210 1.00 17.59 239 HIS B CA 1
ATOM 2249 C C . HIS B 1 144 ? 15.011 33.083 6.952 1.00 16.85 239 HIS B C 1
ATOM 2250 O O . HIS B 1 144 ? 15.164 33.207 8.160 1.00 15.90 239 HIS B O 1
ATOM 2257 N N . SER B 1 145 ? 15.670 32.178 6.235 1.00 20.66 240 SER B N 1
ATOM 2258 C CA . SER B 1 145 ? 16.610 31.253 6.868 1.00 20.71 240 SER B CA 1
ATOM 2259 C C . SER B 1 145 ? 18.036 31.796 6.862 1.00 21.39 240 SER B C 1
ATOM 2260 O O . SER B 1 145 ? 18.404 32.587 5.996 1.00 20.92 240 SER B O 1
ATOM 2263 N N . ILE B 1 146 ? 18.837 31.372 7.836 1.00 21.96 241 ILE B N 1
ATOM 2264 C CA . ILE B 1 146 ? 20.219 31.823 7.921 1.00 23.65 241 ILE B CA 1
ATOM 2265 C C . ILE B 1 146 ? 21.186 30.722 7.467 1.00 22.75 241 ILE B C 1
ATOM 2266 O O . ILE B 1 146 ? 22.403 30.870 7.573 1.00 24.79 241 ILE B O 1
ATOM 2271 N N . PHE B 1 147 ? 20.635 29.630 6.942 1.00 19.37 242 PHE B N 1
ATOM 2272 C CA . PHE B 1 147 ? 21.439 28.496 6.469 1.00 19.14 242 PHE B CA 1
ATOM 2273 C C . PHE B 1 147 ? 21.589 28.439 4.953 1.00 19.03 242 PHE B C 1
ATOM 2274 O O . PHE B 1 147 ? 20.777 28.992 4.209 1.00 17.54 242 PHE B O 1
ATOM 2282 N N . PHE B 1 148 ? 22.638 27.753 4.511 1.00 17.90 243 PHE B N 1
ATOM 2283 C CA . PHE B 1 148 ? 22.873 27.515 3.095 1.00 16.82 243 PHE B CA 1
ATOM 2284 C C . PHE B 1 148 ? 22.551 26.032 2.948 1.00 17.85 243 PHE B C 1
ATOM 2285 O O . PHE B 1 148 ? 23.080 25.202 3.702 1.00 17.11 243 PHE B O 1
ATOM 2293 N N . TYR B 1 149 ? 21.679 25.699 2.001 1.00 15.59 244 TYR B N 1
ATOM 2294 C CA . TYR B 1 149 ? 21.288 24.315 1.785 1.00 16.54 244 TYR B CA 1
ATOM 2295 C C . TYR B 1 149 ? 21.995 23.716 0.586 1.00 19.00 244 TYR B C 1
ATOM 2296 O O . TYR B 1 149 ? 21.751 24.109 -0.558 1.00 18.01 244 TYR B O 1
ATOM 2305 N N . LEU B 1 150 ? 22.867 22.752 0.852 1.00 17.90 245 LEU B N 1
ATOM 2306 C CA . LEU B 1 150 ? 23.613 22.096 -0.211 1.00 18.33 245 LEU B CA 1
ATOM 2307 C C . LEU B 1 150 ? 22.823 20.905 -0.745 1.00 19.35 245 LEU B C 1
ATOM 2308 O O . LEU B 1 150 ? 22.491 19.985 0.007 1.00 21.26 245 LEU B O 1
ATOM 2313 N N . MET B 1 151 ? 22.517 20.931 -2.040 1.00 16.83 246 MET B N 1
ATOM 2314 C CA . MET B 1 151 ? 21.769 19.855 -2.686 1.00 18.50 246 MET B CA 1
ATOM 2315 C C . MET B 1 151 ? 22.708 19.173 -3.681 1.00 20.11 246 MET B C 1
ATOM 2316 O O . MET B 1 151 ? 23.513 19.844 -4.336 1.00 19.21 246 MET B O 1
ATOM 2321 N N . ASP B 1 152 ? 22.608 17.851 -3.801 1.00 21.14 247 ASP B N 1
ATOM 2322 C CA . ASP B 1 152 ? 23.490 17.123 -4.714 1.00 24.22 247 ASP B CA 1
ATOM 2323 C C . ASP B 1 152 ? 22.931 17.014 -6.133 1.00 25.47 247 ASP B C 1
ATOM 2324 O O . ASP B 1 152 ? 21.777 17.367 -6.387 1.00 24.67 247 ASP B O 1
ATOM 2329 N N . PRO B 1 153 ? 23.751 16.533 -7.086 1.00 27.83 248 PRO B N 1
ATOM 2330 C CA . PRO B 1 153 ? 23.295 16.401 -8.474 1.00 28.62 248 PRO B CA 1
ATOM 2331 C C . PRO B 1 153 ? 22.042 15.562 -8.706 1.00 29.17 248 PRO B C 1
ATOM 2332 O O . PRO B 1 153 ? 21.520 15.522 -9.818 1.00 30.12 248 PRO B O 1
ATOM 2336 N N . GLU B 1 154 ? 21.554 14.898 -7.666 1.00 27.44 249 GLU B N 1
ATOM 2337 C CA . GLU B 1 154 ? 20.339 14.099 -7.786 1.00 27.97 249 GLU B CA 1
ATOM 2338 C C . GLU B 1 154 ? 19.175 14.806 -7.092 1.00 27.76 249 GLU B C 1
ATOM 2339 O O . GLU B 1 154 ? 18.097 14.230 -6.912 1.00 26.09 249 GLU B O 1
ATOM 2345 N N . GLY B 1 155 ? 19.406 16.057 -6.702 1.00 36.12 250 GLY B N 1
ATOM 2346 C CA . GLY B 1 155 ? 18.375 16.834 -6.035 1.00 35.70 250 GLY B CA 1
ATOM 2347 C C . GLY B 1 155 ? 18.146 16.435 -4.588 1.00 35.85 250 GLY B C 1
ATOM 2348 O O . GLY B 1 155 ? 17.143 16.813 -3.986 1.00 35.91 250 GLY B O 1
ATOM 2349 N N . GLN B 1 156 ? 19.074 15.671 -4.022 1.00 25.88 251 GLN B N 1
ATOM 2350 C CA . GLN B 1 156 ? 18.948 15.229 -2.637 1.00 25.11 251 GLN B CA 1
ATOM 2351 C C . GLN B 1 156 ? 19.615 16.182 -1.654 1.00 21.99 251 GLN B C 1
ATOM 2352 O O . GLN B 1 156 ? 20.627 16.814 -1.960 1.00 19.29 251 GLN B O 1
ATOM 2358 N N . PHE B 1 157 ? 19.039 16.273 -0.461 1.00 24.32 252 PHE B N 1
ATOM 2359 C CA . PHE B 1 157 ? 19.574 17.137 0.577 1.00 24.65 252 PHE B CA 1
ATOM 2360 C C . PHE B 1 157 ? 20.886 16.565 1.090 1.00 24.88 252 PHE B C 1
ATOM 2361 O O . PHE B 1 157 ? 20.972 15.376 1.397 1.00 26.00 252 PHE B O 1
ATOM 2369 N N . VAL B 1 158 ? 21.903 17.411 1.183 1.00 23.39 253 VAL B N 1
ATOM 2370 C CA . VAL B 1 158 ? 23.208 16.972 1.663 1.00 24.96 253 VAL B CA 1
ATOM 2371 C C . VAL B 1 158 ? 23.553 17.541 3.028 1.00 24.53 253 VAL B C 1
ATOM 2372 O O . VAL B 1 158 ? 23.904 16.796 3.944 1.00 24.51 253 VAL B O 1
ATOM 2376 N N . ASP B 1 159 ? 23.443 18.860 3.171 1.00 19.80 254 ASP B N 1
ATOM 2377 C CA . ASP B 1 159 ? 23.795 19.503 4.428 1.00 19.51 254 ASP B CA 1
ATOM 2378 C C . ASP B 1 159 ? 23.227 20.922 4.490 1.00 20.55 254 ASP B C 1
ATOM 2379 O O . ASP B 1 159 ? 22.911 21.512 3.460 1.00 19.29 254 ASP B O 1
ATOM 2384 N N . ALA B 1 160 ? 23.088 21.447 5.703 1.00 22.37 255 ALA B N 1
ATOM 2385 C CA . ALA B 1 160 ? 22.598 22.807 5.920 1.00 23.85 255 ALA B CA 1
ATOM 2386 C C . ALA B 1 160 ? 23.723 23.510 6.672 1.00 25.14 255 ALA B C 1
ATOM 2387 O O . ALA B 1 160 ? 23.995 23.187 7.830 1.00 26.99 255 ALA B O 1
ATOM 2389 N N . LEU B 1 161 ? 24.382 24.459 6.012 1.00 21.17 256 LEU B N 1
ATOM 2390 C CA . LEU B 1 161 ? 25.509 25.168 6.610 1.00 23.31 256 LEU B CA 1
ATOM 2391 C C . LEU B 1 161 ? 25.137 26.491 7.269 1.00 24.54 256 LEU B C 1
ATOM 2392 O O . LEU B 1 161 ? 24.692 27.428 6.600 1.00 23.17 256 LEU B O 1
ATOM 2397 N N . GLY B 1 162 ? 25.345 26.568 8.580 1.00 26.40 257 GLY B N 1
ATOM 2398 C CA . GLY B 1 162 ? 25.023 27.780 9.309 1.00 30.78 257 GLY B CA 1
ATOM 2399 C C . GLY B 1 162 ? 26.213 28.683 9.577 1.00 33.01 257 GLY B C 1
ATOM 2400 O O . GLY B 1 162 ? 27.299 28.479 9.035 1.00 33.37 257 GLY B O 1
ATOM 2401 N N . ARG B 1 163 ? 25.997 29.684 10.424 1.00 59.91 258 ARG B N 1
ATOM 2402 C CA . ARG B 1 163 ? 27.030 30.650 10.789 1.00 62.91 258 ARG B CA 1
ATOM 2403 C C . ARG B 1 163 ? 28.322 29.979 11.240 1.00 64.55 258 ARG B C 1
ATOM 2404 O O . ARG B 1 163 ? 29.404 30.554 11.121 1.00 65.87 258 ARG B O 1
ATOM 2412 N N . ASN B 1 164 ? 28.199 28.764 11.759 1.00 63.03 259 ASN B N 1
ATOM 2413 C CA . ASN B 1 164 ? 29.347 28.004 12.235 1.00 63.80 259 ASN B CA 1
ATOM 2414 C C . ASN B 1 164 ? 30.507 28.033 11.246 1.00 63.29 259 ASN B C 1
ATOM 2415 O O . ASN B 1 164 ? 31.633 28.381 11.604 1.00 63.21 259 ASN B O 1
ATOM 2420 N N . TYR B 1 165 ? 30.224 27.671 9.999 1.00 48.72 260 TYR B N 1
ATOM 2421 C CA . TYR B 1 165 ? 31.244 27.625 8.955 1.00 47.33 260 TYR B CA 1
ATOM 2422 C C . TYR B 1 165 ? 31.660 28.999 8.439 1.00 47.87 260 TYR B C 1
ATOM 2423 O O . TYR B 1 165 ? 30.819 29.843 8.129 1.00 47.41 260 TYR B O 1
ATOM 2432 N N . ASP B 1 166 ? 32.970 29.212 8.339 1.00 36.17 261 ASP B N 1
ATOM 2433 C CA . ASP B 1 166 ? 33.500 30.485 7.869 1.00 36.17 261 ASP B CA 1
ATOM 2434 C C . ASP B 1 166 ? 34.073 30.361 6.464 1.00 36.17 261 ASP B C 1
ATOM 2435 O O . ASP B 1 166 ? 33.783 29.403 5.742 1.00 62.61 261 ASP B O 1
ATOM 2440 N N . GLU B 1 167 ? 34.891 31.336 6.082 1.00 49.23 262 GLU B N 1
ATOM 2441 C CA . GLU B 1 167 ? 35.509 31.352 4.762 1.00 50.40 262 GLU B CA 1
ATOM 2442 C C . GLU B 1 167 ? 36.275 30.067 4.466 1.00 49.68 262 GLU B C 1
ATOM 2443 O O . GLU B 1 167 ? 36.177 29.517 3.370 1.00 49.02 262 GLU B O 1
ATOM 2449 N N . LYS B 1 168 ? 37.032 29.591 5.449 1.00 48.90 263 LYS B N 1
ATOM 2450 C CA . LYS B 1 168 ? 37.828 28.379 5.289 1.00 47.94 263 LYS B CA 1
ATOM 2451 C C . LYS B 1 168 ? 37.046 27.107 5.605 1.00 46.41 263 LYS B C 1
ATOM 2452 O O . LYS B 1 168 ? 36.962 26.199 4.777 1.00 46.51 263 LYS B O 1
ATOM 2458 N N . THR B 1 169 ? 36.480 27.045 6.807 1.00 37.86 264 THR B N 1
ATOM 2459 C CA . THR B 1 169 ? 35.720 25.878 7.244 1.00 35.55 264 THR B CA 1
ATOM 2460 C C . THR B 1 169 ? 34.543 25.555 6.332 1.00 33.63 264 THR B C 1
ATOM 2461 O O . THR B 1 169 ? 34.191 24.389 6.155 1.00 31.71 264 THR B O 1
ATOM 2465 N N . GLY B 1 170 ? 33.928 26.584 5.756 1.00 33.69 265 GLY B N 1
ATOM 2466 C CA . GLY B 1 170 ? 32.805 26.347 4.867 1.00 31.61 265 GLY B CA 1
ATOM 2467 C C . GLY B 1 170 ? 33.236 25.557 3.644 1.00 30.39 265 GLY B C 1
ATOM 2468 O O . GLY B 1 170 ? 32.558 24.620 3.220 1.00 28.97 265 GLY B O 1
ATOM 2469 N N . VAL B 1 171 ? 34.379 25.931 3.081 1.00 25.96 266 VAL B N 1
ATOM 2470 C CA . VAL B 1 171 ? 34.902 25.256 1.901 1.00 26.29 266 VAL B CA 1
ATOM 2471 C C . VAL B 1 171 ? 35.231 23.792 2.183 1.00 24.96 266 VAL B C 1
ATOM 2472 O O . VAL B 1 171 ? 34.892 22.908 1.392 1.00 23.61 266 VAL B O 1
ATOM 2476 N N . ASP B 1 172 ? 35.884 23.535 3.312 1.00 34.43 267 ASP B N 1
ATOM 2477 C CA . ASP B 1 172 ? 36.260 22.169 3.673 1.00 33.89 267 ASP B CA 1
ATOM 2478 C C . ASP B 1 172 ? 35.073 21.214 3.677 1.00 33.05 267 ASP B C 1
ATOM 2479 O O . ASP B 1 172 ? 35.140 20.129 3.103 1.00 33.00 267 ASP B O 1
ATOM 2484 N N . LYS B 1 173 ? 33.987 21.624 4.326 1.00 27.39 268 LYS B N 1
ATOM 2485 C CA . LYS B 1 173 ? 32.789 20.794 4.416 1.00 26.57 268 LYS B CA 1
ATOM 2486 C C . LYS B 1 173 ? 32.177 20.520 3.044 1.00 25.40 268 LYS B C 1
ATOM 2487 O O . LYS B 1 173 ? 31.797 19.389 2.736 1.00 24.64 268 LYS B O 1
ATOM 2493 N N . ILE B 1 174 ? 32.078 21.554 2.217 1.00 25.16 269 ILE B N 1
ATOM 2494 C CA . ILE B 1 174 ? 31.525 21.384 0.881 1.00 24.31 269 ILE B CA 1
ATOM 2495 C C . ILE B 1 174 ? 32.407 20.399 0.111 1.00 24.49 269 ILE B C 1
ATOM 2496 O O . ILE B 1 174 ? 31.915 19.429 -0.464 1.00 23.96 269 ILE B O 1
ATOM 2501 N N . VAL B 1 175 ? 33.714 20.638 0.120 1.00 25.79 270 VAL B N 1
ATOM 2502 C CA . VAL B 1 175 ? 34.653 19.752 -0.565 1.00 27.70 270 VAL B CA 1
ATOM 2503 C C . VAL B 1 175 ? 34.469 18.314 -0.079 1.00 28.63 270 VAL B C 1
ATOM 2504 O O . VAL B 1 175 ? 34.441 17.371 -0.872 1.00 27.98 270 VAL B O 1
ATOM 2508 N N . GLU B 1 176 ? 34.333 18.154 1.232 1.00 34.69 271 GLU B N 1
ATOM 2509 C CA . GLU B 1 176 ? 34.147 16.838 1.822 1.00 35.98 271 GLU B CA 1
ATOM 2510 C C . GLU B 1 176 ? 32.947 16.136 1.191 1.00 35.71 271 GLU B C 1
ATOM 2511 O O . GLU B 1 176 ? 33.034 14.972 0.806 1.00 34.10 271 GLU B O 1
ATOM 2517 N N . HIS B 1 177 ? 31.829 16.852 1.082 1.00 31.16 272 HIS B N 1
ATOM 2518 C CA . HIS B 1 177 ? 30.615 16.288 0.500 1.00 31.26 272 HIS B CA 1
ATOM 2519 C C . HIS B 1 177 ? 30.750 16.037 -0.994 1.00 31.42 272 HIS B C 1
ATOM 2520 O O . HIS B 1 177 ? 30.252 15.039 -1.510 1.00 32.10 272 HIS B O 1
ATOM 2527 N N . VAL B 1 178 ? 31.413 16.947 -1.695 1.00 34.13 273 VAL B N 1
ATOM 2528 C CA . VAL B 1 178 ? 31.603 16.776 -3.128 1.00 36.12 273 VAL B CA 1
ATOM 2529 C C . VAL B 1 178 ? 32.441 15.521 -3.370 1.00 37.74 273 VAL B C 1
ATOM 2530 O O . VAL B 1 178 ? 32.111 14.691 -4.218 1.00 37.95 273 VAL B O 1
ATOM 2534 N N . LYS B 1 179 ? 33.515 15.380 -2.601 1.00 39.37 274 LYS B N 1
ATOM 2535 C CA . LYS B 1 179 ? 34.414 14.240 -2.745 1.00 42.00 274 LYS B CA 1
ATOM 2536 C C . LYS B 1 179 ? 33.765 12.896 -2.420 1.00 42.07 274 LYS B C 1
ATOM 2537 O O . LYS B 1 179 ? 34.139 11.871 -2.992 1.00 42.51 274 LYS B O 1
ATOM 2543 N N . SER B 1 180 ? 32.792 12.897 -1.513 1.00 45.85 275 SER B N 1
ATOM 2544 C CA . SER B 1 180 ? 32.122 11.660 -1.126 1.00 46.09 275 SER B CA 1
ATOM 2545 C C . SER B 1 180 ? 31.019 11.243 -2.095 1.00 46.02 275 SER B C 1
ATOM 2546 O O . SER B 1 180 ? 30.456 10.155 -1.967 1.00 45.70 275 SER B O 1
ATOM 2549 N N . TYR B 1 181 ? 30.709 12.101 -3.061 1.00 46.58 276 TYR B N 1
ATOM 2550 C CA . TYR B 1 181 ? 29.666 11.790 -4.032 1.00 45.94 276 TYR B CA 1
ATOM 2551 C C . TYR B 1 181 ? 30.279 11.274 -5.332 1.00 46.55 276 TYR B C 1
ATOM 2552 O O . TYR B 1 181 ? 31.434 11.648 -5.630 1.00 46.83 276 TYR B O 1
ATOM 2561 N N . GLY C 1 16 ? 19.574 51.804 7.894 1.00 46.08 111 GLY C N 1
ATOM 2562 C CA . GLY C 1 16 ? 19.629 50.585 7.043 1.00 44.86 111 GLY C CA 1
ATOM 2563 C C . GLY C 1 16 ? 18.415 49.704 7.254 1.00 44.50 111 GLY C C 1
ATOM 2564 O O . GLY C 1 16 ? 17.609 49.516 6.345 1.00 43.66 111 GLY C O 1
ATOM 2565 N N . LYS C 1 17 ? 18.291 49.156 8.458 1.00 37.98 112 LYS C N 1
ATOM 2566 C CA . LYS C 1 17 ? 17.161 48.299 8.793 1.00 38.05 112 LYS C CA 1
ATOM 2567 C C . LYS C 1 17 ? 15.920 49.174 8.920 1.00 38.33 112 LYS C C 1
ATOM 2568 O O . LYS C 1 17 ? 16.030 50.390 9.087 1.00 37.95 112 LYS C O 1
ATOM 2574 N N . PRO C 1 18 ? 14.721 48.574 8.836 1.00 36.78 113 PRO C N 1
ATOM 2575 C CA . PRO C 1 18 ? 13.515 49.397 8.956 1.00 36.65 113 PRO C CA 1
ATOM 2576 C C . PRO C 1 18 ? 13.525 50.209 10.249 1.00 36.77 113 PRO C C 1
ATOM 2577 O O . PRO C 1 18 ? 13.930 49.713 11.300 1.00 35.65 113 PRO C O 1
ATOM 2581 N N . SER C 1 19 ? 13.093 51.464 10.153 1.00 42.65 114 SER C N 1
ATOM 2582 C CA . SER C 1 19 ? 13.061 52.372 11.294 1.00 41.53 114 SER C CA 1
ATOM 2583 C C . SER C 1 19 ? 11.969 52.012 12.299 1.00 40.78 114 SER C C 1
ATOM 2584 O O . SER C 1 19 ? 11.001 52.752 12.475 1.00 39.93 114 SER C O 1
ATOM 2587 N N . LEU C 1 20 ? 12.139 50.872 12.961 1.00 37.12 115 LEU C N 1
ATOM 2588 C CA . LEU C 1 20 ? 11.177 50.401 13.952 1.00 36.25 115 LEU C CA 1
ATOM 2589 C C . LEU C 1 20 ? 11.411 51.038 15.311 1.00 35.21 115 LEU C C 1
ATOM 2590 O O . LEU C 1 20 ? 12.515 51.484 15.618 1.00 35.72 115 LEU C O 1
ATOM 2595 N N . GLY C 1 21 ? 10.364 51.071 16.126 1.00 29.63 116 GLY C N 1
ATOM 2596 C CA . GLY C 1 21 ? 10.479 51.661 17.442 1.00 29.58 116 GLY C CA 1
ATOM 2597 C C . GLY C 1 21 ? 10.115 53.132 17.435 1.00 29.31 116 GLY C C 1
ATOM 2598 O O . GLY C 1 21 ? 9.872 53.729 16.382 1.00 30.31 116 GLY C O 1
ATOM 2599 N N . GLY C 1 22 ? 10.090 53.720 18.621 1.00 27.23 117 GLY C N 1
ATOM 2600 C CA . GLY C 1 22 ? 9.745 55.121 18.744 1.00 26.06 117 GLY C CA 1
ATOM 2601 C C . GLY C 1 22 ? 9.015 55.328 20.052 1.00 24.94 117 GLY C C 1
ATOM 2602 O O . GLY C 1 22 ? 8.810 54.373 20.798 1.00 24.89 117 GLY C O 1
ATOM 2603 N N . PRO C 1 23 ? 8.596 56.561 20.356 1.00 27.87 118 PRO C N 1
ATOM 2604 C CA . PRO C 1 23 ? 7.887 56.819 21.609 1.00 27.62 118 PRO C CA 1
ATOM 2605 C C . PRO C 1 23 ? 6.580 56.053 21.781 1.00 25.97 118 PRO C C 1
ATOM 2606 O O . PRO C 1 23 ? 5.792 55.917 20.848 1.00 26.62 118 PRO C O 1
ATOM 2610 N N . PHE C 1 24 ? 6.377 55.535 22.987 1.00 19.49 119 PHE C N 1
ATOM 2611 C CA . PHE C 1 24 ? 5.160 54.820 23.337 1.00 16.83 119 PHE C CA 1
ATOM 2612 C C . PHE C 1 24 ? 4.960 54.985 24.834 1.00 16.34 119 PHE C C 1
ATOM 2613 O O . PHE C 1 24 ? 5.909 55.268 25.569 1.00 16.53 119 PHE C O 1
ATOM 2621 N N . HIS C 1 25 ? 3.721 54.815 25.276 1.00 15.36 120 HIS C N 1
ATOM 2622 C CA . HIS C 1 25 ? 3.367 54.994 26.682 1.00 16.86 120 HIS C CA 1
ATOM 2623 C C . HIS C 1 25 ? 2.409 53.881 27.083 1.00 16.00 120 HIS C C 1
ATOM 2624 O O . HIS C 1 25 ? 1.268 53.849 26.629 1.00 15.51 120 HIS C O 1
ATOM 2631 N N . LEU C 1 26 ? 2.869 52.967 27.931 1.00 16.45 121 LEU C N 1
ATOM 2632 C CA . LEU C 1 26 ? 2.036 51.846 28.369 1.00 16.22 121 LEU C CA 1
ATOM 2633 C C . LEU C 1 26 ? 2.149 51.699 29.880 1.00 17.00 121 LEU C C 1
ATOM 2634 O O . LEU C 1 26 ? 2.636 52.600 30.559 1.00 17.75 121 LEU C O 1
ATOM 2639 N N . GLU C 1 27 ? 1.679 50.568 30.395 1.00 14.23 122 GLU C N 1
ATOM 2640 C CA . GLU C 1 27 ? 1.777 50.268 31.824 1.00 14.43 122 GLU C CA 1
ATOM 2641 C C . GLU C 1 27 ? 2.224 48.812 31.912 1.00 14.19 122 GLU C C 1
ATOM 2642 O O . GLU C 1 27 ? 1.885 48.015 31.040 1.00 13.28 122 GLU C O 1
ATOM 2648 N N . ASP C 1 28 ? 2.996 48.449 32.933 1.00 16.91 123 ASP C N 1
ATOM 2649 C CA . ASP C 1 28 ? 3.380 47.050 33.033 1.00 17.38 123 ASP C CA 1
ATOM 2650 C C . ASP C 1 28 ? 2.266 46.329 33.778 1.00 18.41 123 ASP C C 1
ATOM 2651 O O . ASP C 1 28 ? 1.297 46.961 34.210 1.00 19.75 123 ASP C O 1
ATOM 2656 N N . MET C 1 29 ? 2.382 45.015 33.917 1.00 12.23 124 MET C N 1
ATOM 2657 C CA . MET C 1 29 ? 1.332 44.239 34.559 1.00 14.03 124 MET C CA 1
ATOM 2658 C C . MET C 1 29 ? 1.137 44.515 36.040 1.00 15.78 124 MET C C 1
ATOM 2659 O O . MET C 1 29 ? 0.227 43.965 36.658 1.00 15.31 124 MET C O 1
ATOM 2664 N N . TYR C 1 30 ? 1.981 45.371 36.605 1.00 18.90 125 TYR C N 1
ATOM 2665 C CA . TYR C 1 30 ? 1.850 45.721 38.012 1.00 20.99 125 TYR C CA 1
ATOM 2666 C C . TYR C 1 30 ? 1.273 47.125 38.145 1.00 21.26 125 TYR C C 1
ATOM 2667 O O . TYR C 1 30 ? 1.021 47.606 39.249 1.00 22.36 125 TYR C O 1
ATOM 2676 N N . GLY C 1 31 ? 1.061 47.778 37.006 1.00 20.27 126 GLY C N 1
ATOM 2677 C CA . GLY C 1 31 ? 0.490 49.110 37.019 1.00 21.53 126 GLY C CA 1
ATOM 2678 C C . GLY C 1 31 ? 1.478 50.249 36.857 1.00 20.99 126 GLY C C 1
ATOM 2679 O O . GLY C 1 31 ? 1.070 51.404 36.776 1.00 21.38 126 GLY C O 1
ATOM 2680 N N . ASN C 1 32 ? 2.772 49.941 36.803 1.00 19.28 127 ASN C N 1
ATOM 2681 C CA . ASN C 1 32 ? 3.783 50.984 36.658 1.00 19.62 127 ASN C CA 1
ATOM 2682 C C . ASN C 1 32 ? 3.873 51.502 35.231 1.00 19.23 127 ASN C C 1
ATOM 2683 O O . ASN C 1 32 ? 3.728 50.745 34.270 1.00 17.38 127 ASN C O 1
ATOM 2688 N N . GLU C 1 33 ? 4.127 52.797 35.097 1.00 19.61 128 GLU C N 1
ATOM 2689 C CA . GLU C 1 33 ? 4.260 53.399 33.779 1.00 20.89 128 GLU C CA 1
ATOM 2690 C C . GLU C 1 33 ? 5.487 52.807 33.089 1.00 19.58 128 GLU C C 1
ATOM 2691 O O . GLU C 1 33 ? 6.507 52.548 33.730 1.00 18.28 128 GLU C O 1
ATOM 2697 N N . PHE C 1 34 ? 5.383 52.580 31.785 1.00 17.46 129 PHE C N 1
ATOM 2698 C CA . PHE C 1 34 ? 6.498 52.042 31.020 1.00 17.63 129 PHE C CA 1
ATOM 2699 C C . PHE C 1 34 ? 6.461 52.718 29.655 1.00 17.67 129 PHE C C 1
ATOM 2700 O O . PHE C 1 34 ? 5.501 52.553 28.907 1.00 16.85 129 PHE C O 1
ATOM 2708 N N . THR C 1 35 ? 7.494 53.488 29.340 1.00 16.22 130 THR C N 1
ATOM 2709 C CA . THR C 1 35 ? 7.551 54.185 28.059 1.00 17.73 130 THR C CA 1
ATOM 2710 C C . THR C 1 35 ? 8.833 53.796 27.345 1.00 16.91 130 THR C C 1
ATOM 2711 O O . THR C 1 35 ? 9.598 52.974 27.851 1.00 18.18 130 THR C O 1
ATOM 2715 N N . GLU C 1 36 ? 9.081 54.384 26.179 1.00 17.12 131 GLU C N 1
ATOM 2716 C CA . GLU C 1 36 ? 10.293 54.044 25.443 1.00 18.43 131 GLU C CA 1
ATOM 2717 C C . GLU C 1 36 ? 11.531 54.431 26.242 1.00 19.10 131 GLU C C 1
ATOM 2718 O O . GLU C 1 36 ? 12.624 53.923 25.990 1.00 18.77 131 GLU C O 1
ATOM 2724 N N . LYS C 1 37 ? 11.356 55.326 27.212 1.00 19.03 132 LYS C N 1
ATOM 2725 C CA . LYS C 1 37 ? 12.470 55.758 28.055 1.00 20.45 132 LYS C CA 1
ATOM 2726 C C . LYS C 1 37 ? 12.969 54.611 28.938 1.00 19.12 132 LYS C C 1
ATOM 2727 O O . LYS C 1 37 ? 14.117 54.613 29.379 1.00 19.71 132 LYS C O 1
ATOM 2733 N N . ASN C 1 38 ? 12.110 53.629 29.189 1.00 17.45 133 ASN C N 1
ATOM 2734 C CA . ASN C 1 38 ? 12.496 52.487 30.015 1.00 17.88 133 ASN C CA 1
ATOM 2735 C C . ASN C 1 38 ? 13.352 51.477 29.255 1.00 17.45 133 ASN C C 1
ATOM 2736 O O . ASN C 1 38 ? 13.789 50.470 29.823 1.00 18.70 133 ASN C O 1
ATOM 2741 N N . LEU C 1 39 ? 13.595 51.740 27.974 1.00 17.43 134 LEU C N 1
ATOM 2742 C CA . LEU C 1 39 ? 14.424 50.855 27.159 1.00 18.23 134 LEU C CA 1
ATOM 2743 C C . LEU C 1 39 ? 15.886 51.276 27.269 1.00 19.63 134 LEU C C 1
ATOM 2744 O O . LEU C 1 39 ? 16.793 50.519 26.936 1.00 21.16 134 LEU C O 1
ATOM 2749 N N . LEU C 1 40 ? 16.100 52.499 27.730 1.00 19.12 135 LEU C N 1
ATOM 2750 C CA . LEU C 1 40 ? 17.449 53.042 27.858 1.00 20.62 135 LEU C CA 1
ATOM 2751 C C . LEU C 1 40 ? 18.312 52.342 28.900 1.00 20.43 135 LEU C C 1
ATOM 2752 O O . LEU C 1 40 ? 17.832 51.948 29.963 1.00 22.60 135 LEU C O 1
ATOM 2757 N N . GLY C 1 41 ? 19.590 52.175 28.575 1.00 24.91 136 GLY C N 1
ATOM 2758 C CA . GLY C 1 41 ? 20.522 51.556 29.503 1.00 25.06 136 GLY C CA 1
ATOM 2759 C C . GLY C 1 41 ? 20.582 50.041 29.524 1.00 24.62 136 GLY C C 1
ATOM 2760 O O . GLY C 1 41 ? 21.252 49.464 30.376 1.00 24.03 136 GLY C O 1
ATOM 2761 N N . LYS C 1 42 ? 19.889 49.381 28.606 1.00 22.63 137 LYS C N 1
ATOM 2762 C CA . LYS C 1 42 ? 19.921 47.925 28.586 1.00 22.41 137 LYS C CA 1
ATOM 2763 C C . LYS C 1 42 ? 19.460 47.340 27.269 1.00 19.42 137 LYS C C 1
ATOM 2764 O O . LYS C 1 42 ? 18.902 48.040 26.435 1.00 19.30 137 LYS C O 1
ATOM 2770 N N . PHE C 1 43 ? 19.741 46.059 27.067 1.00 16.12 138 PHE C N 1
ATOM 2771 C CA . PHE C 1 43 ? 19.311 45.382 25.853 1.00 15.25 138 PHE C CA 1
ATOM 2772 C C . PHE C 1 43 ? 17.944 44.806 26.173 1.00 15.34 138 PHE C C 1
ATOM 2773 O O . PHE C 1 43 ? 17.788 44.063 27.140 1.00 17.15 138 PHE C O 1
ATOM 2781 N N . SER C 1 44 ? 16.955 45.168 25.366 1.00 15.43 139 SER C N 1
ATOM 2782 C CA . SER C 1 44 ? 15.602 44.695 25.578 1.00 14.69 139 SER C CA 1
ATOM 2783 C C . SER C 1 44 ? 15.179 43.817 24.416 1.00 13.33 139 SER C C 1
ATOM 2784 O O . SER C 1 44 ? 15.648 43.983 23.296 1.00 13.45 139 SER C O 1
ATOM 2787 N N . ILE C 1 45 ? 14.307 42.860 24.691 1.00 12.65 140 ILE C N 1
ATOM 2788 C CA . ILE C 1 45 ? 13.804 42.004 23.636 1.00 13.35 140 ILE C CA 1
ATOM 2789 C C . ILE C 1 45 ? 12.286 42.054 23.783 1.00 12.92 140 ILE C C 1
ATOM 2790 O O . ILE C 1 45 ? 11.731 41.717 24.829 1.00 12.83 140 ILE C O 1
ATOM 2795 N N . ILE C 1 46 ? 11.628 42.518 22.729 1.00 13.38 141 ILE C N 1
ATOM 2796 C CA . ILE C 1 46 ? 10.185 42.695 22.728 1.00 13.47 141 ILE C CA 1
ATOM 2797 C C . ILE C 1 46 ? 9.428 41.706 21.859 1.00 13.43 141 ILE C C 1
ATOM 2798 O O . ILE C 1 46 ? 9.833 41.403 20.739 1.00 12.63 141 ILE C O 1
ATOM 2803 N N . TYR C 1 47 ? 8.322 41.204 22.390 1.00 12.33 142 TYR C N 1
ATOM 2804 C CA . TYR C 1 47 ? 7.489 40.274 21.638 1.00 13.09 142 TYR C CA 1
ATOM 2805 C C . TYR C 1 47 ? 6.050 40.749 21.727 1.00 13.70 142 TYR C C 1
ATOM 2806 O O . TYR C 1 47 ? 5.549 41.003 22.816 1.00 13.18 142 TYR C O 1
ATOM 2815 N N . PHE C 1 48 ? 5.399 40.876 20.573 1.00 13.17 143 PHE C N 1
ATOM 2816 C CA . PHE C 1 48 ? 4.003 41.297 20.503 1.00 13.21 143 PHE C CA 1
ATOM 2817 C C . PHE C 1 48 ? 3.137 40.049 20.326 1.00 15.98 143 PHE C C 1
ATOM 2818 O O . PHE C 1 48 ? 3.435 39.201 19.493 1.00 16.48 143 PHE C O 1
ATOM 2826 N N . GLY C 1 49 ? 2.079 39.935 21.120 1.00 14.65 144 GLY C N 1
ATOM 2827 C CA . GLY C 1 49 ? 1.176 38.796 21.013 1.00 15.52 144 GLY C CA 1
ATOM 2828 C C . GLY C 1 49 ? -0.038 39.053 21.888 1.00 16.18 144 GLY C C 1
ATOM 2829 O O . GLY 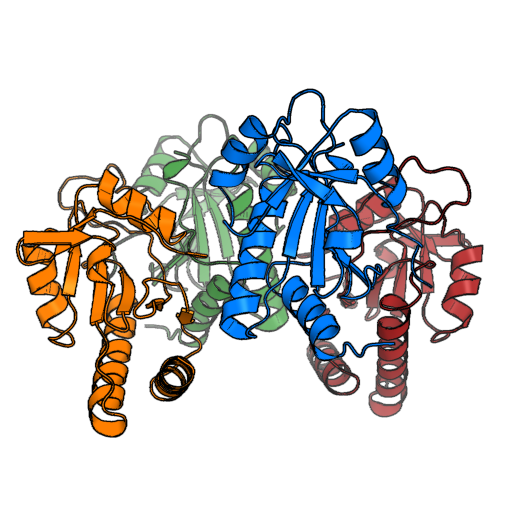C 1 49 ? -0.312 40.202 22.225 1.00 16.68 144 GLY C O 1
ATOM 2830 N N . PHE C 1 50 ? -0.780 38.009 22.241 1.00 16.81 145 PHE C N 1
ATOM 2831 C CA . PHE C 1 50 ? -1.935 38.177 23.122 1.00 18.43 145 PHE C CA 1
ATOM 2832 C C . PHE C 1 50 ? -2.212 36.878 23.868 1.00 16.67 145 PHE C C 1
ATOM 2833 O O . PHE C 1 50 ? -1.923 35.793 23.366 1.00 17.75 145 PHE C O 1
ATOM 2841 N N . SER C 1 51 ? -2.756 36.993 25.078 1.00 15.23 146 SER C N 1
ATOM 2842 C CA . SER C 1 51 ? -2.995 35.823 25.916 1.00 17.98 146 SER C CA 1
ATOM 2843 C C . SER C 1 51 ? -3.903 34.759 25.326 1.00 19.57 146 SER C C 1
ATOM 2844 O O . SER C 1 51 ? -3.746 33.582 25.639 1.00 20.40 146 SER C O 1
ATOM 2847 N N . ASN C 1 52 ? -4.845 35.157 24.480 1.00 19.55 147 ASN C N 1
ATOM 2848 C CA . ASN C 1 52 ? -5.756 34.183 23.880 1.00 22.83 147 ASN C CA 1
ATOM 2849 C C . ASN C 1 52 ? -5.267 33.616 22.549 1.00 24.55 147 ASN C C 1
ATOM 2850 O O . ASN C 1 52 ? -6.042 33.022 21.796 1.00 25.73 147 ASN C O 1
ATOM 2855 N N . CYS C 1 53 ? -3.981 33.797 22.266 1.00 23.21 148 CYS C N 1
ATOM 2856 C CA . CYS C 1 53 ? -3.387 33.293 21.032 1.00 24.62 148 CYS C CA 1
ATOM 2857 C C . CYS C 1 53 ? -3.131 31.792 21.145 1.00 25.37 148 CYS C C 1
ATOM 2858 O O . CYS C 1 53 ? -2.522 31.322 22.107 1.00 26.60 148 CYS C O 1
ATOM 2861 N N . PRO C 1 54 ? -3.611 31.013 20.168 1.00 27.62 149 PRO C N 1
ATOM 2862 C CA . PRO C 1 54 ? -3.390 29.570 20.230 1.00 29.07 149 PRO C CA 1
ATOM 2863 C C . PRO C 1 54 ? -2.092 29.136 19.543 1.00 29.50 149 PRO C C 1
ATOM 2864 O O . PRO C 1 54 ? -1.812 29.539 18.415 1.00 30.17 149 PRO C O 1
ATOM 2868 N N . ASP C 1 55 ? -1.302 28.330 20.244 1.00 33.83 150 ASP C N 1
ATOM 2869 C CA . ASP C 1 55 ? -0.054 27.788 19.712 1.00 34.47 150 ASP C CA 1
ATOM 2870 C C . ASP C 1 55 ? 1.128 28.744 19.517 1.00 34.26 150 ASP C C 1
ATOM 2871 O O . ASP C 1 55 ? 2.133 28.642 20.220 1.00 32.68 150 ASP C O 1
ATOM 2876 N N . ILE C 1 56 ? 1.015 29.659 18.557 1.00 28.04 151 ILE C N 1
ATOM 2877 C CA . ILE C 1 56 ? 2.098 30.595 18.255 1.00 27.90 151 ILE C CA 1
ATOM 2878 C C . ILE C 1 56 ? 2.684 31.343 19.457 1.00 26.67 151 ILE C C 1
ATOM 2879 O O . ILE C 1 56 ? 3.870 31.193 19.763 1.00 25.26 151 ILE C O 1
ATOM 2884 N N A CYS C 1 57 ? 1.947 32.093 20.083 0.40 26.80 152 CYS C N 1
ATOM 2885 N N B CYS C 1 57 ? 1.962 32.068 20.097 0.60 27.50 152 CYS C N 1
ATOM 2886 C CA A CYS C 1 57 ? 2.465 32.883 21.191 0.40 25.09 152 CYS C CA 1
ATOM 2887 C CA B CYS C 1 57 ? 2.476 32.905 21.174 0.60 25.79 152 CYS C CA 1
ATOM 2888 C C A CYS C 1 57 ? 3.046 32.050 22.339 0.40 23.24 152 CYS C C 1
ATOM 2889 C C B CYS C 1 57 ? 3.017 32.054 22.317 0.60 23.94 152 CYS C C 1
ATOM 2890 O O A CYS C 1 57 ? 4.132 32.350 22.838 0.40 19.23 152 CYS C O 1
ATOM 2891 O O B CYS C 1 57 ? 4.132 32.350 22.838 0.60 19.93 152 CYS C O 1
ATOM 2896 N N . PRO C 1 58 ? 2.319 30.999 22.834 1.00 20.29 153 PRO C N 1
ATOM 2897 C CA . PRO C 1 58 ? 2.907 30.134 23.865 1.00 20.03 153 PRO C CA 1
ATOM 2898 C C . PRO C 1 58 ? 4.238 29.525 23.422 1.00 19.73 153 PRO C C 1
ATOM 2899 O O . PRO C 1 58 ? 5.192 29.469 24.201 1.00 18.78 153 PRO C O 1
ATOM 2903 N N . ASP C 1 59 ? 4.300 29.069 22.172 1.00 21.34 154 ASP C N 1
ATOM 2904 C CA . ASP C 1 59 ? 5.528 28.474 21.648 1.00 21.32 154 ASP C CA 1
ATOM 2905 C C . ASP C 1 59 ? 6.670 29.494 21.602 1.00 21.22 154 ASP C C 1
ATOM 2906 O O . ASP C 1 59 ? 7.821 29.161 21.900 1.00 19.99 154 ASP C O 1
ATOM 2911 N N . GLU C 1 60 ? 6.353 30.731 21.224 1.00 18.32 155 GLU C N 1
ATOM 2912 C CA . GLU C 1 60 ? 7.372 31.782 21.151 1.00 18.03 155 GLU C CA 1
ATOM 2913 C C . GLU C 1 60 ? 7.880 32.154 22.538 1.00 15.79 155 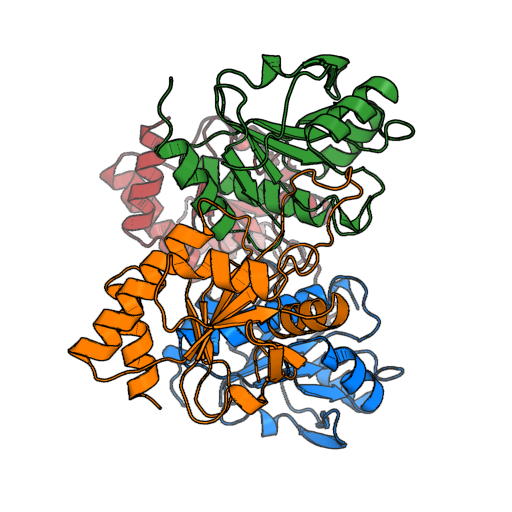GLU C C 1
ATOM 2914 O O . GLU C 1 60 ? 9.082 32.328 22.743 1.00 16.32 155 GLU C O 1
ATOM 2920 N N . LEU C 1 61 ? 6.962 32.300 23.486 1.00 16.75 156 LEU C N 1
ATOM 2921 C CA . LEU C 1 61 ? 7.335 32.650 24.849 1.00 16.70 156 LEU C CA 1
ATOM 2922 C C . LEU C 1 61 ? 8.156 31.525 25.477 1.00 16.76 156 LEU C C 1
ATOM 2923 O O . LEU C 1 61 ? 9.046 31.777 26.283 1.00 14.43 156 LEU C O 1
ATOM 2928 N N . ASP C 1 62 ? 7.862 30.284 25.104 1.00 16.24 157 ASP C N 1
ATOM 2929 C CA . ASP C 1 62 ? 8.624 29.156 25.630 1.00 16.77 157 ASP C CA 1
ATOM 2930 C C . ASP C 1 62 ? 10.048 29.259 25.099 1.00 15.75 157 ASP C C 1
ATOM 2931 O O . ASP C 1 62 ? 11.005 29.110 25.851 1.00 16.86 157 ASP C O 1
ATOM 2936 N N . LYS C 1 63 ? 10.179 29.533 23.801 1.00 16.43 158 LYS C N 1
ATOM 2937 C CA . LYS C 1 63 ? 11.494 29.662 23.185 1.00 16.85 158 LYS C CA 1
ATOM 2938 C C . LYS C 1 63 ? 12.278 30.791 23.850 1.00 15.68 158 LYS C C 1
ATOM 2939 O O . LYS C 1 63 ? 13.478 30.652 24.114 1.00 14.02 158 LYS C O 1
ATOM 2945 N N . LEU C 1 64 ? 11.598 31.903 24.125 1.00 13.72 159 LEU C N 1
ATOM 2946 C CA . LEU C 1 64 ? 12.241 33.054 24.762 1.00 12.86 159 LEU C CA 1
ATOM 2947 C C . LEU C 1 64 ? 12.795 32.673 26.138 1.00 13.30 159 LEU C C 1
ATOM 2948 O O . LEU C 1 64 ? 13.884 33.102 26.515 1.00 14.02 159 LEU C O 1
ATOM 2953 N N . GLY C 1 65 ? 12.044 31.870 26.885 1.00 11.52 160 GLY C N 1
ATOM 2954 C CA . GLY C 1 65 ? 12.500 31.443 28.196 1.00 12.15 160 GLY C CA 1
ATOM 2955 C C . GLY C 1 65 ? 13.783 30.633 28.092 1.00 13.95 160 GLY C C 1
ATOM 2956 O O . GLY C 1 65 ? 14.681 30.757 28.930 1.00 13.65 160 GLY C O 1
ATOM 2957 N N . LEU C 1 66 ? 13.874 29.799 27.062 1.00 13.98 161 LEU C N 1
ATOM 2958 C CA . LEU C 1 66 ? 15.074 28.992 26.858 1.00 15.63 161 LEU C CA 1
ATOM 2959 C C . LEU C 1 66 ? 16.245 29.921 26.563 1.00 14.87 161 LEU C C 1
ATOM 2960 O O . LEU C 1 66 ? 17.341 29.740 27.091 1.00 13.98 161 LEU C O 1
ATOM 2965 N N . TRP C 1 67 ? 16.004 30.914 25.711 1.00 13.76 162 TRP C N 1
ATOM 2966 C CA . TRP C 1 67 ? 17.040 31.886 25.355 1.00 13.57 162 TRP C CA 1
ATOM 2967 C C . TRP C 1 67 ? 17.539 32.642 26.584 1.00 12.22 162 TRP C C 1
ATOM 2968 O O . TRP C 1 67 ? 18.742 32.740 26.820 1.00 12.57 162 TRP C O 1
ATOM 2979 N N . LEU C 1 68 ? 16.611 33.196 27.355 1.00 12.75 163 LEU C N 1
ATOM 2980 C CA . LEU C 1 68 ? 16.972 33.951 28.550 1.00 14.01 163 LEU C CA 1
ATOM 2981 C C . LEU C 1 68 ? 17.842 33.159 29.518 1.00 14.58 163 LEU C C 1
ATOM 2982 O O . LEU C 1 68 ? 18.852 33.667 30.005 1.00 12.86 163 LEU C O 1
ATOM 2987 N N . ASN C 1 69 ? 17.456 31.918 29.795 1.00 13.96 164 ASN C N 1
ATOM 2988 C CA . ASN C 1 69 ? 18.229 31.087 30.713 1.00 15.19 164 ASN C CA 1
ATOM 2989 C C . ASN C 1 69 ? 19.609 30.724 30.169 1.00 13.96 164 ASN C C 1
ATOM 2990 O O . ASN C 1 69 ? 20.577 30.670 30.921 1.00 15.43 164 ASN C O 1
ATOM 2995 N N . THR C 1 70 ? 19.700 30.477 28.867 1.00 14.84 165 THR C N 1
ATOM 2996 C CA . THR C 1 70 ? 20.985 30.143 28.263 1.00 14.80 165 THR C CA 1
ATOM 2997 C C . THR C 1 70 ? 21.867 31.386 28.288 1.00 15.66 165 THR C C 1
ATOM 2998 O O . THR C 1 70 ? 23.065 31.309 28.572 1.00 14.13 165 THR C O 1
ATOM 3002 N N . LEU C 1 71 ? 21.270 32.535 27.982 1.00 13.22 166 LEU C N 1
ATOM 3003 C CA . LEU C 1 71 ? 22.024 33.787 27.968 1.00 15.55 166 LEU C CA 1
ATOM 3004 C C . LEU C 1 71 ? 22.640 34.116 29.325 1.00 15.45 166 LEU C C 1
ATOM 3005 O O . LEU C 1 71 ? 23.823 34.451 29.422 1.00 17.52 166 LEU C O 1
ATOM 3010 N N . SER C 1 72 ? 21.844 34.015 30.379 1.00 17.12 167 SER C N 1
ATOM 3011 C CA . SER C 1 72 ? 22.354 34.323 31.704 1.00 18.90 167 SER C CA 1
ATOM 3012 C C . SER C 1 72 ? 23.333 33.276 32.233 1.00 20.37 167 SER C C 1
ATOM 3013 O O . SER C 1 72 ? 24.402 33.625 32.742 1.00 20.80 167 SER C O 1
ATOM 3016 N N . SER C 1 73 ? 22.992 31.999 32.101 1.00 22.41 168 SER C N 1
ATOM 3017 C CA . SER C 1 73 ? 23.863 30.942 32.612 1.00 22.87 168 SER C CA 1
ATOM 3018 C C . SER C 1 73 ? 25.168 30.736 31.841 1.00 23.41 168 SER C C 1
ATOM 3019 O O . SER C 1 73 ? 26.229 30.576 32.445 1.00 24.33 168 SER C O 1
ATOM 3022 N N . LYS C 1 74 ? 25.106 30.759 30.514 1.00 20.27 169 LYS C N 1
ATOM 3023 C CA . LYS C 1 74 ? 26.308 30.539 29.709 1.00 21.50 169 LYS C CA 1
ATOM 3024 C C . LYS C 1 74 ? 27.121 31.778 29.341 1.00 22.02 169 LYS C C 1
ATOM 3025 O O . LYS C 1 74 ? 28.336 31.687 29.147 1.00 21.47 169 LYS C O 1
ATOM 3031 N N . TYR C 1 75 ? 26.470 32.932 29.244 1.00 22.99 170 TYR C N 1
ATOM 3032 C CA . TYR C 1 75 ? 27.176 34.148 28.857 1.00 23.53 170 TYR C CA 1
ATOM 3033 C C . TYR C 1 75 ? 27.074 35.299 29.850 1.00 24.65 170 TYR C C 1
ATOM 3034 O O . TYR C 1 75 ? 27.672 36.356 29.641 1.00 25.95 170 TYR C O 1
ATOM 3043 N N . GLY C 1 76 ? 26.325 35.095 30.928 1.00 24.18 171 GLY C N 1
ATOM 3044 C CA . GLY C 1 76 ? 26.167 36.140 31.923 1.00 23.66 171 GLY C CA 1
ATOM 3045 C C . GLY C 1 76 ? 25.507 37.377 31.345 1.00 24.67 171 GLY C C 1
ATOM 3046 O O . GLY C 1 76 ? 25.789 38.503 31.762 1.00 24.28 171 GLY C O 1
ATOM 3047 N N . ILE C 1 77 ? 24.629 37.166 30.370 1.00 16.88 172 ILE C N 1
ATOM 3048 C CA . ILE C 1 77 ? 23.914 38.262 29.728 1.00 16.90 172 ILE C CA 1
ATOM 3049 C C . ILE C 1 77 ? 22.498 38.315 30.280 1.00 17.42 172 ILE C C 1
ATOM 3050 O O . ILE C 1 77 ? 21.822 37.287 30.361 1.00 17.94 172 ILE C O 1
ATOM 3055 N N . THR C 1 78 ? 22.056 39.509 30.656 1.00 21.83 173 THR C N 1
ATOM 3056 C CA . THR C 1 78 ? 20.710 39.698 31.185 1.00 24.45 173 THR C CA 1
ATOM 3057 C C . THR C 1 78 ? 19.951 40.694 30.309 1.00 24.36 173 THR C C 1
ATOM 3058 O O . THR C 1 78 ? 20.360 41.845 30.172 1.00 25.99 173 THR C O 1
ATOM 3062 N N . LEU C 1 79 ? 18.855 40.248 29.708 1.00 23.91 174 LEU C N 1
ATOM 3063 C CA . LEU C 1 79 ? 18.055 41.124 28.859 1.00 22.85 174 LEU C CA 1
ATOM 3064 C C . LEU C 1 79 ? 16.815 41.601 29.605 1.00 22.21 174 LEU C C 1
ATOM 3065 O O . LEU C 1 79 ? 16.495 41.100 30.688 1.00 24.01 174 LEU C O 1
ATOM 3070 N N . GLN C 1 80 ? 16.133 42.584 29.021 1.00 14.90 175 GLN C N 1
ATOM 3071 C CA . GLN C 1 80 ? 14.882 43.104 29.571 1.00 14.11 175 GLN C CA 1
ATOM 3072 C C . GLN C 1 80 ? 13.813 42.567 28.620 1.00 12.43 175 GLN C C 1
ATOM 3073 O O . GLN C 1 80 ? 13.546 43.169 27.579 1.00 13.29 175 GLN C O 1
ATOM 3079 N N . PRO C 1 81 ? 13.215 41.413 28.948 1.00 13.28 176 PRO C N 1
ATOM 3080 C CA . PRO C 1 81 ? 12.182 40.819 28.094 1.00 14.90 176 PRO C CA 1
ATOM 3081 C C . PRO C 1 81 ? 10.826 41.454 28.336 1.00 14.45 176 PRO C C 1
ATOM 3082 O O . PRO C 1 81 ? 10.380 41.582 29.479 1.00 13.95 176 PRO C O 1
ATOM 3086 N N . LEU C 1 82 ? 10.177 41.856 27.246 1.00 12.06 177 LEU C N 1
ATOM 3087 C CA . LEU C 1 82 ? 8.883 42.516 27.327 1.00 11.15 177 LEU C CA 1
ATOM 3088 C C . LEU C 1 82 ? 7.855 41.849 26.431 1.00 11.09 177 LEU C C 1
ATOM 3089 O O . LEU C 1 82 ? 8.128 41.578 25.261 1.00 13.25 177 LEU C O 1
ATOM 3094 N N . PHE C 1 83 ? 6.683 41.571 26.996 1.00 10.86 178 PHE C N 1
ATOM 3095 C CA . PHE C 1 83 ? 5.578 40.980 26.247 1.00 12.14 178 PHE C CA 1
ATOM 3096 C C . PHE C 1 83 ? 4.524 42.070 26.116 1.00 11.90 178 PHE C C 1
ATOM 3097 O O . PHE C 1 83 ? 3.916 42.474 27.105 1.00 12.62 178 PHE C O 1
ATOM 3105 N N . ILE C 1 84 ? 4.321 42.563 24.903 1.00 11.57 179 ILE C N 1
ATOM 3106 C CA . ILE C 1 84 ? 3.334 43.616 24.690 1.00 11.39 179 ILE C CA 1
ATOM 3107 C C . ILE C 1 84 ? 2.098 43.026 24.036 1.00 12.46 179 ILE C C 1
ATOM 3108 O O . ILE C 1 84 ? 2.182 42.413 22.971 1.00 12.14 179 ILE C O 1
ATOM 3113 N N . THR C 1 85 ? 0.944 43.216 24.665 1.00 11.92 180 THR C N 1
ATOM 3114 C CA . THR C 1 85 ? -0.288 42.672 24.113 1.00 13.72 180 THR C CA 1
ATOM 3115 C C . THR C 1 85 ? -0.820 43.535 22.978 1.00 16.27 180 THR C C 1
ATOM 3116 O O . THR C 1 85 ? -0.613 44.751 22.951 1.00 16.01 180 THR C O 1
ATOM 3120 N N A CYS C 1 86 ? -1.475 42.830 22.026 0.40 15.44 181 CYS C N 1
ATOM 3121 N N B CYS C 1 86 ? -1.442 42.828 22.024 0.60 14.48 181 CYS C N 1
ATOM 3122 C CA A CYS C 1 86 ? -2.094 43.496 20.894 0.40 17.93 181 CYS C CA 1
ATOM 3123 C CA B CYS C 1 86 ? -2.111 43.480 20.904 0.60 16.97 181 CYS C CA 1
ATOM 3124 C C A CYS C 1 86 ? -3.603 43.393 21.070 0.40 17.68 181 CYS C C 1
ATOM 3125 C C B CYS C 1 86 ? -3.626 43.409 21.056 0.60 16.72 181 CYS C C 1
ATOM 3126 O O A CYS C 1 86 ? -4.357 43.731 20.165 0.40 18.35 181 CYS C O 1
ATOM 3127 O O B CYS C 1 86 ? -4.357 43.731 20.165 0.60 17.39 181 CYS C O 1
ATOM 3132 N N . ASP C 1 87 ? -4.040 42.956 22.222 1.00 16.43 182 ASP C N 1
ATOM 3133 C CA . ASP C 1 87 ? -5.466 42.786 22.512 1.00 18.81 182 ASP C CA 1
ATOM 3134 C C . ASP C 1 87 ? -5.800 43.474 23.844 1.00 19.35 182 ASP C C 1
ATOM 3135 O O . ASP C 1 87 ? -6.079 42.822 24.849 1.00 18.87 182 ASP C O 1
ATOM 3140 N N . PRO C 1 88 ? -5.770 44.812 23.856 1.00 23.58 183 PRO C N 1
ATOM 3141 C CA . PRO C 1 88 ? -6.057 45.622 25.043 1.00 26.54 183 PRO C CA 1
ATOM 3142 C C . PRO C 1 88 ? -7.453 45.419 25.629 1.00 26.87 183 PRO C C 1
ATOM 3143 O O . PRO C 1 88 ? -7.696 45.753 26.787 1.00 27.78 183 PRO C O 1
ATOM 3147 N N . ALA C 1 89 ? -8.364 44.869 24.833 1.00 23.73 184 ALA C N 1
ATOM 3148 C CA . ALA C 1 89 ? -9.731 44.639 25.295 1.00 22.51 184 ALA C CA 1
ATOM 3149 C C . ALA C 1 89 ? -9.807 43.580 26.387 1.00 21.06 184 ALA C C 1
ATOM 3150 O O . ALA C 1 89 ? -10.566 43.725 27.349 1.00 21.22 184 ALA C O 1
ATOM 3152 N N . ARG C 1 90 ? -9.005 42.527 26.249 1.00 15.50 185 ARG C N 1
ATOM 3153 C CA . ARG C 1 90 ? -9.009 41.431 27.208 1.00 16.69 185 ARG C CA 1
ATOM 3154 C C . ARG C 1 90 ? -7.760 41.298 28.072 1.00 17.31 185 ARG C C 1
ATOM 3155 O O . ARG C 1 90 ? -7.838 40.821 29.203 1.00 17.44 185 ARG C O 1
ATOM 3163 N N . ASP C 1 91 ? -6.612 41.701 27.539 1.00 18.12 186 ASP C N 1
ATOM 3164 C CA . ASP C 1 91 ? -5.356 41.566 28.272 1.00 18.31 186 ASP C CA 1
ATOM 3165 C C . ASP C 1 91 ? -5.042 42.681 29.255 1.00 18.33 186 ASP C C 1
ATOM 3166 O O . ASP C 1 91 ? -4.168 43.521 29.022 1.00 18.14 186 ASP C O 1
ATOM 3171 N N . SER C 1 92 ? -5.772 42.665 30.364 1.00 17.11 187 SER C N 1
ATOM 3172 C CA . SER C 1 92 ? -5.603 43.634 31.433 1.00 18.58 187 SER C CA 1
ATOM 3173 C C . SER C 1 92 ? -4.362 43.221 32.223 1.00 17.81 187 SER C C 1
ATOM 3174 O O . SER C 1 92 ? -3.802 42.140 32.005 1.00 17.10 187 SER C O 1
ATOM 3177 N N . PRO C 1 93 ? -3.906 44.081 33.143 1.00 15.63 188 PRO C N 1
ATOM 3178 C CA . PRO C 1 93 ? -2.722 43.704 33.919 1.00 16.53 188 PRO C CA 1
ATOM 3179 C C . PRO C 1 93 ? -2.887 42.362 34.630 1.00 16.59 188 PRO C C 1
ATOM 3180 O O . PRO C 1 93 ? -1.967 41.557 34.641 1.00 16.43 188 PRO C O 1
ATOM 3184 N N . ALA C 1 94 ? -4.061 42.108 35.206 1.00 16.54 189 ALA C N 1
ATOM 3185 C CA . ALA C 1 94 ? -4.290 40.844 35.912 1.00 16.87 189 ALA C CA 1
ATOM 3186 C C . ALA C 1 94 ? -4.238 39.638 34.971 1.00 17.33 189 ALA C C 1
ATOM 3187 O O . ALA C 1 94 ? -3.688 38.594 35.319 1.00 16.53 189 ALA C O 1
ATOM 3189 N N . VAL C 1 95 ? -4.818 39.779 33.782 1.00 17.03 190 VAL C N 1
ATOM 3190 C CA . VAL C 1 95 ? -4.810 38.696 32.807 1.00 17.99 190 VAL C CA 1
ATOM 3191 C C . VAL C 1 95 ? -3.385 38.381 32.359 1.00 17.09 190 VAL C C 1
ATOM 3192 O O . VAL C 1 95 ? -3.021 37.211 32.200 1.00 15.88 190 VAL C O 1
ATOM 3196 N N . LEU C 1 96 ? -2.576 39.415 32.159 1.00 15.52 191 LEU C N 1
ATOM 3197 C CA . LEU C 1 96 ? -1.193 39.198 31.744 1.00 16.92 191 LEU C CA 1
ATOM 3198 C C . LEU C 1 96 ? -0.382 38.532 32.849 1.00 17.86 191 LEU C C 1
ATOM 3199 O O . LEU C 1 96 ? 0.456 37.676 32.572 1.00 16.97 191 LEU C O 1
ATOM 3204 N N . LYS C 1 97 ? -0.618 38.926 34.098 1.00 19.57 192 LYS C N 1
ATOM 3205 C CA . LYS C 1 97 ? 0.103 38.316 35.211 1.00 19.55 192 LYS C CA 1
ATOM 3206 C C . LYS C 1 97 ? -0.181 36.818 35.261 1.00 19.70 192 LYS C C 1
ATOM 3207 O O . LYS C 1 97 ? 0.733 36.009 35.438 1.00 18.53 192 LYS C O 1
ATOM 3213 N N . GLU C 1 98 ? -1.446 36.445 35.095 1.00 19.35 193 GLU C N 1
ATOM 3214 C CA . GLU C 1 98 ? -1.812 35.032 35.133 1.00 21.21 193 GLU C CA 1
ATOM 3215 C C . GLU C 1 98 ? -1.260 34.269 33.936 1.00 20.09 193 GLU C C 1
ATOM 3216 O O . GLU C 1 98 ? -0.743 33.158 34.086 1.00 20.89 193 GLU C O 1
ATOM 3222 N N . TYR C 1 99 ? -1.363 34.864 32.753 1.00 17.24 194 TYR C N 1
ATOM 3223 C CA . TYR C 1 99 ? -0.855 34.235 31.539 1.00 17.50 194 TYR C CA 1
ATOM 3224 C C . TYR C 1 99 ? 0.654 34.012 31.621 1.00 17.80 194 TYR C C 1
ATOM 3225 O O . TYR C 1 99 ? 1.152 32.924 31.303 1.00 16.95 194 TYR C O 1
ATOM 3234 N N . LEU C 1 100 ? 1.385 35.039 32.047 1.00 16.26 195 LEU C N 1
ATOM 3235 C CA . LEU C 1 100 ? 2.843 34.936 32.125 1.00 17.37 195 LEU C CA 1
ATOM 3236 C C . LEU C 1 100 ? 3.371 34.089 33.277 1.00 18.82 195 LEU C C 1
ATOM 3237 O O . LEU C 1 100 ? 4.554 33.738 33.295 1.00 18.11 195 LEU C O 1
ATOM 3242 N N . SER C 1 101 ? 2.502 33.737 34.225 1.00 16.60 196 SER C N 1
ATOM 3243 C CA . SER C 1 101 ? 2.931 32.923 35.355 1.00 19.88 196 SER C CA 1
ATOM 3244 C C . SER C 1 101 ? 3.410 31.554 34.873 1.00 20.44 196 SER C C 1
ATOM 3245 O O . SER C 1 101 ? 4.117 30.847 35.592 1.00 21.94 196 SER C O 1
ATOM 3248 N N . ASP C 1 102 ? 3.030 31.188 33.653 1.00 24.08 197 ASP C N 1
ATOM 3249 C CA . ASP C 1 102 ? 3.432 29.909 33.079 1.00 25.36 197 ASP C CA 1
ATOM 3250 C C . ASP C 1 102 ? 4.711 30.012 32.251 1.00 24.32 197 ASP C C 1
ATOM 3251 O O . ASP C 1 102 ? 5.131 29.039 31.622 1.00 24.72 197 ASP C O 1
ATOM 3256 N N . PHE C 1 103 ? 5.338 31.184 32.260 1.00 19.20 198 PHE C N 1
ATOM 3257 C CA . PHE C 1 103 ? 6.563 31.383 31.497 1.00 18.75 198 PHE C CA 1
ATOM 3258 C C . PHE C 1 103 ? 7.705 31.961 32.334 1.00 16.67 198 PHE C C 1
ATOM 3259 O O . PHE C 1 103 ? 7.573 32.141 33.545 1.00 16.50 198 PHE C O 1
ATOM 3267 N N . HIS C 1 104 ? 8.830 32.242 31.689 1.00 13.76 199 HIS C N 1
ATOM 3268 C CA . HIS C 1 104 ? 9.995 32.775 32.387 1.00 14.29 199 HIS C CA 1
ATOM 3269 C C . HIS C 1 104 ? 9.579 33.995 33.211 1.00 14.50 199 HIS C C 1
ATOM 3270 O O . HIS C 1 104 ? 8.950 34.923 32.695 1.00 14.20 199 HIS C O 1
ATOM 3277 N N . PRO C 1 105 ? 9.926 34.001 34.509 1.00 19.36 200 PRO C N 1
ATOM 3278 C CA . PRO C 1 105 ? 9.611 35.070 35.465 1.00 20.09 200 PRO C CA 1
ATOM 3279 C C . PRO C 1 105 ? 10.123 36.466 35.123 1.00 18.51 200 PRO C C 1
ATOM 3280 O O . PRO C 1 105 ? 9.601 37.449 35.636 1.00 19.87 200 PRO C O 1
ATOM 3284 N N . SER C 1 106 ? 11.148 36.554 34.277 1.00 16.87 201 SER C N 1
ATOM 3285 C CA . SER C 1 106 ? 11.710 37.852 33.911 1.00 17.16 201 SER C CA 1
ATOM 3286 C C . SER C 1 106 ? 10.876 38.600 32.879 1.00 16.41 201 SER C C 1
ATOM 3287 O O . SER C 1 106 ? 11.011 39.811 32.726 1.00 16.74 201 SER C O 1
ATOM 3290 N N . ILE C 1 107 ? 10.018 37.874 32.173 1.00 14.07 202 ILE C N 1
ATOM 3291 C CA . ILE C 1 107 ? 9.183 38.491 31.154 1.00 12.47 202 ILE C CA 1
ATOM 3292 C C . ILE C 1 107 ? 8.182 39.442 31.801 1.00 12.96 202 ILE C C 1
ATOM 3293 O O . ILE C 1 107 ? 7.447 39.071 32.716 1.00 14.59 202 ILE C O 1
ATOM 3298 N N . LEU C 1 108 ? 8.169 40.682 31.333 1.00 11.91 203 LEU C N 1
ATOM 3299 C CA . LEU C 1 108 ? 7.253 41.674 31.884 1.00 12.68 203 LEU C CA 1
ATOM 3300 C C . LEU C 1 108 ? 6.180 41.996 30.866 1.00 11.65 203 LEU C C 1
ATOM 3301 O O . LEU C 1 108 ? 6.487 42.396 29.741 1.00 12.08 203 LEU C O 1
ATOM 3306 N N . GLY C 1 109 ? 4.925 41.832 31.268 1.00 13.76 204 GLY C N 1
ATOM 3307 C CA . GLY C 1 109 ? 3.820 42.124 30.372 1.00 13.90 204 GLY C CA 1
ATOM 3308 C C . GLY C 1 109 ? 3.465 43.599 30.367 1.00 13.31 204 GLY C C 1
ATOM 3309 O O . GLY C 1 109 ? 3.421 44.238 31.426 1.00 13.43 204 GLY C O 1
ATOM 3310 N N . LEU C 1 110 ? 3.234 44.150 29.176 1.00 12.41 205 LEU C N 1
ATOM 3311 C CA . LEU C 1 110 ? 2.861 45.559 29.037 1.00 12.76 205 LEU C CA 1
ATOM 3312 C C . LEU C 1 110 ? 1.512 45.659 28.346 1.00 12.40 205 LEU C C 1
ATOM 3313 O O . LEU C 1 110 ? 1.222 44.907 27.420 1.00 12.43 205 LEU C O 1
ATOM 3318 N N . THR C 1 111 ? 0.690 46.596 28.796 1.00 10.90 206 THR C N 1
ATOM 3319 C CA . THR C 1 111 ? -0.615 46.790 28.191 1.00 12.46 206 THR C CA 1
ATOM 3320 C C . THR C 1 111 ? -1.011 48.244 28.376 1.00 13.14 206 THR C C 1
ATOM 3321 O O . THR C 1 111 ? -0.214 49.056 28.847 1.00 14.40 206 THR C O 1
ATOM 3325 N N . GLY C 1 112 ? -2.236 48.578 27.997 1.00 15.96 207 GLY C N 1
ATOM 3326 C CA . GLY C 1 112 ? -2.685 49.949 28.144 1.00 15.59 207 GLY C CA 1
ATOM 3327 C C . GLY C 1 112 ? -4.038 50.135 27.497 1.00 15.86 207 GLY C C 1
ATOM 3328 O O . GLY C 1 112 ? -4.770 49.171 27.297 1.00 14.53 207 GLY C O 1
ATOM 3329 N N . THR C 1 113 ? -4.373 51.377 27.180 1.00 16.16 208 THR C N 1
ATOM 3330 C CA . THR C 1 113 ? -5.648 51.662 26.538 1.00 16.22 208 THR C CA 1
ATOM 3331 C C . THR C 1 113 ? -5.520 51.278 25.069 1.00 17.07 208 THR C C 1
ATOM 3332 O O . THR C 1 113 ? -4.418 51.018 24.587 1.00 16.30 208 THR C O 1
ATOM 3336 N N . PHE C 1 114 ? -6.644 51.231 24.363 1.00 16.52 209 PHE C N 1
ATOM 3337 C CA . PHE C 1 114 ? -6.619 50.900 22.942 1.00 17.71 209 PHE C CA 1
ATOM 3338 C C . PHE C 1 114 ? -5.673 51.844 22.210 1.00 16.84 209 PHE C C 1
ATOM 3339 O O . PHE C 1 114 ? -4.858 51.417 21.395 1.00 17.72 209 PHE C O 1
ATOM 3347 N N . ASP C 1 115 ? -5.797 53.135 22.495 1.00 16.49 210 ASP C N 1
ATOM 3348 C CA . ASP C 1 115 ? -4.955 54.139 21.854 1.00 18.42 210 ASP C CA 1
ATOM 3349 C C . ASP C 1 115 ? -3.465 53.943 22.114 1.00 17.70 210 ASP C C 1
ATOM 3350 O O . ASP C 1 115 ? -2.649 54.044 21.196 1.00 17.19 210 ASP C O 1
ATOM 3355 N N . GLU C 1 116 ? -3.104 53.664 23.361 1.00 14.23 211 GLU C N 1
ATOM 3356 C CA . GLU C 1 116 ? -1.700 53.457 23.703 1.00 16.70 211 GLU C CA 1
ATOM 3357 C C . GLU C 1 116 ? -1.141 52.208 23.024 1.00 14.40 211 GLU C C 1
ATOM 3358 O O . GLU C 1 116 ? -0.025 52.226 22.506 1.00 15.07 211 GLU C O 1
ATOM 3364 N N . VAL C 1 117 ? -1.916 51.129 23.034 1.00 15.10 212 VAL C N 1
ATOM 3365 C CA . VAL C 1 117 ? -1.477 49.877 22.425 1.00 16.25 212 VAL C CA 1
ATOM 3366 C C . VAL C 1 117 ? -1.388 50.015 20.907 1.00 17.15 212 VAL C C 1
ATOM 3367 O O . VAL C 1 117 ? -0.422 49.564 20.282 1.00 17.59 212 VAL C O 1
ATOM 3371 N N . LYS C 1 118 ? -2.395 50.652 20.320 1.00 18.00 213 LYS C N 1
ATOM 3372 C CA . LYS C 1 118 ? -2.432 50.867 18.880 1.00 20.20 213 LYS C CA 1
ATOM 3373 C C . LYS C 1 118 ? -1.178 51.615 18.438 1.00 19.10 213 LYS C C 1
ATOM 3374 O O . LYS C 1 118 ? -0.575 51.291 17.412 1.00 19.35 213 LYS C O 1
ATOM 3380 N N . ASN C 1 119 ? -0.784 52.621 19.211 1.00 16.61 214 ASN C N 1
ATOM 3381 C CA . ASN C 1 119 ? 0.407 53.391 18.878 1.00 16.49 214 ASN C CA 1
ATOM 3382 C C . ASN C 1 119 ? 1.666 52.527 18.963 1.00 16.21 214 ASN C C 1
ATOM 3383 O O . ASN C 1 119 ? 2.521 52.567 18.079 1.00 16.26 214 ASN C O 1
ATOM 3388 N N . ALA C 1 120 ? 1.785 51.749 20.031 1.00 17.34 215 ALA C N 1
ATOM 3389 C CA . ALA C 1 120 ? 2.960 50.898 20.192 1.00 17.96 215 ALA C CA 1
ATOM 3390 C C . ALA C 1 120 ? 3.074 49.934 19.015 1.00 18.71 215 ALA C C 1
ATOM 3391 O O . ALA C 1 120 ? 4.150 49.747 18.451 1.00 19.14 215 ALA C O 1
ATOM 3393 N N . CYS C 1 121 ? 1.958 49.328 18.637 1.00 20.81 216 CYS C N 1
ATOM 3394 C CA . CYS C 1 121 ? 1.954 48.397 17.521 1.00 22.36 216 CYS C CA 1
ATOM 3395 C C . CYS C 1 121 ? 2.348 49.100 16.225 1.00 23.51 216 CYS C C 1
ATOM 3396 O O . CYS C 1 121 ? 3.065 48.534 15.395 1.00 23.48 216 CYS C O 1
ATOM 3399 N N . LYS C 1 122 ? 1.893 50.337 16.055 1.00 25.46 217 LYS C N 1
ATOM 3400 C CA . LYS C 1 122 ? 2.217 51.105 14.855 1.00 26.85 217 LYS C CA 1
ATOM 3401 C C . LYS C 1 122 ? 3.708 51.412 14.770 1.00 25.42 217 LYS C C 1
ATOM 3402 O O . LYS C 1 122 ? 4.309 51.310 13.702 1.00 24.66 217 LYS C O 1
ATOM 3408 N N . LYS C 1 123 ? 4.299 51.792 15.899 1.00 21.63 218 LYS C N 1
ATOM 3409 C CA . LYS C 1 123 ? 5.717 52.112 15.955 1.00 22.56 218 LYS C CA 1
ATOM 3410 C C . LYS C 1 123 ? 6.610 50.936 15.582 1.00 20.43 218 LYS C C 1
ATOM 3411 O O . LYS C 1 123 ? 7.694 51.131 15.043 1.00 20.35 218 LYS C O 1
ATOM 3417 N N . TYR C 1 124 ? 6.155 49.720 15.862 1.00 18.71 219 TYR C N 1
ATOM 3418 C CA . TYR C 1 124 ? 6.937 48.533 15.541 1.00 18.36 219 TYR C CA 1
ATOM 3419 C C . TYR C 1 124 ? 6.419 47.854 14.281 1.00 20.85 219 TYR C C 1
ATOM 3420 O O . TYR C 1 124 ? 6.853 46.756 13.921 1.00 18.90 219 TYR C O 1
ATOM 3429 N N . ARG C 1 125 ? 5.493 48.533 13.612 1.00 20.97 220 ARG C N 1
ATOM 3430 C CA . ARG C 1 125 ? 4.896 48.047 12.373 1.00 24.07 220 ARG C CA 1
ATOM 3431 C C . ARG C 1 125 ? 4.306 46.648 12.491 1.00 24.68 220 ARG C C 1
ATOM 3432 O O . ARG C 1 125 ? 4.492 45.805 11.611 1.00 25.00 220 ARG C O 1
ATOM 3440 N N . VAL C 1 126 ? 3.588 46.407 13.581 1.00 27.11 221 VAL C N 1
ATOM 3441 C CA . VAL C 1 126 ? 2.960 45.110 13.800 1.00 30.55 221 VAL C CA 1
ATOM 3442 C C . VAL C 1 126 ? 1.496 45.171 13.374 1.00 30.66 221 VAL C C 1
ATOM 3443 O O . VAL C 1 126 ? 1.086 44.508 12.421 1.00 33.35 221 VAL C O 1
ATOM 3447 N N . LEU C 1 141 ? -3.826 38.688 13.704 1.00 35.32 236 LEU C N 1
ATOM 3448 C CA . LEU C 1 141 ? -2.910 38.832 14.824 1.00 35.32 236 LEU C CA 1
ATOM 3449 C C . LEU C 1 141 ? -1.964 37.654 15.078 1.00 35.32 236 LEU C C 1
ATOM 3450 O O . LEU C 1 141 ? -0.771 37.859 15.354 1.00 35.32 236 LEU C O 1
ATOM 3455 N N . VAL C 1 142 ? -2.462 36.428 14.965 1.00 28.53 237 VAL C N 1
ATOM 3456 C CA . VAL C 1 142 ? -1.617 35.255 15.202 1.00 29.71 237 VAL C CA 1
ATOM 3457 C C . VAL C 1 142 ? -0.494 35.104 14.169 1.00 30.32 237 VAL C C 1
ATOM 3458 O O . VAL C 1 142 ? 0.650 34.823 14.524 1.00 29.25 237 VAL C O 1
ATOM 3462 N N . ASP C 1 143 ? -0.832 35.285 12.897 1.00 31.28 238 ASP C N 1
ATOM 3463 C CA . ASP C 1 143 ? 0.128 35.176 11.803 1.00 31.91 238 ASP C CA 1
ATOM 3464 C C . ASP C 1 143 ? 1.254 36.221 11.825 1.00 31.73 238 ASP C C 1
ATOM 3465 O O . ASP C 1 143 ? 2.290 36.019 11.202 1.00 30.97 238 ASP C O 1
ATOM 3470 N N . HIS C 1 144 ? 1.055 37.332 12.530 1.00 34.63 239 HIS C N 1
ATOM 3471 C CA . HIS C 1 144 ? 2.053 38.391 12.594 1.00 34.23 239 HIS C CA 1
ATOM 3472 C C . HIS C 1 144 ? 2.720 38.567 13.955 1.00 31.59 239 HIS C C 1
ATOM 3473 O O . HIS C 1 144 ? 3.536 39.473 14.137 1.00 31.60 239 HIS C O 1
ATOM 3480 N N . SER C 1 145 ? 2.374 37.710 14.911 1.00 26.26 240 SER C N 1
ATOM 3481 C CA . SER C 1 145 ? 2.992 37.758 16.240 1.00 24.22 240 SER C CA 1
ATOM 3482 C C . SER C 1 145 ? 4.138 36.760 16.133 1.00 23.54 240 SER C C 1
ATOM 3483 O O . SER C 1 145 ? 4.197 35.779 16.883 1.00 21.44 240 SER C O 1
ATOM 3486 N N . ILE C 1 146 ? 5.049 37.018 15.196 1.00 23.37 241 ILE C N 1
ATOM 3487 C CA . ILE C 1 146 ? 6.148 36.100 14.952 1.00 22.69 241 ILE C CA 1
ATOM 3488 C C . ILE C 1 146 ? 7.581 36.601 15.127 1.00 21.41 241 ILE C C 1
ATOM 3489 O O . ILE C 1 146 ? 8.509 35.806 15.013 1.00 23.06 241 ILE C O 1
ATOM 3494 N N . PHE C 1 147 ? 7.787 37.889 15.383 1.00 16.72 242 PHE C N 1
ATOM 3495 C CA . PHE C 1 147 ? 9.160 38.382 15.562 1.00 15.61 242 PHE C CA 1
ATOM 3496 C C . PHE C 1 147 ? 9.464 38.832 16.978 1.00 15.16 242 PHE C C 1
ATOM 3497 O O . PHE C 1 147 ? 8.566 39.245 17.710 1.00 15.27 242 PHE C O 1
ATOM 3505 N N . PHE C 1 148 ? 10.743 38.742 17.345 1.00 14.01 243 PHE C N 1
ATOM 3506 C CA . PHE C 1 148 ? 11.225 39.252 18.624 1.00 15.30 243 PHE C CA 1
ATOM 3507 C C . PHE C 1 148 ? 12.037 40.467 18.163 1.00 15.10 243 PHE C C 1
ATOM 3508 O O . PHE C 1 148 ? 12.795 40.374 17.195 1.00 16.24 243 PHE C O 1
ATOM 3516 N N . TYR C 1 149 ? 11.848 41.610 18.817 1.00 13.50 244 TYR C N 1
ATOM 3517 C CA . TYR C 1 149 ? 12.569 42.823 18.445 1.00 13.06 244 TYR C CA 1
ATOM 3518 C C . TYR C 1 149 ? 13.632 43.131 19.488 1.00 12.35 244 TYR C C 1
ATOM 3519 O O . TYR C 1 149 ? 13.319 43.360 20.659 1.00 12.95 244 TYR C O 1
ATOM 3528 N N . LEU C 1 150 ? 14.888 43.115 19.062 1.00 13.90 245 LEU C N 1
ATOM 3529 C CA . LEU C 1 150 ? 16.004 43.387 19.962 1.00 14.99 245 LEU C CA 1
ATOM 3530 C C . LEU C 1 150 ? 16.336 44.870 19.897 1.00 15.72 245 LEU C C 1
ATOM 3531 O O . LEU C 1 150 ? 16.624 45.388 18.820 1.00 15.56 245 LEU C O 1
ATOM 3536 N N . MET C 1 151 ? 16.298 45.544 21.047 1.00 13.66 246 MET C N 1
ATOM 3537 C CA . MET C 1 151 ? 16.577 46.980 21.105 1.00 14.58 246 MET C CA 1
ATOM 3538 C C . MET C 1 151 ? 17.819 47.209 21.960 1.00 15.54 246 MET C C 1
ATOM 3539 O O . MET C 1 151 ? 17.936 46.634 23.043 1.00 13.69 246 MET C O 1
ATOM 3544 N N . ASP C 1 152 ? 18.742 48.046 21.485 1.00 18.98 247 ASP C N 1
ATOM 3545 C CA . ASP C 1 152 ? 19.967 48.301 22.240 1.00 19.74 247 ASP C CA 1
ATOM 3546 C C . ASP C 1 152 ? 19.804 49.309 23.380 1.00 20.56 247 ASP C C 1
ATOM 3547 O O . ASP C 1 152 ? 18.743 49.909 23.546 1.00 19.22 247 ASP C O 1
ATOM 3552 N N . PRO C 1 153 ? 20.858 49.494 24.198 1.00 20.12 248 PRO C N 1
ATOM 3553 C CA . PRO C 1 153 ? 20.827 50.428 25.331 1.00 21.50 248 PRO C CA 1
ATOM 3554 C C . PRO C 1 153 ? 20.465 51.869 24.999 1.00 22.91 248 PRO C C 1
ATOM 3555 O O . PRO C 1 153 ? 20.198 52.662 25.897 1.00 23.23 248 PRO C O 1
ATOM 3559 N N . GLU C 1 154 ? 20.464 52.214 23.716 1.00 25.72 249 GLU C N 1
ATOM 3560 C CA . GLU C 1 154 ? 20.098 53.567 23.308 1.00 28.35 249 GLU C CA 1
ATOM 3561 C C . GLU C 1 154 ? 18.665 53.571 22.789 1.00 28.06 249 GLU C C 1
ATOM 3562 O O . GLU C 1 154 ? 18.187 54.569 22.253 1.00 27.87 249 GLU C O 1
ATOM 3568 N N . GLY C 1 155 ? 17.985 52.440 22.962 1.00 23.82 250 GLY C N 1
ATOM 3569 C CA . GLY C 1 155 ? 16.605 52.320 22.524 1.00 23.83 250 GLY C CA 1
ATOM 3570 C C . GLY C 1 155 ? 16.425 52.156 21.030 1.00 23.60 250 GLY C C 1
ATOM 3571 O O . GLY C 1 155 ? 15.325 52.338 20.511 1.00 24.01 250 GLY C O 1
ATOM 3572 N N . GLN C 1 156 ? 17.501 51.801 20.335 1.00 25.06 251 GLN C N 1
ATOM 3573 C CA . GLN C 1 156 ? 17.449 51.623 18.890 1.00 24.86 251 GLN C CA 1
ATOM 3574 C C . GLN C 1 156 ? 17.255 50.170 18.480 1.00 23.23 251 GLN C C 1
ATOM 3575 O O . GLN C 1 156 ? 17.777 49.260 19.118 1.00 22.61 251 GLN C O 1
ATOM 3581 N N . PHE C 1 157 ? 16.497 49.967 17.408 1.00 22.75 252 PHE C N 1
ATOM 3582 C CA . PHE C 1 157 ? 16.248 48.633 16.879 1.00 22.01 252 PHE C CA 1
ATOM 3583 C C . PHE C 1 157 ? 17.535 48.131 16.239 1.00 22.92 252 PHE C C 1
ATOM 3584 O O . PHE C 1 157 ? 18.137 48.820 15.408 1.00 22.42 252 PHE C O 1
ATOM 3592 N N . VAL C 1 158 ? 17.970 46.938 16.621 1.00 18.83 253 VAL C N 1
ATOM 3593 C CA . VAL C 1 158 ? 19.189 46.400 16.042 1.00 20.99 253 VAL C CA 1
ATOM 3594 C C . VAL C 1 158 ? 18.959 45.104 15.285 1.00 20.68 253 VAL C C 1
ATOM 3595 O O . VAL C 1 158 ? 19.739 44.762 14.395 1.00 20.80 253 VAL C O 1
ATOM 3599 N N . ASP C 1 159 ? 17.889 44.387 15.616 1.00 19.21 254 ASP C N 1
ATOM 3600 C CA . ASP C 1 159 ? 17.617 43.132 14.928 1.00 20.34 254 ASP C CA 1
ATOM 3601 C C . ASP C 1 159 ? 16.291 42.492 15.325 1.00 19.29 254 ASP C C 1
ATOM 3602 O O . ASP C 1 159 ? 15.793 42.696 16.428 1.00 18.75 254 ASP C O 1
ATOM 3607 N N . ALA C 1 160 ? 15.721 41.725 14.404 1.00 21.11 255 ALA C N 1
ATOM 3608 C CA . ALA C 1 160 ? 14.470 41.025 14.651 1.00 20.79 255 ALA C CA 1
ATOM 3609 C C . ALA C 1 160 ? 14.747 39.540 14.488 1.00 21.27 255 ALA C C 1
ATOM 3610 O O . ALA C 1 160 ? 15.397 39.119 13.527 1.00 22.53 255 ALA C O 1
ATOM 3612 N N . LEU C 1 161 ? 14.278 38.744 15.434 1.00 16.56 256 LEU C N 1
ATOM 3613 C CA . LEU C 1 161 ? 14.498 37.310 15.351 1.00 16.80 256 LEU C CA 1
ATOM 3614 C C . LEU C 1 161 ? 13.180 36.627 15.039 1.00 16.73 256 LEU C C 1
ATOM 3615 O O . LEU C 1 161 ? 12.247 36.643 15.845 1.00 16.13 256 LEU C O 1
ATOM 3620 N N . GLY C 1 162 ? 13.112 36.053 13.845 1.00 14.55 257 GLY C N 1
ATOM 3621 C CA . GLY C 1 162 ? 11.914 35.363 13.412 1.00 16.63 257 GLY C CA 1
ATOM 3622 C C . GLY C 1 162 ? 11.882 33.918 13.866 1.00 17.99 257 GLY C C 1
ATOM 3623 O O . GLY C 1 162 ? 12.740 33.470 14.625 1.00 16.25 257 GLY C O 1
ATOM 3624 N N . ARG C 1 163 ? 10.896 33.175 13.381 1.00 14.87 258 ARG C N 1
ATOM 3625 C CA . ARG C 1 163 ? 10.751 31.787 13.769 1.00 15.36 258 ARG C CA 1
ATOM 3626 C C . ARG C 1 163 ? 11.828 30.874 13.216 1.00 14.55 258 ARG C C 1
ATOM 3627 O O . ARG C 1 163 ? 11.944 29.731 13.638 1.00 14.70 258 ARG C O 1
ATOM 3635 N N . ASN C 1 164 ? 12.626 31.378 12.284 1.00 16.83 259 ASN C N 1
ATOM 3636 C CA . ASN C 1 164 ? 13.688 30.562 11.717 1.00 16.68 259 ASN C CA 1
ATOM 3637 C C . ASN C 1 164 ? 14.889 30.447 12.645 1.00 18.18 259 ASN C C 1
ATOM 3638 O O . ASN C 1 164 ? 15.846 29.725 12.355 1.00 17.95 259 ASN C O 1
ATOM 3643 N N . TYR C 1 165 ? 14.845 31.168 13.762 1.00 15.78 260 TYR C N 1
ATOM 3644 C CA . TYR C 1 165 ? 15.908 31.068 14.750 1.00 17.53 260 TYR C CA 1
ATOM 3645 C C . TYR C 1 165 ? 15.402 30.066 15.781 1.00 19.24 260 TYR C C 1
ATOM 3646 O O . TYR C 1 165 ? 14.261 30.162 16.241 1.00 18.98 260 TYR C O 1
ATOM 3655 N N . ASP C 1 166 ? 16.239 29.098 16.133 1.00 18.47 261 ASP C N 1
ATOM 3656 C CA . ASP C 1 166 ? 15.846 28.092 17.108 1.00 21.62 261 ASP C CA 1
ATOM 3657 C C . ASP C 1 166 ? 16.473 28.391 18.465 1.00 22.64 261 ASP C C 1
ATOM 3658 O O . ASP C 1 166 ? 17.098 29.435 18.650 1.00 19.59 261 ASP C O 1
ATOM 3663 N N . GLU C 1 167 ? 16.306 27.470 19.408 1.00 31.93 262 GLU C N 1
ATOM 3664 C CA . GLU C 1 167 ? 16.828 27.652 20.758 1.00 34.78 262 GLU C CA 1
ATOM 3665 C C . GLU C 1 167 ? 18.324 27.949 20.834 1.00 34.31 262 GLU C C 1
ATOM 3666 O O . GLU C 1 167 ? 18.788 28.546 21.808 1.00 32.73 262 GLU C O 1
ATOM 3672 N N . LYS C 1 168 ? 19.075 27.550 19.812 1.00 28.46 263 LYS C N 1
ATOM 3673 C CA . LYS C 1 168 ? 20.518 27.780 19.793 1.00 28.14 263 LYS C CA 1
ATOM 3674 C C . LYS C 1 168 ? 20.978 28.957 18.937 1.00 26.30 263 LYS C C 1
ATOM 3675 O O . LYS C 1 168 ? 21.747 29.798 19.399 1.00 25.61 263 LYS C O 1
ATOM 3681 N N . THR C 1 169 ? 20.524 29.018 17.689 1.00 21.45 264 THR C N 1
ATOM 3682 C CA . THR C 1 169 ? 20.942 30.105 16.808 1.00 19.20 264 THR C CA 1
ATOM 3683 C C . THR C 1 169 ? 20.449 31.471 17.281 1.00 17.58 264 THR C C 1
ATOM 3684 O O . THR C 1 169 ? 21.088 32.491 17.013 1.00 16.62 264 THR C O 1
ATOM 3688 N N . GLY C 1 170 ? 19.317 31.492 17.978 1.00 18.23 265 GLY C N 1
ATOM 3689 C CA . GLY C 1 170 ? 18.800 32.755 18.478 1.00 16.52 265 GLY C CA 1
ATOM 3690 C C . GLY C 1 170 ? 19.748 33.307 19.530 1.00 16.78 265 GLY C C 1
ATOM 3691 O O . GLY C 1 170 ? 20.039 34.498 19.571 1.00 16.36 265 GLY C O 1
ATOM 3692 N N . VAL C 1 171 ? 20.229 32.430 20.400 1.00 15.38 266 VAL C N 1
ATOM 3693 C CA . VAL C 1 171 ? 21.156 32.858 21.433 1.00 15.03 266 VAL C CA 1
ATOM 3694 C C . VAL C 1 171 ? 22.437 33.401 20.795 1.00 16.39 266 VAL C C 1
ATOM 3695 O O . VAL C 1 171 ? 22.938 34.445 21.201 1.00 16.05 266 VAL C O 1
ATOM 3699 N N . ASP C 1 172 ? 22.957 32.695 19.794 1.00 17.58 267 ASP C N 1
ATOM 3700 C CA . ASP C 1 172 ? 24.191 33.121 19.125 1.00 17.58 267 ASP C CA 1
ATOM 3701 C C . ASP C 1 172 ? 24.086 34.543 18.573 1.00 17.58 267 ASP C C 1
ATOM 3702 O O . ASP C 1 172 ? 25.018 35.345 18.705 1.00 17.97 267 ASP C O 1
ATOM 3707 N N . LYS C 1 173 ? 22.945 34.849 17.958 1.00 19.34 268 LYS C N 1
ATOM 3708 C CA . LYS C 1 173 ? 22.713 36.163 17.369 1.00 20.29 268 LYS C CA 1
ATOM 3709 C C . LYS C 1 173 ? 22.638 37.266 18.419 1.00 19.46 268 LYS C C 1
ATOM 3710 O O . LYS C 1 173 ? 23.166 38.358 18.224 1.00 18.63 268 LYS C O 1
ATOM 3716 N N . ILE C 1 174 ? 21.972 36.988 19.535 1.00 18.22 269 ILE C N 1
ATOM 3717 C CA . ILE C 1 174 ? 21.856 37.979 20.591 1.00 16.70 269 ILE C CA 1
ATOM 3718 C C . ILE C 1 174 ? 23.228 38.246 21.215 1.00 18.14 269 ILE C C 1
ATOM 3719 O O . ILE C 1 174 ? 23.609 39.400 21.421 1.00 17.17 269 ILE C O 1
ATOM 3724 N N . VAL C 1 175 ? 23.975 37.183 21.498 1.00 15.87 270 VAL C N 1
ATOM 3725 C CA . VAL C 1 175 ? 25.306 37.332 22.083 1.00 18.08 270 VAL C CA 1
ATOM 3726 C C . VAL C 1 175 ? 26.169 38.244 21.211 1.00 20.28 270 VAL C C 1
ATOM 3727 O O . VAL C 1 175 ? 26.825 39.156 21.711 1.00 19.09 270 VAL C O 1
ATOM 3731 N N . GLU C 1 176 ? 26.149 37.997 19.907 1.00 21.90 271 GLU C N 1
ATOM 3732 C CA . GLU C 1 176 ? 26.917 38.786 18.947 1.00 24.75 271 GLU C CA 1
ATOM 3733 C C . GLU C 1 176 ? 26.638 40.285 19.105 1.00 23.01 271 GLU C C 1
ATOM 3734 O O . GLU C 1 176 ? 27.563 41.102 19.155 1.00 22.82 271 GLU C O 1
ATOM 3740 N N . HIS C 1 177 ? 25.361 40.641 19.191 1.00 22.92 272 HIS C N 1
ATOM 3741 C CA . HIS C 1 177 ? 24.950 42.035 19.347 1.00 23.69 272 HIS C CA 1
ATOM 3742 C C . HIS C 1 177 ? 25.362 42.649 20.681 1.00 23.89 272 HIS C C 1
ATOM 3743 O O . HIS C 1 177 ? 25.843 43.780 20.737 1.00 23.97 272 HIS C O 1
ATOM 3750 N N . VAL C 1 178 ? 25.155 41.905 21.761 1.00 21.50 273 VAL C N 1
ATOM 3751 C CA . VAL C 1 178 ? 25.485 42.397 23.088 1.00 22.01 273 VAL C CA 1
ATOM 3752 C C . VAL C 1 178 ? 26.980 42.600 23.296 1.00 25.10 273 VAL C C 1
ATOM 3753 O O . VAL C 1 178 ? 27.408 43.653 23.783 1.00 23.74 273 VAL C O 1
ATOM 3757 N N . LYS C 1 179 ? 27.769 41.600 22.919 1.00 25.95 274 LYS C N 1
ATOM 3758 C CA . LYS C 1 179 ? 29.215 41.678 23.100 1.00 29.50 274 LYS C CA 1
ATOM 3759 C C . LYS C 1 179 ? 29.929 42.660 22.181 1.00 30.32 274 LYS C C 1
ATOM 3760 O O . LYS C 1 179 ? 31.011 43.141 22.515 1.00 30.57 274 LYS C O 1
ATOM 3766 N N . SER C 1 180 ? 29.338 42.971 21.032 1.00 31.24 275 SER C N 1
ATOM 3767 C CA . SER C 1 180 ? 29.979 43.902 20.110 1.00 32.80 275 SER C CA 1
ATOM 3768 C C . SER C 1 180 ? 29.461 45.326 20.279 1.00 32.81 275 SER C C 1
ATOM 3769 O O . SER C 1 180 ? 29.955 46.252 19.638 1.00 31.88 275 SER C O 1
ATOM 3772 N N . TYR C 1 181 ? 28.474 45.505 21.149 1.00 27.32 276 TYR C N 1
ATOM 3773 C CA . TYR C 1 181 ? 27.895 46.824 21.372 1.00 26.79 276 TYR C CA 1
ATOM 3774 C C . TYR C 1 181 ? 28.878 47.849 21.926 1.00 27.05 276 TYR C C 1
ATOM 3775 O O . TYR C 1 181 ? 29.695 47.543 22.792 1.00 26.34 276 TYR C O 1
ATOM 3784 N N . VAL C 1 182 ? 28.774 49.071 21.413 1.00 31.67 277 VAL C N 1
ATOM 3785 C CA . VAL C 1 182 ? 29.600 50.193 21.841 1.00 32.70 277 VAL C CA 1
ATOM 3786 C C . VAL C 1 182 ? 28.702 51.428 21.802 1.00 33.11 277 VAL C C 1
ATOM 3787 O O . VAL C 1 182 ? 28.019 51.677 20.810 1.00 33.11 277 VAL C O 1
ATOM 3791 N N . PRO C 1 183 ? 28.678 52.211 22.888 1.00 30.52 278 PRO C N 1
ATOM 3792 C CA . PRO C 1 183 ? 27.840 53.414 22.933 1.00 32.00 278 PRO C CA 1
ATOM 3793 C C . PRO C 1 183 ? 28.223 54.475 21.896 1.00 33.38 278 PRO C C 1
ATOM 3794 O O . PRO C 1 183 ? 29.310 54.434 21.322 1.00 33.00 278 PRO C O 1
ATOM 3798 N N . ALA C 1 184 ? 27.314 55.417 21.664 1.00 55.68 279 ALA C N 1
ATOM 3799 C CA . ALA C 1 184 ? 27.529 56.496 20.705 1.00 56.36 279 ALA C CA 1
ATOM 3800 C C . ALA C 1 184 ? 28.923 57.102 20.831 1.00 56.91 279 ALA C C 1
ATOM 3801 O O . ALA C 1 184 ? 29.664 57.081 19.823 1.00 56.25 279 ALA C O 1
ATOM 3803 N N . PRO D 1 18 ? 13.027 32.074 41.081 1.00 32.06 113 PRO D N 1
ATOM 3804 C CA . PRO D 1 18 ? 14.278 31.963 40.286 1.00 30.62 113 PRO D CA 1
ATOM 3805 C C . PRO D 1 18 ? 13.970 31.756 38.803 1.00 30.62 113 PRO D C 1
ATOM 3806 O O . PRO D 1 18 ? 12.868 31.337 38.454 1.00 29.68 113 PRO D O 1
ATOM 3810 N N . SER D 1 19 ? 14.942 32.048 37.939 1.00 30.88 114 SER D N 1
ATOM 3811 C CA . SER D 1 19 ? 14.756 31.901 36.493 1.00 30.62 114 SER D CA 1
ATOM 3812 C C . SER D 1 19 ? 14.430 30.456 36.119 1.00 30.01 114 SER D C 1
ATOM 3813 O O . SER D 1 19 ? 13.862 30.189 35.060 1.00 29.61 114 SER D O 1
ATOM 3816 N N . LEU D 1 20 ? 14.826 29.531 36.987 1.00 22.26 115 LEU D N 1
ATOM 3817 C CA . LEU D 1 20 ? 14.545 28.111 36.818 1.00 20.96 115 LEU D CA 1
ATOM 3818 C C . LEU D 1 20 ? 14.479 27.561 38.234 1.00 21.01 115 LEU D C 1
ATOM 3819 O O . LEU D 1 20 ? 15.271 27.945 39.092 1.00 19.85 115 LEU D O 1
ATOM 3824 N N . GLY D 1 21 ? 13.519 26.681 38.487 1.00 24.98 116 GLY D N 1
ATOM 3825 C CA . GLY D 1 21 ? 13.369 26.136 39.820 1.00 24.58 116 GLY D CA 1
ATOM 3826 C C . GLY D 1 21 ? 12.262 26.879 40.539 1.00 24.86 116 GLY D C 1
ATOM 3827 O O . GLY D 1 21 ? 11.492 27.615 39.919 1.00 26.62 116 GLY D O 1
ATOM 3828 N N . GLY D 1 22 ? 12.176 26.696 41.849 1.00 26.10 117 GLY D N 1
ATOM 3829 C CA . GLY D 1 22 ? 11.141 27.366 42.611 1.00 27.06 117 GLY D CA 1
ATOM 3830 C C . GLY D 1 22 ? 10.730 26.548 43.817 1.00 26.87 117 GLY D C 1
ATOM 3831 O O . GLY D 1 22 ? 11.406 25.587 44.170 1.00 27.95 117 GLY D O 1
ATOM 3832 N N . PRO D 1 23 ? 9.618 26.902 44.473 1.00 27.05 118 PRO D N 1
ATOM 3833 C CA . PRO D 1 23 ? 9.193 26.136 45.644 1.00 26.05 118 PRO D CA 1
ATOM 3834 C C . PRO D 1 23 ? 8.801 24.695 45.331 1.00 25.17 118 PRO D C 1
ATOM 3835 O O . PRO D 1 23 ? 8.220 24.399 44.284 1.00 25.28 118 PRO D O 1
ATOM 3839 N N . PHE D 1 24 ? 9.148 23.803 46.250 1.00 21.53 119 PHE D N 1
ATOM 3840 C CA . PHE D 1 24 ? 8.818 22.391 46.128 1.00 20.90 119 PHE D CA 1
ATOM 3841 C C . PHE D 1 24 ? 8.847 21.813 47.534 1.00 21.08 119 PHE D C 1
ATOM 3842 O O . PHE D 1 24 ? 9.483 22.371 48.429 1.00 19.43 119 PHE D O 1
ATOM 3850 N N . HIS D 1 25 ? 8.142 20.709 47.730 1.00 19.34 120 HIS D N 1
ATOM 3851 C CA . HIS D 1 25 ? 8.071 20.072 49.039 1.00 19.81 120 HIS D CA 1
ATOM 3852 C C . HIS D 1 25 ? 8.209 18.566 48.851 1.00 18.84 120 HIS D C 1
ATOM 3853 O O . HIS D 1 25 ? 7.320 17.912 48.301 1.00 18.68 120 HIS D O 1
ATOM 3860 N N . LEU D 1 26 ? 9.338 18.030 49.299 1.00 18.99 121 LEU D N 1
ATOM 3861 C CA . LEU D 1 26 ? 9.626 16.607 49.185 1.00 17.40 121 LEU D CA 1
ATOM 3862 C C . LEU D 1 26 ? 10.082 16.065 50.542 1.00 17.77 121 LEU D C 1
ATOM 3863 O O . LEU D 1 26 ? 9.941 16.732 51.570 1.00 18.87 121 LEU D O 1
ATOM 3868 N N . GLU D 1 27 ? 10.619 14.851 50.535 1.00 20.12 122 GLU D N 1
ATOM 3869 C CA . GLU D 1 27 ? 11.140 14.215 51.742 1.00 21.33 122 GLU D CA 1
ATOM 3870 C C . GLU D 1 27 ? 12.452 13.561 51.339 1.00 21.43 122 GLU D C 1
ATOM 3871 O O . GLU D 1 27 ? 12.575 13.072 50.213 1.00 20.08 122 GLU D O 1
ATOM 3877 N N . ASP D 1 28 ? 13.442 13.562 52.229 1.00 18.32 123 ASP D N 1
ATOM 3878 C CA . ASP D 1 28 ? 14.701 12.917 51.892 1.00 19.99 123 ASP D CA 1
ATOM 3879 C C . ASP D 1 28 ? 14.576 11.427 52.169 1.00 18.84 123 ASP D C 1
ATOM 3880 O O . ASP D 1 28 ? 13.552 10.972 52.691 1.00 21.83 123 ASP D O 1
ATOM 3885 N N . MET D 1 29 ? 15.604 10.666 51.814 1.00 17.09 124 MET D N 1
ATOM 3886 C CA . MET D 1 29 ? 15.573 9.224 51.997 1.00 18.86 124 MET D CA 1
ATOM 3887 C C . MET D 1 29 ? 15.541 8.778 53.454 1.00 19.81 124 MET D C 1
ATOM 3888 O O . MET D 1 29 ? 15.468 7.584 53.733 1.00 19.83 124 MET D O 1
ATOM 3893 N N . TYR D 1 30 ? 15.585 9.738 54.372 1.00 24.70 125 TYR D N 1
ATOM 3894 C CA . TYR D 1 30 ? 15.530 9.438 55.802 1.00 27.65 125 TYR D CA 1
ATOM 3895 C C . TYR D 1 30 ? 14.150 9.815 56.330 1.00 28.55 125 TYR D C 1
ATOM 3896 O O . TYR D 1 30 ? 13.862 9.652 57.513 1.00 29.76 125 TYR D O 1
ATOM 3905 N N . GLY D 1 31 ? 13.300 10.329 55.446 1.00 27.79 126 GLY D N 1
ATOM 3906 C CA . GLY D 1 31 ? 11.959 10.708 55.852 1.00 26.83 126 GLY D CA 1
ATOM 3907 C C . GLY D 1 31 ? 11.815 12.159 56.264 1.00 27.74 126 GLY D C 1
ATOM 3908 O O . GLY D 1 31 ? 10.704 12.630 56.515 1.00 26.01 126 GLY D O 1
ATOM 3909 N N . ASN D 1 32 ? 12.935 12.873 56.342 1.00 27.53 127 ASN D N 1
ATOM 3910 C CA . ASN D 1 32 ? 12.903 14.278 56.723 1.00 27.67 127 ASN D CA 1
ATOM 3911 C C . ASN D 1 32 ? 12.299 15.108 55.601 1.00 27.87 127 ASN D C 1
ATOM 3912 O O . ASN D 1 32 ? 12.463 14.790 54.425 1.00 25.83 127 ASN D O 1
ATOM 3917 N N . GLU D 1 33 ? 11.605 16.174 55.976 1.00 24.84 128 GLU D N 1
ATOM 3918 C CA . GLU D 1 33 ? 11.005 17.077 55.008 1.00 26.42 128 GLU D CA 1
ATOM 3919 C C . GLU D 1 33 ? 12.149 17.837 54.350 1.00 25.33 128 GLU D C 1
ATOM 3920 O O . GLU D 1 33 ? 13.160 18.129 54.993 1.00 22.99 128 GLU D O 1
ATOM 3926 N N . PHE D 1 34 ? 11.993 18.148 53.070 1.00 26.48 129 PHE D N 1
ATOM 3927 C CA . PHE D 1 34 ? 13.016 18.880 52.339 1.00 24.23 129 PHE D CA 1
ATOM 3928 C C . PHE D 1 34 ? 12.313 19.809 51.356 1.00 24.88 129 PHE D C 1
ATOM 3929 O O . PHE D 1 34 ? 11.572 19.351 50.485 1.00 22.33 129 PHE D O 1
ATOM 3937 N N . THR D 1 35 ? 12.528 21.114 51.509 1.00 21.55 130 THR D N 1
ATOM 3938 C CA . THR D 1 35 ? 11.895 22.101 50.635 1.00 21.76 130 THR D CA 1
ATOM 3939 C C . THR D 1 35 ? 12.953 22.979 49.971 1.00 20.90 130 THR D C 1
ATOM 3940 O O . THR D 1 35 ? 14.152 22.787 50.182 1.00 20.64 130 THR D O 1
ATOM 3944 N N . GLU D 1 36 ? 12.514 23.945 49.171 1.00 21.39 131 GLU D N 1
ATOM 3945 C CA . GLU D 1 36 ? 13.468 24.819 48.498 1.00 22.33 131 GLU D CA 1
ATOM 3946 C C . GLU D 1 36 ? 14.261 25.616 49.531 1.00 23.19 131 GLU D C 1
ATOM 3947 O O . GLU D 1 36 ? 15.350 26.115 49.241 1.00 22.91 131 GLU D O 1
ATOM 3953 N N . LYS D 1 37 ? 13.716 25.723 50.740 1.00 27.81 132 LYS D N 1
ATOM 3954 C CA . LYS D 1 37 ? 14.391 26.445 51.810 1.00 29.03 132 LYS D CA 1
ATOM 3955 C C . LYS D 1 37 ? 15.671 25.712 52.185 1.00 29.36 132 LYS D C 1
ATOM 3956 O O . LYS D 1 37 ? 16.627 26.320 52.669 1.00 27.07 132 LYS D O 1
ATOM 3962 N N . ASN D 1 38 ? 15.687 24.400 51.956 1.00 22.86 133 ASN D N 1
ATOM 3963 C CA . ASN D 1 38 ? 16.861 23.600 52.271 1.00 22.36 133 ASN D CA 1
ATOM 3964 C C . ASN D 1 38 ? 18.009 23.829 51.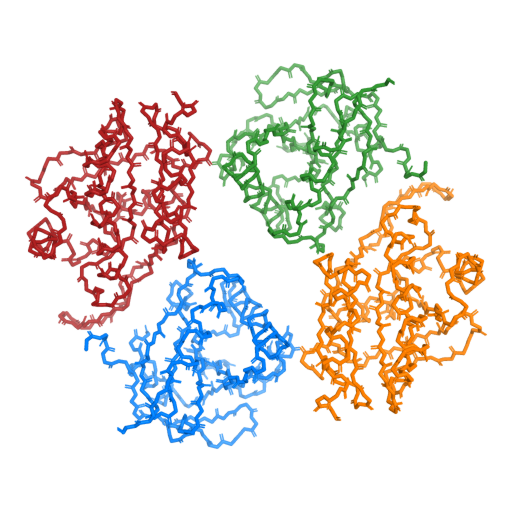286 1.00 21.75 133 ASN D C 1
ATOM 3965 O O . ASN D 1 38 ? 19.103 23.302 51.471 1.00 21.56 133 ASN D O 1
ATOM 3970 N N . LEU D 1 39 ? 17.763 24.602 50.232 1.00 22.26 134 LEU D N 1
ATOM 3971 C CA . LEU D 1 39 ? 18.812 24.888 49.252 1.00 22.58 134 LEU D CA 1
ATOM 3972 C C . LEU D 1 39 ? 19.661 26.078 49.704 1.00 24.20 134 LEU D C 1
ATOM 3973 O O . LEU D 1 39 ? 20.816 26.213 49.306 1.00 25.62 134 LEU D O 1
ATOM 3978 N N . LEU D 1 40 ? 19.077 26.925 50.544 1.00 28.77 135 LEU D N 1
ATOM 3979 C CA . LEU D 1 40 ? 19.742 28.129 51.042 1.00 30.51 135 LEU D CA 1
ATOM 3980 C C . LEU D 1 40 ? 20.974 27.887 51.909 1.00 31.24 135 LEU D C 1
ATOM 3981 O O . LEU D 1 40 ? 21.017 26.952 52.706 1.00 30.56 135 LEU D O 1
ATOM 3986 N N . GLY D 1 41 ? 21.981 28.740 51.746 1.00 38.11 136 GLY D N 1
ATOM 3987 C CA . GLY D 1 41 ? 23.185 28.614 52.545 1.00 38.59 136 GLY D CA 1
ATOM 3988 C C . GLY D 1 41 ? 24.346 27.871 51.917 1.00 40.28 136 GLY D C 1
ATOM 3989 O O . GLY D 1 41 ? 25.447 27.879 52.467 1.00 41.45 136 GLY D O 1
ATOM 3990 N N . LYS D 1 42 ? 24.122 27.222 50.779 1.00 29.64 137 LYS D N 1
ATOM 3991 C CA . LYS D 1 42 ? 25.203 26.494 50.128 1.00 29.16 137 LYS D CA 1
ATOM 3992 C C . LYS D 1 42 ? 24.963 26.233 48.651 1.00 26.31 137 LYS D C 1
ATOM 3993 O O . LYS D 1 42 ? 23.897 26.539 48.126 1.00 25.24 137 LYS D O 1
ATOM 3999 N N . PHE D 1 43 ? 25.975 25.688 47.983 1.00 27.07 138 PHE D N 1
ATOM 4000 C CA . PHE D 1 43 ? 25.867 25.364 46.566 1.00 25.92 138 PHE D CA 1
ATOM 4001 C C . PHE D 1 43 ? 25.283 23.977 46.423 1.00 23.80 138 PHE D C 1
ATOM 4002 O O . PHE D 1 43 ? 25.820 23.017 46.968 1.00 22.98 138 PHE D O 1
ATOM 4010 N N . SER D 1 44 ? 24.174 23.877 45.699 1.00 21.27 139 SER D N 1
ATOM 4011 C CA . SER D 1 44 ? 23.522 22.588 45.503 1.00 22.45 139 SER D CA 1
ATOM 4012 C C . SER D 1 44 ? 23.591 22.179 44.043 1.00 21.44 139 SER D C 1
ATOM 4013 O O . SER D 1 44 ? 23.545 23.026 43.153 1.00 21.29 139 SER D O 1
ATOM 4016 N N . ILE D 1 45 ? 23.723 20.882 43.806 1.00 19.64 140 ILE D N 1
ATOM 4017 C CA . ILE D 1 45 ? 23.745 20.354 42.453 1.00 19.30 140 ILE D CA 1
ATOM 4018 C C . ILE D 1 45 ? 22.690 19.250 42.472 1.00 18.64 140 ILE D C 1
ATOM 4019 O O . ILE D 1 45 ? 22.773 18.299 43.255 1.00 18.44 140 ILE D O 1
ATOM 4024 N N . ILE D 1 46 ? 21.686 19.415 41.617 1.00 16.65 141 ILE D N 1
ATOM 4025 C CA . ILE D 1 46 ? 20.541 18.507 41.546 1.00 16.98 141 ILE D CA 1
ATOM 4026 C C . ILE D 1 46 ? 20.494 17.651 40.288 1.00 17.65 141 ILE D C 1
ATOM 4027 O O . ILE D 1 46 ? 20.796 18.122 39.185 1.00 17.52 141 ILE D O 1
ATOM 4032 N N . TYR D 1 47 ? 20.116 16.388 40.456 1.00 13.22 142 TYR D N 1
ATOM 4033 C CA . TYR D 1 47 ? 19.997 15.489 39.320 1.00 14.75 142 TYR D CA 1
ATOM 4034 C C . TYR D 1 47 ? 18.656 14.792 39.432 1.00 15.74 142 TYR D C 1
ATOM 4035 O O . TYR D 1 47 ? 18.303 14.303 40.501 1.00 13.83 142 TYR D O 1
ATOM 4044 N N . PHE D 1 48 ? 17.909 14.788 38.332 1.00 14.75 143 PHE D N 1
ATOM 4045 C CA . PHE D 1 48 ? 16.598 14.149 38.252 1.00 16.29 143 PHE D CA 1
ATOM 4046 C C . PHE D 1 48 ? 16.736 12.801 37.544 1.00 17.14 143 PHE D C 1
ATOM 4047 O O . PHE D 1 48 ? 16.908 12.757 36.327 1.00 19.17 143 PHE D O 1
ATOM 4055 N N . GLY D 1 49 ? 16.668 11.708 38.299 1.00 16.60 144 GLY D N 1
ATOM 4056 C CA . GLY D 1 49 ? 16.780 10.383 37.702 1.00 15.81 144 GLY D CA 1
ATOM 4057 C C . GLY D 1 49 ? 15.864 9.401 38.408 1.00 16.73 144 GLY D C 1
ATOM 4058 O O . GLY D 1 49 ? 14.847 9.813 38.958 1.00 14.90 144 GLY D O 1
ATOM 4059 N N . PHE D 1 50 ? 16.202 8.111 38.376 1.00 17.16 145 PHE D N 1
ATOM 4060 C CA . PHE D 1 50 ? 15.409 7.085 39.068 1.00 18.75 145 PHE D CA 1
ATOM 4061 C C . PHE D 1 50 ? 16.251 5.847 39.359 1.00 20.07 145 PHE D C 1
ATOM 4062 O O . PHE D 1 50 ? 17.187 5.545 38.627 1.00 20.89 145 PHE D O 1
ATOM 4070 N N . SER D 1 51 ? 15.913 5.139 40.434 1.00 25.90 146 SER D N 1
ATOM 4071 C CA . SER D 1 51 ? 16.664 3.959 40.867 1.00 26.65 146 SER D CA 1
ATOM 4072 C C . SER D 1 51 ? 16.710 2.781 39.902 1.00 28.97 146 SER D C 1
ATOM 4073 O O . SER D 1 51 ? 17.656 1.991 39.931 1.00 29.86 146 SER D O 1
ATOM 4076 N N . ASN D 1 52 ? 15.695 2.640 39.060 1.00 25.39 147 ASN D N 1
ATOM 4077 C CA . ASN D 1 52 ? 15.689 1.530 38.126 1.00 27.82 147 ASN D CA 1
ATOM 4078 C C . ASN D 1 52 ? 16.336 1.884 36.797 1.00 29.46 147 ASN D C 1
ATOM 4079 O O . ASN D 1 52 ? 15.955 1.382 35.742 1.00 29.68 147 ASN D O 1
ATOM 4084 N N . CYS D 1 53 ? 17.332 2.761 36.884 1.00 37.30 148 CYS D N 1
ATOM 4085 C CA . CYS D 1 53 ? 18.119 3.202 35.740 1.00 40.05 148 CYS D CA 1
ATOM 4086 C C . CYS D 1 53 ? 19.497 2.584 35.986 1.00 40.37 148 CYS D C 1
ATOM 4087 O O . CYS D 1 53 ? 20.245 3.038 36.852 1.00 39.53 148 CYS D O 1
ATOM 4090 N N . PRO D 1 54 ? 19.839 1.522 35.241 1.00 43.32 149 PRO D N 1
ATOM 4091 C CA . PRO D 1 54 ? 21.135 0.855 35.411 1.00 43.93 149 PRO D CA 1
ATOM 4092 C C . PRO D 1 54 ? 22.325 1.397 34.613 1.00 44.69 149 PRO D C 1
ATOM 4093 O O . PRO D 1 54 ? 23.471 1.065 34.919 1.00 45.09 149 PRO D O 1
ATOM 4097 N N . ASP D 1 55 ? 22.068 2.225 33.605 1.00 41.64 150 ASP D N 1
ATOM 4098 C CA . ASP D 1 55 ? 23.154 2.758 32.781 1.00 43.19 150 ASP D CA 1
ATOM 4099 C C . ASP D 1 55 ? 23.411 4.263 32.874 1.00 42.67 150 ASP D C 1
ATOM 4100 O O . ASP D 1 55 ? 24.384 4.697 33.492 1.00 41.69 150 ASP D O 1
ATOM 4105 N N . ILE D 1 56 ? 22.544 5.049 32.242 1.00 33.71 151 ILE D N 1
ATOM 4106 C CA . ILE D 1 56 ? 22.675 6.504 32.222 1.00 32.51 151 ILE D CA 1
ATOM 4107 C C . ILE D 1 56 ? 22.872 7.159 33.586 1.00 31.31 151 ILE D C 1
ATOM 4108 O O . ILE D 1 56 ? 23.823 7.917 33.780 1.00 29.47 151 ILE D O 1
ATOM 4113 N N . CYS D 1 57 ? 21.970 6.888 34.524 1.00 29.73 152 CYS D N 1
ATOM 4114 C CA . CYS D 1 57 ? 22.071 7.484 35.851 1.00 28.46 152 CYS D CA 1
ATOM 4115 C C . CYS D 1 57 ? 23.331 7.066 36.608 1.00 27.69 152 CYS D C 1
ATOM 4116 O O . CYS D 1 57 ? 23.980 7.897 37.243 1.00 27.58 152 CYS D O 1
ATOM 4119 N N . PRO D 1 58 ? 23.687 5.773 36.566 1.00 30.16 153 PRO D N 1
ATOM 4120 C CA . PRO D 1 58 ? 24.897 5.357 37.281 1.00 30.36 153 PRO D CA 1
ATOM 4121 C C . PRO D 1 58 ? 26.130 6.082 36.738 1.00 29.83 153 PRO D C 1
ATOM 4122 O O . PRO D 1 58 ? 26.975 6.541 37.502 1.00 29.12 153 PRO D O 1
ATOM 4126 N N . ASP D 1 59 ? 26.222 6.187 35.416 1.00 28.77 154 ASP D N 1
ATOM 4127 C CA . ASP D 1 59 ? 27.345 6.870 34.785 1.00 28.25 154 ASP D CA 1
ATOM 4128 C C . ASP D 1 59 ? 27.400 8.331 35.209 1.00 28.09 154 ASP D C 1
ATOM 4129 O O . ASP D 1 59 ? 28.475 8.863 35.494 1.00 25.12 154 ASP D O 1
ATOM 4134 N N . GLU D 1 60 ? 26.241 8.982 35.248 1.00 32.07 155 GLU D N 1
ATOM 4135 C CA . GLU D 1 60 ? 26.176 10.383 35.647 1.00 32.23 155 GLU D CA 1
ATOM 4136 C C . GLU D 1 60 ? 26.523 10.535 37.123 1.00 29.87 155 GLU D C 1
ATOM 4137 O O . GLU D 1 60 ? 27.250 11.450 37.505 1.00 29.40 155 GLU D O 1
ATOM 4143 N N . LEU D 1 61 ? 26.000 9.637 37.952 1.00 28.42 156 LEU D N 1
ATOM 4144 C CA . LEU D 1 61 ? 26.273 9.682 39.383 1.00 27.82 156 LEU D CA 1
ATOM 4145 C C . LEU D 1 61 ? 27.748 9.402 39.664 1.00 27.49 156 LEU D C 1
ATOM 4146 O O . LEU D 1 61 ? 28.325 9.974 40.587 1.00 28.37 156 LEU D O 1
ATOM 4151 N N . ASP D 1 62 ? 28.356 8.521 38.874 1.00 30.28 157 ASP D N 1
ATOM 4152 C CA . ASP D 1 62 ? 29.772 8.223 39.061 1.00 30.96 157 ASP D CA 1
ATOM 4153 C C . ASP D 1 62 ? 30.556 9.490 38.748 1.00 31.44 157 ASP D C 1
ATOM 4154 O O . ASP D 1 62 ? 31.428 9.895 39.516 1.00 30.94 157 ASP D O 1
ATOM 4159 N N . LYS D 1 63 ? 30.234 10.123 37.622 1.00 28.39 158 LYS D N 1
ATOM 4160 C CA . LYS D 1 63 ? 30.911 11.354 37.241 1.00 27.94 158 LYS D CA 1
ATOM 4161 C C . LYS D 1 63 ? 30.711 12.375 38.351 1.00 27.11 158 LYS D C 1
ATOM 4162 O O . LYS D 1 63 ? 31.639 13.089 38.722 1.00 26.33 158 LYS D O 1
ATOM 4168 N N . LEU D 1 64 ? 29.495 12.434 38.883 1.00 25.61 159 LEU D N 1
ATOM 4169 C CA . LEU D 1 64 ? 29.176 13.364 39.960 1.00 24.23 159 LEU D CA 1
ATOM 4170 C C . LEU D 1 64 ? 30.064 13.089 41.161 1.00 23.53 159 LEU D C 1
ATOM 4171 O O . LEU D 1 64 ? 30.502 14.010 41.843 1.00 23.25 159 LEU D O 1
ATOM 4176 N N . GLY D 1 65 ? 30.320 11.811 41.416 1.00 29.20 160 GLY D N 1
ATOM 4177 C CA . GLY D 1 65 ? 31.162 11.437 42.538 1.00 29.70 160 GLY D CA 1
ATOM 4178 C C . GLY D 1 65 ? 32.571 11.961 42.348 1.00 29.31 160 GLY D C 1
ATOM 4179 O O . GLY D 1 65 ? 33.168 12.504 43.276 1.00 30.03 160 GLY D O 1
ATOM 4180 N N . LEU D 1 66 ? 33.104 11.797 41.142 1.00 32.96 161 LEU D N 1
ATOM 4181 C CA . LEU D 1 66 ? 34.447 12.277 40.842 1.00 34.23 161 LEU D CA 1
ATOM 4182 C C . LEU D 1 66 ? 34.512 13.788 41.039 1.00 34.31 161 LEU D C 1
ATOM 4183 O O . LEU D 1 66 ? 35.465 14.295 41.627 1.00 35.34 161 LEU D O 1
ATOM 4188 N N . TRP D 1 67 ? 33.501 14.508 40.555 1.00 30.07 162 TRP D N 1
ATOM 4189 C CA . TRP D 1 67 ? 33.476 15.961 40.718 1.00 29.96 162 TRP D CA 1
ATOM 4190 C C . TRP D 1 67 ? 33.522 16.332 42.193 1.00 29.22 162 TRP D C 1
ATOM 4191 O O . TRP D 1 67 ? 34.316 17.174 42.607 1.00 29.66 162 TRP D O 1
ATOM 4202 N N . LEU D 1 68 ? 32.657 15.701 42.980 1.00 23.53 163 LEU D N 1
ATOM 4203 C CA . LEU D 1 68 ? 32.575 15.972 44.410 1.00 21.57 163 LEU D CA 1
ATOM 4204 C C . LEU D 1 68 ? 33.909 15.817 45.133 1.00 22.41 163 LEU D C 1
ATOM 4205 O O . LEU D 1 68 ? 34.269 16.655 45.959 1.00 22.45 163 LEU D O 1
ATOM 4210 N N . ASN D 1 69 ? 34.641 14.751 44.824 1.00 29.97 164 ASN D N 1
ATOM 4211 C CA . ASN D 1 69 ? 35.927 14.511 45.472 1.00 32.88 164 ASN D CA 1
ATOM 4212 C C . ASN D 1 69 ? 37.036 15.432 44.968 1.00 33.36 164 ASN D C 1
ATOM 4213 O O . ASN D 1 69 ? 37.942 15.789 45.723 1.00 33.99 164 ASN D O 1
ATOM 4218 N N . THR D 1 70 ? 36.969 15.816 43.698 1.00 30.74 165 THR D N 1
ATOM 4219 C CA . THR D 1 70 ? 37.974 16.722 43.147 1.00 31.55 165 THR D CA 1
ATOM 4220 C C . THR D 1 70 ? 37.721 18.106 43.734 1.00 31.43 165 THR D C 1
ATOM 4221 O O . THR D 1 70 ? 38.651 18.793 44.159 1.00 32.14 165 THR D O 1
ATOM 4225 N N . LEU D 1 71 ? 36.449 18.498 43.770 1.00 29.29 166 LEU D N 1
ATOM 4226 C CA . LEU D 1 71 ? 36.045 19.793 44.307 1.00 29.66 166 LEU D CA 1
ATOM 4227 C C . LEU D 1 71 ? 36.391 19.942 45.785 1.00 31.61 166 LEU D C 1
ATOM 4228 O O . LEU D 1 71 ? 36.866 20.993 46.221 1.00 31.91 166 LEU D O 1
ATOM 4233 N N . SER D 1 72 ? 36.150 18.887 46.553 1.00 37.09 167 SER D N 1
ATOM 4234 C CA . SER D 1 72 ? 36.414 18.913 47.984 1.00 40.28 167 SER D CA 1
ATOM 4235 C C . SER D 1 72 ? 37.897 18.807 48.330 1.00 41.14 167 SER D C 1
ATOM 4236 O O . SER D 1 72 ? 38.371 19.453 49.265 1.00 41.29 167 SER D O 1
ATOM 4239 N N . SER D 1 73 ? 38.629 18.003 47.567 1.00 41.09 168 SER D N 1
ATOM 4240 C CA . SER D 1 73 ? 40.049 17.799 47.822 1.00 41.58 168 SER D CA 1
ATOM 4241 C C . SER D 1 73 ? 40.978 18.876 47.264 1.00 42.41 168 SER D C 1
ATOM 4242 O O . SER D 1 73 ? 42.015 19.172 47.861 1.00 41.36 168 SER D O 1
ATOM 4245 N N . LYS D 1 74 ? 40.609 19.468 46.133 1.00 48.72 169 LYS D N 1
ATOM 4246 C CA . LYS D 1 74 ? 41.459 20.473 45.504 1.00 48.17 169 LYS D CA 1
ATOM 4247 C C . LYS D 1 74 ? 41.058 21.936 45.662 1.00 47.81 169 LYS D C 1
ATOM 4248 O O . LYS D 1 74 ? 41.918 22.814 45.628 1.00 47.68 169 LYS D O 1
ATOM 4254 N N . TYR D 1 75 ? 39.771 22.213 45.839 1.00 38.27 170 TYR D N 1
ATOM 4255 C CA . TYR D 1 75 ? 39.336 23.599 45.974 1.00 37.04 170 TYR D CA 1
ATOM 4256 C C . TYR D 1 75 ? 38.605 23.893 47.276 1.00 36.69 170 TYR D C 1
ATOM 4257 O O . TYR D 1 75 ? 38.211 25.032 47.529 1.00 36.75 170 TYR D O 1
ATOM 4266 N N . GLY D 1 76 ? 38.425 22.868 48.100 1.00 45.32 171 GLY D N 1
ATOM 4267 C CA . GLY D 1 76 ? 37.736 23.058 49.362 1.00 44.77 171 GLY D CA 1
ATOM 4268 C C . GLY D 1 76 ? 36.271 23.388 49.161 1.00 44.83 171 GLY D C 1
ATOM 4269 O O . GLY D 1 76 ? 35.650 24.043 50.000 1.00 45.20 171 GLY D O 1
ATOM 4270 N N . ILE D 1 77 ? 35.715 22.937 48.042 1.00 34.86 172 ILE D N 1
ATOM 4271 C CA . ILE D 1 77 ? 34.311 23.183 47.740 1.00 34.20 172 ILE D CA 1
ATOM 4272 C C . ILE D 1 77 ? 33.474 21.949 48.053 1.00 32.35 172 ILE D C 1
ATOM 4273 O O . ILE D 1 77 ? 33.753 20.854 47.562 1.00 32.52 172 ILE D O 1
ATOM 4278 N N . THR D 1 78 ? 32.463 22.128 48.893 1.00 31.80 173 THR D N 1
ATOM 4279 C CA . THR D 1 78 ? 31.572 21.035 49.253 1.00 31.62 173 THR D CA 1
ATOM 4280 C C . THR D 1 78 ? 30.168 21.392 48.776 1.00 30.21 173 THR D C 1
ATOM 4281 O O . THR D 1 78 ? 29.542 22.328 49.279 1.00 29.91 173 THR D O 1
ATOM 4285 N N . LEU D 1 79 ? 29.689 20.653 47.784 1.00 32.60 174 LEU D N 1
ATOM 4286 C CA . LEU D 1 79 ? 28.365 20.886 47.226 1.00 31.01 174 LEU D CA 1
ATOM 4287 C C . LEU D 1 79 ? 27.334 20.018 47.929 1.00 31.15 174 LEU D C 1
ATOM 4288 O O . LEU D 1 79 ? 27.679 19.004 48.535 1.00 32.41 174 LEU D O 1
ATOM 4293 N N . GLN D 1 80 ? 26.074 20.430 47.852 1.00 23.16 175 GLN D N 1
ATOM 4294 C CA . GLN D 1 80 ? 24.987 19.649 48.424 1.00 21.49 175 GLN D CA 1
ATOM 4295 C C . GLN D 1 80 ? 24.381 18.916 47.231 1.00 19.25 175 GLN D C 1
ATOM 4296 O O . GLN D 1 80 ? 23.595 19.486 46.478 1.00 19.77 175 GLN D O 1
ATOM 4302 N N . PRO D 1 81 ? 24.769 17.648 47.028 1.00 18.30 176 PRO D N 1
ATOM 4303 C CA . PRO D 1 81 ? 24.282 16.813 45.929 1.00 17.94 176 PRO D CA 1
ATOM 4304 C C . PRO D 1 81 ? 22.910 16.228 46.236 1.00 18.63 176 PRO D C 1
ATOM 4305 O O . PRO D 1 81 ? 22.719 15.578 47.268 1.00 18.17 176 PRO D O 1
ATOM 4309 N N . LEU D 1 82 ? 21.963 16.464 45.334 1.00 15.57 177 LEU D N 1
ATOM 4310 C CA . LEU D 1 82 ? 20.602 15.987 45.510 1.00 17.49 177 LEU D CA 1
ATOM 4311 C C . LEU D 1 82 ? 20.172 15.151 44.315 1.00 17.35 177 LEU D C 1
ATOM 4312 O O . LEU D 1 82 ? 20.378 15.537 43.158 1.00 16.59 177 LEU D O 1
ATOM 4317 N N . PHE D 1 83 ? 19.592 13.995 44.607 1.00 17.54 178 PHE D N 1
ATOM 4318 C CA . PHE D 1 83 ? 19.102 13.092 43.583 1.00 16.86 178 PHE D CA 1
ATOM 4319 C C . PHE D 1 83 ? 17.592 13.046 43.773 1.00 17.13 178 PHE D C 1
ATOM 4320 O O . PHE D 1 83 ? 17.106 12.496 44.760 1.00 16.56 178 PHE D O 1
ATOM 4328 N N . ILE D 1 84 ? 16.850 13.641 42.844 1.00 12.52 179 ILE D N 1
ATOM 4329 C CA . ILE D 1 84 ? 15.394 13.657 42.944 1.00 14.59 179 ILE D CA 1
ATOM 4330 C C . ILE D 1 84 ? 14.828 12.590 42.020 1.00 14.73 179 ILE D C 1
ATOM 4331 O O . ILE D 1 84 ? 15.106 12.583 40.820 1.00 14.42 179 ILE D O 1
ATOM 4336 N N . THR D 1 85 ? 14.042 11.673 42.573 1.00 14.56 180 THR D N 1
ATOM 4337 C CA . THR D 1 85 ? 13.483 10.631 41.731 1.00 15.59 180 THR D CA 1
ATOM 4338 C C . THR D 1 85 ? 12.297 11.093 40.904 1.00 15.25 180 THR D C 1
ATOM 4339 O O . THR D 1 85 ? 11.455 11.851 41.368 1.00 15.86 180 THR D O 1
ATOM 4343 N N . CYS D 1 86 ? 12.256 10.635 39.658 1.00 14.78 181 CYS D N 1
ATOM 4344 C CA . CYS D 1 86 ? 11.169 10.941 38.740 1.00 15.17 181 CYS D CA 1
ATOM 4345 C C . CYS D 1 86 ? 10.247 9.721 38.655 1.00 12.53 181 CYS D C 1
ATOM 4346 O O . CYS D 1 86 ? 9.375 9.665 37.800 1.00 15.09 181 CYS D O 1
ATOM 4349 N N . ASP D 1 87 ? 10.458 8.756 39.550 1.00 12.55 182 ASP D N 1
ATOM 4350 C CA . ASP D 1 87 ? 9.654 7.531 39.613 1.00 12.82 182 ASP D CA 1
ATOM 4351 C C . ASP D 1 87 ? 9.266 7.307 41.077 1.00 13.51 182 ASP D C 1
ATOM 4352 O O . ASP D 1 87 ? 9.666 6.327 41.697 1.00 13.56 182 ASP D O 1
ATOM 4357 N N . PRO D 1 88 ? 8.484 8.231 41.649 1.00 16.40 183 PRO D N 1
ATOM 4358 C CA . PRO D 1 88 ? 8.072 8.084 43.044 1.00 16.50 183 PRO D CA 1
ATOM 4359 C C . PRO D 1 88 ? 7.290 6.800 43.323 1.00 17.36 183 PRO D C 1
ATOM 4360 O O . PRO D 1 88 ? 7.252 6.336 44.460 1.00 17.87 183 PRO D O 1
ATOM 4364 N N . ALA D 1 89 ? 6.686 6.217 42.290 1.00 17.26 184 ALA D N 1
ATOM 4365 C CA . ALA D 1 89 ? 5.916 4.987 42.485 1.00 16.24 184 ALA D CA 1
ATOM 4366 C C . ALA D 1 89 ? 6.782 3.862 43.044 1.00 17.68 184 ALA D C 1
ATOM 4367 O O . ALA D 1 89 ? 6.347 3.115 43.921 1.00 18.99 184 ALA D O 1
ATOM 4369 N N . ARG D 1 90 ? 8.012 3.747 42.551 1.00 13.11 185 ARG D N 1
ATOM 4370 C CA . ARG D 1 90 ? 8.910 2.692 43.018 1.00 12.80 185 ARG D CA 1
ATOM 4371 C C . ARG D 1 90 ? 10.014 3.164 43.946 1.00 16.15 185 ARG D C 1
ATOM 4372 O O . ARG D 1 90 ? 10.504 2.393 44.775 1.00 15.66 185 ARG D O 1
ATOM 4380 N N . ASP D 1 91 ? 10.413 4.425 43.810 1.00 17.32 186 ASP D N 1
ATOM 4381 C CA . ASP D 1 91 ? 11.508 4.949 44.611 1.00 18.96 186 ASP D CA 1
ATOM 4382 C C . ASP D 1 91 ? 11.138 5.488 45.988 1.00 19.11 186 ASP D C 1
ATOM 4383 O O . ASP D 1 91 ? 11.109 6.694 46.226 1.00 18.19 186 ASP D O 1
ATOM 4388 N N . SER D 1 92 ? 10.867 4.555 46.893 1.00 20.08 187 SER D N 1
ATOM 4389 C CA . SER D 1 92 ? 10.526 4.853 48.277 1.00 19.03 187 SER D CA 1
ATOM 4390 C C . SER D 1 92 ? 11.827 5.249 48.959 1.00 18.78 187 SER D C 1
ATOM 4391 O O . SER D 1 92 ? 12.907 5.020 48.418 1.00 19.37 187 SER D O 1
ATOM 4394 N N . PRO D 1 93 ? 11.744 5.843 50.156 1.00 17.87 188 PRO D N 1
ATOM 4395 C CA . PRO D 1 93 ? 12.972 6.234 50.850 1.00 18.56 188 PRO D CA 1
ATOM 4396 C C . PRO D 1 93 ? 13.944 5.063 50.969 1.00 19.12 188 PRO D C 1
ATOM 4397 O O . PRO D 1 93 ? 15.145 5.224 50.758 1.00 16.43 188 PRO D O 1
ATOM 4401 N N . ALA D 1 94 ? 13.418 3.881 51.286 1.00 19.25 189 ALA D N 1
ATOM 4402 C CA . ALA D 1 94 ? 14.248 2.683 51.433 1.00 20.78 189 ALA D CA 1
ATOM 4403 C C . ALA D 1 94 ? 14.939 2.284 50.130 1.00 20.77 189 ALA D C 1
ATOM 4404 O O . ALA D 1 94 ? 16.123 1.949 50.122 1.00 21.32 189 ALA D O 1
ATOM 4406 N N . VAL D 1 95 ? 14.195 2.305 49.029 1.00 21.06 190 VAL D N 1
ATOM 4407 C CA . VAL D 1 95 ? 14.763 1.953 47.734 1.00 20.92 190 VAL D CA 1
ATOM 4408 C C . VAL D 1 95 ? 15.850 2.968 47.355 1.00 20.63 190 VAL D C 1
ATOM 4409 O O . VAL D 1 95 ? 16.874 2.603 46.777 1.00 19.35 190 VAL D O 1
ATOM 4413 N N . LEU D 1 96 ? 15.630 4.237 47.684 1.00 17.10 191 LEU D N 1
ATOM 4414 C CA . LEU D 1 96 ? 16.624 5.263 47.368 1.00 20.12 191 LEU D CA 1
ATOM 4415 C C . LEU D 1 96 ? 17.907 5.062 48.169 1.00 20.80 191 LEU D C 1
ATOM 4416 O O . LEU D 1 96 ? 19.005 5.199 47.630 1.00 19.80 191 LEU D O 1
ATOM 4421 N N . LYS D 1 97 ? 17.770 4.755 49.456 1.00 23.93 192 LYS D N 1
ATOM 4422 C CA . LYS D 1 97 ? 18.941 4.521 50.293 1.00 25.90 192 LYS D CA 1
ATOM 4423 C C . LYS D 1 97 ? 19.764 3.396 49.691 1.00 25.78 192 LYS D C 1
ATOM 4424 O O . LYS D 1 97 ? 20.970 3.529 49.503 1.00 25.02 192 LYS D O 1
ATOM 4430 N N . GLU D 1 98 ? 19.098 2.287 49.387 1.00 24.99 193 GLU D N 1
ATOM 4431 C CA . GLU D 1 98 ? 19.755 1.123 48.801 1.00 26.31 193 GLU D CA 1
ATOM 4432 C C . GLU D 1 98 ? 20.424 1.458 47.467 1.00 24.96 193 GLU D C 1
ATOM 4433 O O . GLU D 1 98 ? 21.571 1.090 47.227 1.00 24.17 193 GLU D O 1
ATOM 4439 N N . TYR D 1 99 ? 19.704 2.154 46.597 1.00 20.26 194 TYR D N 1
ATOM 4440 C CA . TYR D 1 99 ? 20.244 2.514 45.295 1.00 19.42 194 TYR D CA 1
ATOM 4441 C C . TYR D 1 99 ? 21.488 3.394 45.389 1.00 19.94 194 TYR D C 1
ATOM 4442 O O . TYR D 1 99 ? 22.497 3.134 44.736 1.00 20.88 194 TYR D O 1
ATOM 4451 N N . LEU D 1 100 ? 21.405 4.437 46.201 1.00 19.59 195 LEU D N 1
ATOM 4452 C CA . LEU D 1 100 ? 22.514 5.368 46.348 1.00 21.37 195 LEU D CA 1
ATOM 4453 C C . LEU D 1 100 ? 23.694 4.825 47.150 1.00 23.03 195 LEU D C 1
ATOM 4454 O O . LEU D 1 100 ? 24.749 5.459 47.210 1.00 23.16 195 LEU D O 1
ATOM 4459 N N . SER D 1 101 ? 23.529 3.652 47.756 1.00 27.44 196 SER D N 1
ATOM 4460 C CA . SER D 1 101 ? 24.612 3.067 48.544 1.00 29.52 196 SER D CA 1
ATOM 4461 C C . SER D 1 101 ? 25.811 2.689 47.676 1.00 30.06 196 SER D C 1
ATOM 4462 O O . SER D 1 101 ? 26.907 2.452 48.186 1.00 31.16 196 SER D O 1
ATOM 4465 N N . ASP D 1 102 ? 25.613 2.635 46.365 1.00 26.24 197 ASP D N 1
ATOM 4466 C CA . ASP D 1 102 ? 26.709 2.289 45.466 1.00 27.30 197 ASP D CA 1
ATOM 4467 C C . ASP D 1 102 ? 27.364 3.530 44.868 1.00 26.00 197 ASP D C 1
ATOM 4468 O O . ASP D 1 102 ? 28.203 3.426 43.973 1.00 26.03 197 ASP D O 1
ATOM 4473 N N . PHE D 1 103 ? 26.980 4.702 45.364 1.00 23.83 198 PHE D N 1
ATOM 4474 C CA . PHE D 1 103 ? 27.530 5.954 44.854 1.00 23.86 198 PHE D CA 1
ATOM 4475 C C . PHE D 1 103 ? 28.047 6.851 45.970 1.00 22.89 198 PHE D C 1
ATOM 4476 O O . PHE D 1 103 ? 27.989 6.485 47.144 1.00 23.29 198 PHE D O 1
ATOM 4484 N N . HIS D 1 104 ? 28.554 8.026 45.607 1.00 24.20 199 HIS D N 1
ATOM 4485 C CA . HIS D 1 104 ? 29.100 8.951 46.596 1.00 23.81 199 HIS D CA 1
ATOM 4486 C C . HIS D 1 104 ? 28.169 9.064 47.805 1.00 23.99 199 HIS D C 1
ATOM 4487 O O . HIS D 1 104 ? 26.978 9.347 47.664 1.00 22.84 199 HIS D O 1
ATOM 4494 N N . PRO D 1 105 ? 28.713 8.845 49.016 1.00 23.07 200 PRO D N 1
ATOM 4495 C CA . PRO D 1 105 ? 27.958 8.905 50.271 1.00 23.42 200 PRO D CA 1
ATOM 4496 C C . PRO D 1 105 ? 27.319 10.239 50.637 1.00 23.04 200 PRO D C 1
ATOM 4497 O O . PRO D 1 105 ? 26.465 10.292 51.519 1.00 24.10 200 PRO D O 1
ATOM 4501 N N A SER D 1 106 ? 27.711 11.269 49.975 0.40 15.53 201 SER D N 1
ATOM 4502 N N B SER D 1 106 ? 27.701 11.274 49.967 0.60 24.66 201 SER D N 1
ATOM 4503 C CA A SER D 1 106 ? 27.113 12.560 50.289 0.40 13.98 201 SER D CA 1
ATOM 4504 C CA B SER D 1 106 ? 27.111 12.565 50.301 0.60 24.66 201 SER D CA 1
ATOM 4505 C C A SER D 1 106 ? 25.835 12.827 49.484 0.40 12.60 201 SER D C 1
ATOM 4506 C C B SER D 1 106 ? 25.848 12.817 49.483 0.60 24.66 201 SER D C 1
ATOM 4507 O O A SER D 1 106 ? 25.066 13.728 49.821 0.40 13.59 201 SER D O 1
ATOM 4508 O O B SER D 1 106 ? 25.066 13.728 49.821 0.60 28.13 201 SER D O 1
ATOM 4513 N N . ILE D 1 107 ? 25.615 12.079 48.448 1.00 17.69 202 ILE D N 1
ATOM 4514 C CA . ILE D 1 107 ? 24.402 12.256 47.646 1.00 18.08 202 ILE D CA 1
ATOM 4515 C C . ILE D 1 107 ? 23.152 11.960 48.471 1.00 18.45 202 ILE D C 1
ATOM 4516 O O . ILE D 1 107 ? 23.034 10.890 49.066 1.00 17.92 202 ILE D O 1
ATOM 4521 N N . LEU D 1 108 ? 22.229 12.918 48.515 1.00 18.17 203 LEU D N 1
ATOM 4522 C CA . LEU D 1 108 ? 20.984 12.750 49.266 1.00 18.45 203 LEU D CA 1
ATOM 4523 C C . LEU D 1 108 ? 19.814 12.486 48.316 1.00 17.42 203 LEU D C 1
ATOM 4524 O O . LEU D 1 108 ? 19.559 13.268 47.398 1.00 16.18 203 LEU D O 1
ATOM 4529 N N . GLY D 1 109 ? 19.103 11.386 48.542 1.00 15.28 204 GLY D N 1
ATOM 4530 C CA . GLY D 1 109 ? 17.964 11.069 47.697 1.00 14.59 204 GLY D CA 1
ATOM 4531 C C . GLY D 1 109 ? 16.699 11.756 48.188 1.00 13.90 204 GLY D C 1
ATOM 4532 O O . GLY D 1 109 ? 16.444 11.817 49.396 1.00 14.80 204 GLY D O 1
ATOM 4533 N N . LEU D 1 110 ? 15.906 12.274 47.250 1.00 11.89 205 LEU D N 1
ATOM 4534 C CA . LEU D 1 110 ? 14.657 12.960 47.579 1.00 13.18 205 LEU D CA 1
ATOM 4535 C C . LEU D 1 110 ? 13.497 12.316 46.826 1.00 13.21 205 LEU D C 1
ATOM 4536 O O . LEU D 1 110 ? 13.637 11.929 45.667 1.00 13.53 205 LEU D O 1
ATOM 4541 N N . THR D 1 111 ? 12.353 12.208 47.486 1.00 17.24 206 THR D N 1
ATOM 4542 C CA . THR D 1 111 ? 11.174 11.619 46.856 1.00 16.20 206 THR D CA 1
ATOM 4543 C C . THR D 1 111 ? 9.929 12.271 47.439 1.00 17.45 206 THR D C 1
ATOM 4544 O O . THR D 1 111 ? 10.026 13.249 48.177 1.00 18.52 206 THR D O 1
ATOM 4548 N N . GLY D 1 112 ? 8.754 11.746 47.101 1.00 16.88 207 GLY D N 1
ATOM 4549 C CA . GLY D 1 112 ? 7.533 12.327 47.620 1.00 16.55 207 GLY D CA 1
ATOM 4550 C C . GLY D 1 112 ? 6.334 11.734 46.913 1.00 14.38 207 GLY D C 1
ATOM 4551 O O . GLY D 1 112 ? 6.462 10.703 46.265 1.00 14.05 207 GLY D O 1
ATOM 4552 N N . THR D 1 113 ? 5.175 12.370 47.039 1.00 15.21 208 THR D N 1
ATOM 4553 C CA . THR D 1 113 ? 3.979 11.874 46.367 1.00 15.06 208 THR D CA 1
ATOM 4554 C C . THR D 1 113 ? 4.109 12.244 44.895 1.00 15.14 208 THR D C 1
ATOM 4555 O O . THR D 1 113 ? 4.993 13.011 44.521 1.00 12.43 208 THR D O 1
ATOM 4559 N N . PHE D 1 114 ? 3.239 11.695 44.057 1.00 14.60 209 PHE D N 1
ATOM 4560 C CA . PHE D 1 114 ? 3.277 12.027 42.638 1.00 15.96 209 PHE D CA 1
ATOM 4561 C C . PHE D 1 114 ? 3.133 13.533 42.447 1.00 15.94 209 PHE D C 1
ATOM 4562 O O . PHE D 1 114 ? 3.870 14.145 41.674 1.00 15.72 209 PHE D O 1
ATOM 4570 N N . ASP D 1 115 ? 2.175 14.127 43.151 1.00 15.25 210 ASP D N 1
ATOM 4571 C CA . ASP D 1 115 ? 1.941 15.554 43.024 1.00 16.84 210 ASP D CA 1
ATOM 4572 C C . ASP D 1 115 ? 3.148 16.396 43.436 1.00 17.18 210 ASP D C 1
ATOM 4573 O O . ASP D 1 115 ? 3.461 17.387 42.781 1.00 16.51 210 ASP D O 1
ATOM 4578 N N . GLU D 1 116 ? 3.828 16.000 44.510 1.00 17.97 211 GLU D N 1
ATOM 4579 C CA . GLU D 1 116 ? 5.000 16.740 44.975 1.00 17.23 211 GLU D CA 1
ATOM 4580 C C . GLU D 1 116 ? 6.155 16.642 43.980 1.00 15.07 211 GLU D C 1
ATOM 4581 O O . GLU D 1 116 ? 6.833 17.635 43.706 1.00 14.30 211 GLU D O 1
ATOM 4587 N N . VAL D 1 117 ? 6.377 15.448 43.437 1.00 11.52 212 VAL D N 1
ATOM 4588 C CA . VAL D 1 117 ? 7.457 15.242 42.472 1.00 12.20 212 VAL D CA 1
ATOM 4589 C C . VAL D 1 117 ? 7.131 15.941 41.157 1.00 12.97 212 VAL D C 1
ATOM 4590 O O . VAL D 1 117 ? 8.006 16.546 40.530 1.00 13.99 212 VAL D O 1
ATOM 4594 N N . LYS D 1 118 ? 5.868 15.869 40.752 1.00 14.75 213 LYS D N 1
ATOM 4595 C CA . LYS D 1 118 ? 5.422 16.503 39.519 1.00 17.22 213 LYS D CA 1
ATOM 4596 C C . LYS D 1 118 ? 5.666 18.011 39.597 1.00 16.68 213 LYS D C 1
ATOM 4597 O O . LYS D 1 118 ? 6.118 18.627 38.626 1.00 16.55 213 LYS D O 1
ATOM 4603 N N . ASN D 1 119 ? 5.363 18.605 40.750 1.00 16.82 214 ASN D N 1
ATOM 4604 C CA . ASN D 1 119 ? 5.582 20.037 40.936 1.00 17.69 214 ASN D CA 1
ATOM 4605 C C . ASN D 1 119 ? 7.067 20.381 40.858 1.00 17.82 214 ASN D C 1
ATOM 4606 O O . ASN D 1 119 ? 7.450 21.349 40.204 1.00 16.77 214 ASN D O 1
ATOM 4611 N N . ALA D 1 120 ? 7.904 19.589 41.522 1.00 15.98 215 ALA D N 1
ATOM 4612 C CA . ALA D 1 120 ? 9.346 19.834 41.502 1.00 16.27 215 ALA D CA 1
ATOM 4613 C C . ALA D 1 120 ? 9.870 19.757 40.073 1.00 17.06 215 ALA D C 1
ATOM 4614 O O . ALA D 1 120 ? 10.697 20.572 39.657 1.00 14.26 215 ALA D O 1
ATOM 4616 N N . CYS D 1 121 ? 9.387 18.776 39.318 1.00 13.44 216 CYS D N 1
ATOM 4617 C CA . CYS D 1 121 ? 9.822 18.632 37.935 1.00 14.77 216 CYS D CA 1
ATOM 4618 C C . CYS D 1 121 ? 9.378 19.841 37.112 1.00 14.53 216 CYS D C 1
ATOM 4619 O O . CYS D 1 121 ? 10.148 20.362 36.303 1.00 15.91 216 CYS D O 1
ATOM 4622 N N . LYS D 1 122 ? 8.152 20.300 37.331 1.00 19.60 217 LYS D N 1
ATOM 4623 C CA . LYS D 1 122 ? 7.633 21.453 36.601 1.00 20.86 217 LYS D CA 1
ATOM 4624 C C . LYS D 1 122 ? 8.495 22.688 36.852 1.00 20.78 217 LYS D C 1
ATOM 4625 O O . LYS D 1 122 ? 8.837 23.419 35.924 1.00 19.93 217 LYS D O 1
ATOM 4631 N N . LYS D 1 123 ? 8.845 22.921 38.111 1.00 17.94 218 LYS D N 1
ATOM 4632 C CA . LYS D 1 123 ? 9.664 24.079 38.454 1.00 18.68 218 LYS D CA 1
ATOM 4633 C C . LYS D 1 123 ? 10.999 24.071 37.720 1.00 19.14 218 LYS D C 1
ATOM 4634 O O . LYS D 1 123 ? 11.496 25.125 37.321 1.00 19.12 218 LYS D O 1
ATOM 4640 N N . TYR D 1 124 ? 11.578 22.888 37.527 1.00 16.93 219 TYR D N 1
ATOM 4641 C CA . TYR D 1 124 ? 12.856 22.790 36.827 1.00 15.91 219 TYR D CA 1
ATOM 4642 C C . TYR D 1 124 ? 12.692 22.465 35.352 1.00 15.38 219 TYR D C 1
ATOM 4643 O O . TYR D 1 124 ? 13.664 22.159 34.658 1.00 14.74 219 TYR D O 1
ATOM 4652 N N . ARG D 1 125 ? 11.452 22.550 34.889 1.00 15.60 220 ARG D N 1
ATOM 4653 C CA . ARG D 1 125 ? 11.097 22.275 33.509 1.00 18.69 220 ARG D CA 1
ATOM 4654 C C . ARG D 1 125 ? 11.593 20.921 33.030 1.00 16.93 220 ARG D C 1
ATOM 4655 O O . ARG D 1 125 ? 12.113 20.770 31.926 1.00 17.48 220 ARG D O 1
ATOM 4663 N N . VAL D 1 126 ? 11.417 19.931 33.895 1.00 16.08 221 VAL D N 1
ATOM 4664 C CA . VAL D 1 126 ? 11.787 18.562 33.595 1.00 15.51 221 VAL D CA 1
ATOM 4665 C C . VAL D 1 126 ? 10.475 17.854 33.276 1.00 15.29 221 VAL D C 1
ATOM 4666 O O . VAL D 1 126 ? 9.532 17.922 34.053 1.00 16.12 221 VAL D O 1
ATOM 4670 N N . TYR D 1 127 ? 10.402 17.199 32.125 1.00 14.84 222 TYR D N 1
ATOM 4671 C CA . TYR D 1 127 ? 9.188 16.485 31.756 1.00 17.33 222 TYR D CA 1
ATOM 4672 C C . TYR D 1 127 ? 9.024 15.274 32.656 1.00 16.88 222 TYR D C 1
ATOM 4673 O O . TYR D 1 127 ? 9.961 14.496 32.829 1.00 16.17 222 TYR D O 1
ATOM 4682 N N . PHE D 1 128 ? 7.827 15.127 33.217 1.00 17.56 223 PHE D N 1
ATOM 4683 C CA . PHE D 1 128 ? 7.491 14.037 34.132 1.00 19.11 223 PHE D CA 1
ATOM 4684 C C . PHE D 1 128 ? 6.459 13.111 33.496 1.00 19.70 223 PHE D C 1
ATOM 4685 O O . PHE D 1 128 ? 5.489 13.579 32.911 1.00 19.99 223 PHE D O 1
ATOM 4693 N N . SER D 1 129 ? 6.677 11.805 33.612 1.00 20.84 224 SER D N 1
ATOM 4694 C CA . SER D 1 129 ? 5.753 10.820 33.056 1.00 23.97 224 SER D CA 1
ATOM 4695 C C . SER D 1 129 ? 5.268 9.909 34.172 1.00 23.85 224 SER D C 1
ATOM 4696 O O . SER D 1 129 ? 5.977 9.687 35.149 1.00 22.55 224 SER D O 1
ATOM 4699 N N . THR D 1 130 ? 4.051 9.395 34.036 1.00 24.65 225 THR D N 1
ATOM 4700 C CA . THR D 1 130 ? 3.504 8.488 35.036 1.00 24.93 225 THR D CA 1
ATOM 4701 C C . THR D 1 130 ? 3.726 7.063 34.542 1.00 24.46 225 THR D C 1
ATOM 4702 O O . THR D 1 130 ? 3.804 6.819 33.339 1.00 24.31 225 THR D O 1
ATOM 4706 N N . PRO D 1 131 ? 3.843 6.102 35.464 1.00 23.45 226 PRO D N 1
ATOM 4707 C CA . PRO D 1 131 ? 4.057 4.714 35.049 1.00 23.66 226 PRO D CA 1
ATOM 4708 C C . PRO D 1 131 ? 2.909 4.210 34.176 1.00 24.97 226 PRO D C 1
ATOM 4709 O O . PRO D 1 131 ? 1.747 4.533 34.423 1.00 24.57 226 PRO D O 1
ATOM 4713 N N . PRO D 1 132 ? 3.221 3.422 33.137 1.00 26.57 227 PRO D N 1
ATOM 4714 C CA . PRO D 1 132 ? 2.150 2.906 32.279 1.00 29.04 227 PRO D CA 1
ATOM 4715 C C . PRO D 1 132 ? 1.353 1.853 33.051 1.00 31.64 227 PRO D C 1
ATOM 4716 O O . PRO D 1 132 ? 1.829 1.333 34.062 1.00 29.95 227 PRO D O 1
ATOM 4720 N N . ASN D 1 133 ? 0.147 1.547 32.582 1.00 43.89 228 ASN D N 1
ATOM 4721 C CA . ASN D 1 133 ? -0.706 0.564 33.245 1.00 47.17 228 ASN D CA 1
ATOM 4722 C C . ASN D 1 133 ? -0.189 -0.858 33.058 1.00 48.10 228 ASN D C 1
ATOM 4723 O O . ASN D 1 133 ? -0.839 -1.682 32.414 1.00 49.13 228 ASN D O 1
ATOM 4728 N N . VAL D 1 134 ? 0.977 -1.146 33.624 1.00 37.37 229 VAL D N 1
ATOM 4729 C CA . VAL D 1 134 ? 1.565 -2.474 33.511 1.00 36.55 229 VAL D CA 1
ATOM 4730 C C . VAL D 1 134 ? 1.270 -3.301 34.757 1.00 36.92 229 VAL D C 1
ATOM 4731 O O . VAL D 1 134 ? 0.895 -2.758 35.800 1.00 35.45 229 VAL D O 1
ATOM 4735 N N . LYS D 1 135 ? 1.433 -4.615 34.638 1.00 37.45 230 LYS D N 1
ATOM 4736 C CA . LYS D 1 135 ? 1.189 -5.519 35.756 1.00 38.10 230 LYS D CA 1
ATOM 4737 C C . LYS D 1 135 ? 2.094 -5.120 36.915 1.00 36.84 230 LYS D C 1
ATOM 4738 O O . LYS D 1 135 ? 3.211 -4.651 36.704 1.00 35.48 230 LYS D O 1
ATOM 4744 N N . PRO D 1 136 ? 1.622 -5.293 38.157 1.00 46.24 231 PRO D N 1
ATOM 4745 C CA . PRO D 1 136 ? 2.452 -4.926 39.307 1.00 45.55 231 PRO D CA 1
ATOM 4746 C C . PRO D 1 136 ? 3.761 -5.709 39.332 1.00 44.24 231 PRO D C 1
ATOM 4747 O O . PRO D 1 136 ? 3.771 -6.926 39.149 1.00 43.84 231 PRO D O 1
ATOM 4751 N N . GLY D 1 137 ? 4.865 -5.002 39.544 1.00 45.07 232 GLY D N 1
ATOM 4752 C CA . GLY D 1 137 ? 6.161 -5.652 39.586 1.00 44.48 232 GLY D CA 1
ATOM 4753 C C . GLY D 1 137 ? 6.855 -5.695 38.239 1.00 44.05 232 GLY D C 1
ATOM 4754 O O . GLY D 1 137 ? 8.001 -6.127 38.142 1.00 44.11 232 GLY D O 1
ATOM 4755 N N . GLN D 1 138 ? 6.162 -5.251 37.196 1.00 34.14 233 GLN D N 1
ATOM 4756 C CA . GLN D 1 138 ? 6.731 -5.243 35.854 1.00 32.35 233 GLN D CA 1
ATOM 4757 C C . GLN D 1 138 ? 7.545 -3.962 35.668 1.00 29.88 233 GLN D C 1
ATOM 4758 O O . GLN D 1 138 ? 7.091 -2.882 36.031 1.00 26.73 233 GLN D O 1
ATOM 4764 N N . ASP D 1 139 ? 8.744 -4.089 35.107 1.00 28.58 234 ASP D N 1
ATOM 4765 C CA . ASP D 1 139 ? 9.629 -2.940 34.901 1.00 27.23 234 ASP D CA 1
ATOM 4766 C C . ASP D 1 139 ? 9.087 -1.988 33.833 1.00 26.13 234 ASP D C 1
ATOM 4767 O O . ASP D 1 139 ? 8.324 -2.392 32.952 1.00 26.16 234 ASP D O 1
ATOM 4772 N N . TYR D 1 140 ? 9.483 -0.720 33.910 1.00 22.16 235 TYR D N 1
ATOM 4773 C CA . TYR D 1 140 ? 9.020 0.273 32.946 1.00 18.98 235 TYR D CA 1
ATOM 4774 C C . TYR D 1 140 ? 9.967 1.464 32.855 1.00 19.05 235 TYR D C 1
ATOM 4775 O O . TYR D 1 140 ? 10.766 1.706 33.760 1.00 18.47 235 TYR D O 1
ATOM 4784 N N . LEU D 1 141 ? 9.873 2.196 31.750 1.00 21.47 236 LEU D N 1
ATOM 4785 C CA . LEU D 1 141 ? 10.726 3.356 31.507 1.00 22.28 236 LEU D CA 1
ATOM 4786 C C . LEU D 1 141 ? 10.213 4.585 32.236 1.00 22.01 236 LEU D C 1
ATOM 4787 O O . LEU D 1 141 ? 9.018 4.733 32.456 1.00 22.11 236 LEU D O 1
ATOM 4792 N N . VAL D 1 142 ? 11.137 5.475 32.580 1.00 21.48 237 VAL D N 1
ATOM 4793 C CA . VAL D 1 142 ? 10.814 6.703 33.289 1.00 21.98 237 VAL D CA 1
ATOM 4794 C C . VAL D 1 142 ? 11.511 7.877 32.608 1.00 19.53 237 VAL D C 1
ATOM 4795 O O . VAL D 1 142 ? 12.704 7.802 32.329 1.00 21.70 237 VAL D O 1
ATOM 4799 N N . ASP D 1 143 ? 10.777 8.951 32.332 1.00 19.74 238 ASP D N 1
ATOM 4800 C CA . ASP D 1 143 ? 11.398 10.128 31.712 1.00 20.70 238 ASP D CA 1
ATOM 4801 C C . ASP D 1 143 ? 12.104 10.895 32.833 1.00 19.91 238 ASP D C 1
ATOM 4802 O O . ASP D 1 143 ? 11.592 10.997 33.949 1.00 20.12 238 ASP D O 1
ATOM 4807 N N . HIS D 1 144 ? 13.292 11.411 32.544 1.00 18.55 239 HIS D N 1
ATOM 4808 C CA . HIS D 1 144 ? 14.044 12.169 33.540 1.00 18.24 239 HIS D CA 1
ATOM 4809 C C . HIS D 1 144 ? 15.016 13.082 32.797 1.00 17.50 239 HIS D C 1
ATOM 4810 O O . HIS D 1 144 ? 15.167 12.963 31.587 1.00 16.55 239 HIS D O 1
ATOM 4817 N N . SER D 1 145 ? 15.674 13.986 33.514 1.00 20.99 240 SER D N 1
ATOM 4818 C CA . SER D 1 145 ? 16.612 14.911 32.883 1.00 21.04 240 SER D CA 1
ATOM 4819 C C . SER D 1 145 ? 18.037 14.367 32.887 1.00 21.72 240 SER D C 1
ATOM 4820 O O . SER D 1 145 ? 18.403 13.569 33.748 1.00 21.25 240 SER D O 1
ATOM 4823 N N . ILE D 1 146 ? 18.839 14.798 31.917 1.00 22.30 241 ILE D N 1
ATOM 4824 C CA . ILE D 1 146 ? 20.222 14.346 31.830 1.00 23.99 241 ILE D CA 1
ATOM 4825 C C . ILE D 1 146 ? 21.188 15.447 32.282 1.00 23.09 241 ILE D C 1
ATOM 4826 O O . ILE D 1 146 ? 22.404 15.301 32.170 1.00 25.13 241 ILE D O 1
ATOM 4831 N N . PHE D 1 147 ? 20.639 16.537 32.811 1.00 19.81 242 PHE D N 1
ATOM 4832 C CA . PHE D 1 147 ? 21.443 17.670 33.281 1.00 19.58 242 PHE D CA 1
ATOM 4833 C C . PHE D 1 147 ? 21.591 17.727 34.796 1.00 19.47 242 PHE D C 1
ATOM 4834 O O . PHE D 1 147 ? 20.776 17.178 35.538 1.00 17.98 242 PHE D O 1
ATOM 4842 N N . PHE D 1 148 ? 22.642 18.408 35.239 1.00 18.25 243 PHE D N 1
ATOM 4843 C CA . PHE D 1 148 ? 22.875 18.650 36.655 1.00 17.17 243 PHE D CA 1
ATOM 4844 C C . PHE D 1 148 ? 22.551 20.132 36.801 1.00 18.20 243 PHE D C 1
ATOM 4845 O O . PHE D 1 148 ? 23.074 20.963 36.044 1.00 17.46 243 PHE D O 1
ATOM 4853 N N . TYR D 1 149 ? 21.683 20.465 37.751 1.00 14.98 244 TYR D N 1
ATOM 4854 C CA . TYR D 1 149 ? 21.291 21.852 37.964 1.00 15.93 244 TYR D CA 1
ATOM 4855 C C . TYR D 1 149 ? 21.997 22.453 39.163 1.00 18.39 244 TYR D C 1
ATOM 4856 O O . TYR D 1 149 ? 21.751 22.063 40.305 1.00 17.40 244 TYR D O 1
ATOM 4865 N N . LEU D 1 150 ? 22.869 23.418 38.896 1.00 20.19 245 LEU D N 1
ATOM 4866 C CA . LEU D 1 150 ? 23.612 24.074 39.962 1.00 20.62 245 LEU D CA 1
ATOM 4867 C C . LEU D 1 150 ? 22.820 25.261 40.496 1.00 21.64 245 LEU D C 1
ATOM 4868 O O . LEU D 1 150 ? 22.482 26.177 39.743 1.00 23.55 245 LEU D O 1
ATOM 4873 N N . MET D 1 151 ? 22.510 25.236 41.791 1.00 16.77 246 MET D N 1
ATOM 4874 C CA . MET D 1 151 ? 21.763 26.312 42.434 1.00 18.44 246 MET D CA 1
ATOM 4875 C C . MET D 1 151 ? 22.702 26.997 43.427 1.00 20.05 246 MET D C 1
ATOM 4876 O O . MET D 1 151 ? 23.508 26.324 44.079 1.00 19.15 246 MET D O 1
ATOM 4881 N N . ASP D 1 152 ? 22.599 28.320 43.547 1.00 21.57 247 ASP D N 1
ATOM 4882 C CA . ASP D 1 152 ? 23.475 29.057 44.459 1.00 24.65 247 ASP D CA 1
ATOM 4883 C C . ASP D 1 152 ? 22.920 29.167 45.883 1.00 25.90 247 ASP D C 1
ATOM 4884 O O . ASP D 1 152 ? 21.769 28.810 46.143 1.00 25.10 247 ASP D O 1
ATOM 4889 N N . PRO D 1 153 ? 23.748 29.644 46.836 1.00 26.35 248 PRO D N 1
ATOM 4890 C CA . PRO D 1 153 ? 23.292 29.771 48.224 1.00 27.14 248 PRO D CA 1
ATOM 4891 C C . PRO D 1 153 ? 22.040 30.606 48.458 1.00 27.69 248 PRO D C 1
ATOM 4892 O O . PRO D 1 153 ? 21.519 30.646 49.570 1.00 28.64 248 PRO D O 1
ATOM 4896 N N . GLU D 1 154 ? 21.553 31.270 47.417 1.00 26.27 249 GLU D N 1
ATOM 4897 C CA . GLU D 1 154 ? 20.338 32.068 47.538 1.00 26.80 249 GLU D CA 1
ATOM 4898 C C . GLU D 1 154 ? 19.174 31.360 46.845 1.00 26.59 249 GLU D C 1
ATOM 4899 O O . GLU D 1 154 ? 18.096 31.934 46.671 1.00 24.92 249 GLU D O 1
ATOM 4905 N N . GLY D 1 155 ? 19.406 30.111 46.450 1.00 36.13 250 GLY D N 1
ATOM 4906 C CA . GLY D 1 155 ? 18.374 29.335 45.784 1.00 35.71 250 GLY D CA 1
ATOM 4907 C C . GLY D 1 155 ? 18.143 29.734 44.337 1.00 35.86 250 GLY D C 1
ATOM 4908 O O . GLY D 1 155 ? 17.139 29.354 43.736 1.00 35.92 250 GLY D O 1
ATOM 4909 N N . GLN D 1 156 ? 19.070 30.497 43.770 1.00 25.88 251 GLN D N 1
ATOM 4910 C CA . GLN D 1 156 ? 18.944 30.938 42.386 1.00 25.11 251 GLN D CA 1
ATOM 4911 C C . GLN D 1 156 ? 19.609 29.981 41.405 1.00 21.99 251 GLN D C 1
ATOM 4912 O O . GLN D 1 156 ? 20.615 29.340 41.714 1.00 19.29 251 GLN D O 1
ATOM 4918 N N . PHE D 1 157 ? 19.038 29.896 40.210 1.00 24.99 252 PHE D N 1
ATOM 4919 C CA . PHE D 1 157 ? 19.573 29.032 39.173 1.00 25.32 252 PHE D CA 1
ATOM 4920 C C . PHE D 1 157 ? 20.884 29.604 38.658 1.00 25.55 252 PHE D C 1
ATOM 4921 O O . PHE D 1 157 ? 20.968 30.793 38.343 1.00 26.67 252 PHE D O 1
ATOM 4929 N N . VAL D 1 158 ? 21.903 28.759 38.573 1.00 24.91 253 VAL D N 1
ATOM 4930 C CA . VAL D 1 158 ? 23.207 29.197 38.091 1.00 26.48 253 VAL D CA 1
ATOM 4931 C C . VAL D 1 158 ? 23.550 28.627 36.724 1.00 26.05 253 VAL D C 1
ATOM 4932 O O . VAL D 1 158 ? 23.905 29.372 35.807 1.00 26.03 253 VAL D O 1
ATOM 4936 N N . ASP D 1 159 ? 23.437 27.309 36.580 1.00 19.55 254 ASP D N 1
ATOM 4937 C CA . ASP D 1 159 ? 23.791 26.666 35.324 1.00 19.26 254 ASP D CA 1
ATOM 4938 C C . ASP D 1 159 ? 23.225 25.246 35.260 1.00 20.30 254 ASP D C 1
ATOM 4939 O O . ASP D 1 159 ? 22.913 24.651 36.287 1.00 19.04 254 ASP D O 1
ATOM 4944 N N . ALA D 1 160 ? 23.089 24.721 34.046 1.00 22.89 255 ALA D N 1
ATOM 4945 C CA . ALA D 1 160 ? 22.599 23.363 33.832 1.00 24.37 255 ALA D CA 1
ATOM 4946 C C . ALA D 1 160 ? 23.722 22.657 33.082 1.00 25.66 255 ALA D C 1
ATOM 4947 O O . ALA D 1 160 ? 23.992 22.974 31.920 1.00 27.51 255 ALA D O 1
ATOM 4949 N N . LEU D 1 161 ? 24.381 21.709 33.744 1.00 20.25 256 LEU D N 1
ATOM 4950 C CA . LEU D 1 161 ? 25.507 20.998 33.144 1.00 22.39 256 LEU D CA 1
ATOM 4951 C C . LEU D 1 161 ? 25.138 19.674 32.482 1.00 23.62 256 LEU D C 1
ATOM 4952 O O . LEU D 1 161 ? 24.689 18.735 33.146 1.00 22.25 256 LEU D O 1
ATOM 4957 N N . GLY D 1 162 ? 25.348 19.600 31.171 1.00 25.23 257 GLY D N 1
ATOM 4958 C CA . GLY D 1 162 ? 25.027 18.388 30.441 1.00 29.61 257 GLY D CA 1
ATOM 4959 C C . GLY D 1 162 ? 26.215 17.486 30.176 1.00 31.84 257 GLY D C 1
ATOM 4960 O O . GLY D 1 162 ? 27.301 17.691 30.718 1.00 32.20 257 GLY D O 1
ATOM 4961 N N . ARG D 1 163 ? 26.000 16.485 29.327 1.00 52.75 258 ARG D N 1
ATOM 4962 C CA . ARG D 1 163 ? 27.032 15.518 28.964 1.00 55.75 258 ARG D CA 1
ATOM 4963 C C . ARG D 1 163 ? 28.324 16.189 28.512 1.00 57.39 258 ARG D C 1
ATOM 4964 O O . ARG D 1 163 ? 29.406 15.615 28.629 1.00 58.71 258 ARG D O 1
ATOM 4972 N N . ASN D 1 164 ? 28.200 17.405 27.994 1.00 61.14 259 ASN D N 1
ATOM 4973 C CA . ASN D 1 164 ? 29.348 18.166 27.518 1.00 61.91 259 ASN D CA 1
ATOM 4974 C C . ASN D 1 164 ? 30.510 18.137 28.507 1.00 61.40 259 ASN D C 1
ATOM 4975 O O . ASN D 1 164 ? 31.635 17.789 28.148 1.00 61.32 259 ASN D O 1
ATOM 4980 N N . TYR D 1 165 ? 30.227 18.499 29.754 1.00 50.52 260 TYR D N 1
ATOM 4981 C CA . TYR D 1 165 ? 31.248 18.545 30.797 1.00 49.13 260 TYR D CA 1
ATOM 4982 C C . TYR D 1 165 ? 31.664 17.171 31.314 1.00 49.67 260 TYR D C 1
ATOM 4983 O O . TYR D 1 165 ? 30.821 16.330 31.628 1.00 49.21 260 TYR D O 1
ATOM 4992 N N . ASP D 1 166 ? 32.974 16.956 31.414 1.00 33.57 261 ASP D N 1
ATOM 4993 C CA . ASP D 1 166 ? 33.501 15.682 31.883 1.00 33.57 261 ASP D CA 1
ATOM 4994 C C . ASP D 1 166 ? 34.074 15.806 33.289 1.00 33.57 261 ASP D C 1
ATOM 4995 O O . ASP D 1 166 ? 33.783 16.763 34.013 1.00 60.01 261 ASP D O 1
ATOM 5000 N N . GLU D 1 167 ? 34.895 14.833 33.669 1.00 49.34 262 GLU D N 1
ATOM 5001 C CA . GLU D 1 167 ? 35.514 14.818 34.986 1.00 50.51 262 GLU D CA 1
ATOM 5002 C C . GLU D 1 167 ? 36.278 16.101 35.285 1.00 49.79 262 GLU D C 1
ATOM 5003 O O . GLU D 1 167 ? 36.180 16.648 36.383 1.00 49.13 262 GLU D O 1
ATOM 5009 N N . LYS D 1 168 ? 37.034 16.579 34.302 1.00 47.04 263 LYS D N 1
ATOM 5010 C CA . LYS D 1 168 ? 37.830 17.790 34.464 1.00 46.08 263 LYS D CA 1
ATOM 5011 C C . LYS D 1 168 ? 37.047 19.061 34.149 1.00 44.55 263 LYS D C 1
ATOM 5012 O O . LYS D 1 168 ? 36.961 19.968 34.976 1.00 44.65 263 LYS D O 1
ATOM 5018 N N . THR D 1 169 ? 36.483 19.123 32.946 1.00 36.57 264 THR D N 1
ATOM 5019 C CA . THR D 1 169 ? 35.723 20.290 32.510 1.00 34.26 264 THR D CA 1
ATOM 5020 C C . THR D 1 169 ? 34.545 20.612 33.425 1.00 32.34 264 THR D C 1
ATOM 5021 O O . THR D 1 169 ? 34.196 21.777 33.606 1.00 30.42 264 THR D O 1
ATOM 5025 N N . GLY D 1 170 ? 33.929 19.582 33.997 1.00 32.25 265 GLY D N 1
ATOM 5026 C CA . GLY D 1 170 ? 32.806 19.815 34.888 1.00 30.17 265 GLY D CA 1
ATOM 5027 C C . GLY D 1 170 ? 33.235 20.609 36.109 1.00 28.95 265 GLY D C 1
ATOM 5028 O O . GLY D 1 170 ? 32.557 21.547 36.528 1.00 27.53 265 GLY D O 1
ATOM 5029 N N . VAL D 1 171 ? 34.378 20.236 36.674 1.00 28.11 266 VAL D N 1
ATOM 5030 C CA . VAL D 1 171 ? 34.902 20.913 37.851 1.00 28.44 266 VAL D CA 1
ATOM 5031 C C . VAL D 1 171 ? 35.233 22.377 37.568 1.00 27.11 266 VAL D C 1
ATOM 5032 O O . VAL D 1 171 ? 34.894 23.264 38.357 1.00 25.76 266 VAL D O 1
ATOM 5036 N N . ASP D 1 172 ? 35.888 22.634 36.440 1.00 31.94 267 ASP D N 1
ATOM 5037 C CA . ASP D 1 172 ? 36.262 24.000 36.081 1.00 31.40 267 ASP D CA 1
ATOM 5038 C C . ASP D 1 172 ? 35.074 24.954 36.077 1.00 30.56 267 ASP D C 1
ATOM 5039 O O . ASP D 1 172 ? 35.140 26.038 36.653 1.00 30.51 267 ASP D O 1
ATOM 5044 N N . LYS D 1 173 ? 33.989 24.546 35.426 1.00 28.04 268 LYS D N 1
ATOM 5045 C CA . LYS D 1 173 ? 32.792 25.374 35.336 1.00 27.22 268 LYS D CA 1
ATOM 5046 C C . LYS D 1 173 ? 32.179 25.648 36.707 1.00 26.05 268 LYS D C 1
ATOM 5047 O O . LYS D 1 173 ? 31.798 26.778 37.012 1.00 25.29 268 LYS D O 1
ATOM 5053 N N . ILE D 1 174 ? 32.076 24.613 37.533 1.00 24.96 269 ILE D N 1
ATOM 5054 C CA . ILE D 1 174 ? 31.522 24.785 38.868 1.00 24.11 269 ILE D CA 1
ATOM 5055 C C . ILE D 1 174 ? 32.406 25.771 39.638 1.00 24.29 269 ILE D C 1
ATOM 5056 O O . ILE D 1 174 ? 31.913 26.738 40.216 1.00 23.76 269 ILE D O 1
ATOM 5061 N N . VAL D 1 175 ? 33.713 25.532 39.629 1.00 23.31 270 VAL D N 1
ATOM 5062 C CA . VAL D 1 175 ? 34.652 26.417 40.315 1.00 25.22 270 VAL D CA 1
ATOM 5063 C C . VAL D 1 175 ? 34.471 27.854 39.830 1.00 26.15 270 VAL D C 1
ATOM 5064 O O . VAL D 1 175 ? 34.447 28.793 40.623 1.00 25.50 270 VAL D O 1
ATOM 5068 N N . GLU D 1 176 ? 34.334 28.015 38.520 1.00 32.50 271 GLU D N 1
ATOM 5069 C CA . GLU D 1 176 ? 34.148 29.331 37.928 1.00 33.79 271 GLU D CA 1
ATOM 5070 C C . GLU D 1 176 ? 32.945 30.032 38.559 1.00 33.52 271 GLU D C 1
ATOM 5071 O O . GLU D 1 176 ? 33.028 31.197 38.941 1.00 31.91 271 GLU D O 1
ATOM 5077 N N . HIS D 1 177 ? 31.829 29.315 38.669 1.00 30.83 272 HIS D N 1
ATOM 5078 C CA . HIS D 1 177 ? 30.615 29.880 39.250 1.00 30.93 272 HIS D CA 1
ATOM 5079 C C . HIS D 1 177 ? 30.751 30.132 40.745 1.00 31.09 272 HIS D C 1
ATOM 5080 O O . HIS D 1 177 ? 30.255 31.133 41.260 1.00 31.77 272 HIS D O 1
ATOM 5087 N N . VAL D 1 178 ? 31.413 29.222 41.446 1.00 31.01 273 VAL D N 1
ATOM 5088 C CA . VAL D 1 178 ? 31.602 29.393 42.879 1.00 33.00 273 VAL D CA 1
ATOM 5089 C C . VAL D 1 178 ? 32.438 30.648 43.121 1.00 34.62 273 VAL D C 1
ATOM 5090 O O . VAL D 1 178 ? 32.104 31.481 43.965 1.00 34.83 273 VAL D O 1
ATOM 5094 N N . LYS D 1 179 ? 33.515 30.787 42.355 1.00 41.62 274 LYS D N 1
ATOM 5095 C CA . LYS D 1 179 ? 34.412 31.930 42.499 1.00 44.25 274 LYS D CA 1
ATOM 5096 C C . LYS D 1 179 ? 33.761 33.274 42.175 1.00 44.32 274 LYS D C 1
ATOM 5097 O O . LYS D 1 179 ? 34.133 34.299 42.748 1.00 44.76 274 LYS D O 1
ATOM 5103 N N . SER D 1 180 ? 32.790 33.272 41.267 1.00 46.93 275 SER D N 1
ATOM 5104 C CA . SER D 1 180 ? 32.120 34.508 40.879 1.00 47.17 275 SER D CA 1
ATOM 5105 C C . SER D 1 180 ? 31.017 34.926 41.846 1.00 47.10 275 SER D C 1
ATOM 5106 O O . SER D 1 180 ? 30.454 36.013 41.719 1.00 46.78 275 SER D O 1
ATOM 5109 N N . TYR D 1 181 ? 30.706 34.068 42.813 1.00 48.01 276 TYR D N 1
ATOM 5110 C CA . TYR D 1 181 ? 29.664 34.379 43.783 1.00 47.37 276 TYR D CA 1
ATOM 5111 C C . TYR D 1 181 ? 30.276 34.895 45.083 1.00 47.98 276 TYR D C 1
ATOM 5112 O O . TYR D 1 181 ? 31.432 34.523 45.380 1.00 48.26 276 TYR D O 1
#

Secondary structure (DSSP, 8-state):
---------EEEETTS-EEEGGGGTTS-EEEEEE-TT--SHHHHHHHHHHHHHHHHHHHH----EEEEEES-TTT--HHHHHHHHTTS-TT-EEEE--HHHHHHHHHHTT--TTT---EEEE-TTS-EEEEE-TT--TTHHHHHHHHHHHH----/--S----EEEETTS-EEEGGGGTTS-EEEEEE-TT-SSHHHHHHHHHHHHHHHHHHHS----EEEEEES-TTT--HHHHHHHHTTS-TT-EEEE--HHHHHHHHHHTT----PPPSPPTT----------EEEE-TTS-EEEEE-TT--HHHHHHHHHHHHHH-/---------EEEETTS-EEEGGGGTTS-EEEEEE-TT--SHHHHHHHHHHHHHHHHHHHH----EEEEEES-TTT--HHHHHHHHTTS-TT-EEEE--HHHHHHHHHHTT--TTT---EEEE-TTS-EEEEE-TT--TTHHHHHHHHHHHH----/--S----EEEETTS-EEEGGGGTTS-EEEEEE-TT-SSHHHHHHHHHHHHHHHHHHHS----EEEEEES-TTT--HHHHHHHHTTS-TT-EEEE--HHHHHHHHHHTT----PPPSPPTT----------EEEE-TTS-EEEEE-TT--HHHHHHHHHHHHHH-